Protein AF-0000000075877468 (afdb_homodimer)

Structure (mmCIF, N/CA/C/O backbone):
data_AF-0000000075877468-model_v1
#
loop_
_entity.id
_entity.type
_entity.pdbx_description
1 polymer exo-alpha-sialidase
#
loop_
_atom_site.group_PDB
_atom_site.id
_atom_site.type_symbol
_atom_site.label_atom_id
_atom_site.label_alt_id
_atom_site.label_comp_id
_atom_site.label_asym_id
_atom_site.label_entity_id
_atom_site.label_seq_id
_atom_site.pdbx_PDB_ins_code
_atom_site.Cartn_x
_atom_site.Cartn_y
_atom_site.Cartn_z
_atom_site.occup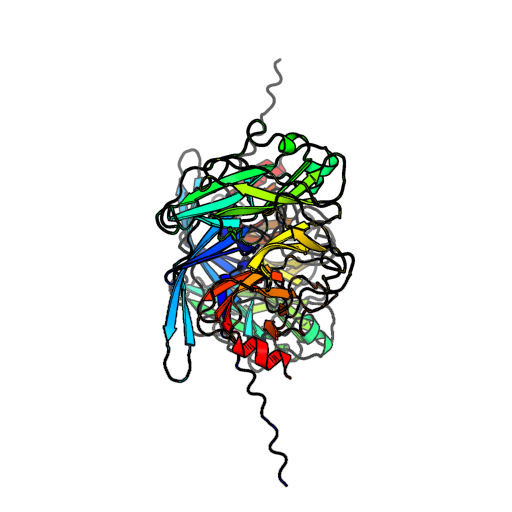ancy
_atom_site.B_iso_or_equiv
_atom_site.auth_seq_id
_atom_site.auth_comp_id
_atom_site.auth_asym_id
_atom_site.auth_atom_id
_atom_site.pdbx_PDB_model_num
ATOM 1 N N . MET A 1 1 ? 46.531 32.469 -4.047 1 27.5 1 MET A N 1
ATOM 2 C CA . MET A 1 1 ? 45.375 32.688 -3.178 1 27.5 1 MET A CA 1
ATOM 3 C C . MET A 1 1 ? 44.312 31.609 -3.389 1 27.5 1 MET A C 1
ATOM 5 O O . MET A 1 1 ? 43.688 31.531 -4.457 1 27.5 1 MET A O 1
ATOM 9 N N . GLU A 1 2 ? 44.5 30.406 -2.861 1 31.55 2 GLU A N 1
ATOM 10 C CA . GLU A 1 2 ? 43.812 29.141 -3.029 1 31.55 2 GLU A CA 1
ATOM 11 C C . GLU A 1 2 ? 42.344 29.266 -2.609 1 31.55 2 GLU A C 1
ATOM 13 O O . GLU A 1 2 ? 42.031 29.734 -1.508 1 31.55 2 GLU A O 1
ATOM 18 N N . ASN A 1 3 ? 41.406 29.562 -3.547 1 30.5 3 ASN A N 1
ATOM 19 C CA . ASN A 1 3 ? 39.969 29.641 -3.434 1 30.5 3 ASN A CA 1
ATOM 20 C C . ASN A 1 3 ? 39.375 28.422 -2.721 1 30.5 3 ASN A C 1
ATOM 22 O O . ASN A 1 3 ? 39.438 27.312 -3.238 1 30.5 3 ASN A O 1
ATOM 26 N N . ASN A 1 4 ? 39.562 28.312 -1.412 1 34.09 4 ASN A N 1
ATOM 27 C CA . ASN A 1 4 ? 38.906 27.281 -0.605 1 34.09 4 ASN A CA 1
ATOM 28 C C . ASN A 1 4 ? 37.406 27.219 -0.87 1 34.09 4 ASN A C 1
ATOM 30 O O . ASN A 1 4 ? 36.688 28.156 -0.543 1 34.09 4 ASN A O 1
ATOM 34 N N . PRO A 1 5 ? 37 26.453 -1.807 1 33.88 5 PRO A N 1
ATOM 35 C CA . PRO A 1 5 ? 35.531 26.359 -2.018 1 33.88 5 PRO A CA 1
ATOM 36 C C . PRO A 1 5 ? 34.781 26.031 -0.736 1 33.88 5 PRO A C 1
ATOM 38 O O . PRO A 1 5 ? 35.281 25.266 0.102 1 33.88 5 PRO A O 1
ATOM 41 N N . SER A 1 6 ? 34.156 26.938 -0.092 1 31.06 6 SER A N 1
ATOM 42 C CA . SER A 1 6 ? 33.219 26.688 0.993 1 31.06 6 SER A CA 1
ATOM 43 C C . SER A 1 6 ? 32.375 25.453 0.7 1 31.06 6 SER A C 1
ATOM 45 O O . SER A 1 6 ? 31.594 25.453 -0.263 1 31.06 6 SER A O 1
ATOM 47 N N . VAL A 1 7 ? 32.969 24.297 0.876 1 37.31 7 VAL A N 1
ATOM 48 C CA . VAL A 1 7 ? 32.156 23.094 0.875 1 37.31 7 VAL A CA 1
ATOM 49 C C . VAL A 1 7 ? 30.859 23.328 1.657 1 37.31 7 VAL A C 1
ATOM 51 O O . VAL A 1 7 ? 30.891 23.547 2.873 1 37.31 7 VAL A O 1
ATOM 54 N N . HIS A 1 8 ? 29.828 23.984 1.207 1 34.81 8 HIS A N 1
ATOM 55 C CA . HIS A 1 8 ? 28.469 24.016 1.75 1 34.81 8 HIS A CA 1
ATOM 56 C C . HIS A 1 8 ? 28.062 22.672 2.314 1 34.81 8 HIS A C 1
ATOM 58 O O . HIS A 1 8 ? 27.844 21.719 1.561 1 34.81 8 HIS A O 1
ATOM 64 N N . CYS A 1 9 ? 28.562 22.266 3.428 1 36.78 9 CYS A N 1
ATOM 65 C CA . CYS A 1 9 ? 28.141 21.062 4.129 1 36.78 9 CYS A CA 1
ATOM 66 C C . CYS A 1 9 ? 26.625 21.047 4.305 1 36.78 9 CYS A C 1
ATOM 68 O O . CYS A 1 9 ? 26.078 21.781 5.133 1 36.78 9 CYS A O 1
ATOM 70 N N . THR A 1 10 ? 25.906 20.938 3.354 1 46.97 10 THR A N 1
ATOM 71 C CA . THR A 1 10 ? 24.469 20.75 3.502 1 46.97 10 THR A CA 1
ATOM 72 C C . THR A 1 10 ? 24.172 19.641 4.516 1 46.97 10 THR A C 1
ATOM 74 O O . THR A 1 10 ? 24.531 18.484 4.301 1 46.97 10 THR A O 1
ATOM 77 N N . LYS A 1 11 ? 24.266 20.016 5.773 1 52.56 11 LYS A N 1
ATOM 78 C CA . LYS A 1 11 ? 23.922 19.094 6.848 1 52.56 11 LYS A CA 1
ATOM 79 C C . LYS A 1 11 ? 22.688 18.281 6.492 1 52.56 11 LYS A C 1
ATOM 81 O O . LYS A 1 11 ? 21.625 18.844 6.211 1 52.56 11 LYS A O 1
ATOM 86 N N . GLU A 1 12 ? 22.969 17.016 6.125 1 66.31 12 GLU A N 1
ATOM 87 C CA . GLU A 1 12 ? 21.875 16.094 5.836 1 66.31 12 GLU A CA 1
ATOM 88 C C . GLU A 1 12 ? 20.938 15.961 7.023 1 66.31 12 GLU A C 1
ATOM 90 O O . GLU A 1 12 ? 21.344 15.586 8.117 1 66.31 12 GLU A O 1
ATOM 95 N N . LEU A 1 13 ? 19.766 16.578 6.961 1 81.25 13 LEU A N 1
ATOM 96 C CA . LEU A 1 13 ? 18.734 16.484 7.992 1 81.25 13 LEU A CA 1
ATOM 97 C C . LEU A 1 13 ? 18.297 15.039 8.195 1 81.25 13 LEU A C 1
ATOM 99 O O . LEU A 1 13 ? 18.109 14.305 7.223 1 81.25 13 LEU A O 1
ATOM 103 N N . SER A 1 14 ? 18.344 14.594 9.414 1 85.06 14 SER A N 1
ATOM 104 C CA . SER A 1 14 ? 17.953 13.234 9.75 1 85.06 14 SER A CA 1
ATOM 105 C C . SER A 1 14 ? 16.5 12.961 9.344 1 85.06 14 SER A C 1
ATOM 107 O O . SER A 1 14 ? 15.633 13.82 9.5 1 85.06 14 SER A O 1
ATOM 109 N N . LYS A 1 15 ? 16.266 11.875 8.719 1 92.38 15 LYS A N 1
ATOM 110 C CA . LYS A 1 15 ? 14.953 11.406 8.32 1 92.38 15 LYS A CA 1
ATOM 111 C C . LYS A 1 15 ? 14.641 10.039 8.93 1 92.38 15 LYS A C 1
ATOM 113 O O . LYS A 1 15 ? 15.484 9.141 8.906 1 92.38 15 LYS A O 1
ATOM 118 N N . GLU A 1 16 ? 13.461 9.938 9.578 1 96.12 16 GLU A N 1
ATOM 119 C CA . GLU A 1 16 ? 13.023 8.672 10.164 1 96.12 16 GLU A CA 1
ATOM 120 C C . GLU A 1 16 ? 11.648 8.273 9.648 1 96.12 16 GLU A C 1
ATOM 122 O O . GLU A 1 16 ? 10.703 9.062 9.719 1 96.12 16 GLU A O 1
ATOM 127 N N . THR A 1 17 ? 11.523 7.07 9.117 1 97.12 17 THR A N 1
ATOM 128 C CA . THR A 1 17 ? 10.219 6.562 8.688 1 97.12 17 THR A CA 1
ATOM 129 C C . THR A 1 17 ? 9.32 6.309 9.898 1 97.12 17 THR A C 1
ATOM 131 O O . THR A 1 17 ? 9.719 5.625 10.844 1 97.12 17 THR A O 1
ATOM 134 N N . ILE A 1 18 ? 8.109 6.828 9.859 1 98.19 18 ILE A N 1
ATOM 135 C CA . ILE A 1 18 ? 7.18 6.703 10.977 1 98.19 18 ILE A CA 1
ATOM 136 C C . ILE A 1 18 ? 6.074 5.711 10.617 1 98.19 18 ILE A C 1
ATOM 138 O O . ILE A 1 18 ? 5.723 4.844 11.422 1 98.19 18 ILE A O 1
ATOM 142 N N . PHE A 1 19 ? 5.473 5.855 9.492 1 98.25 19 PHE A N 1
ATOM 143 C CA . PHE A 1 19 ? 4.48 4.938 8.945 1 98.25 19 PHE A CA 1
ATOM 144 C C . PHE A 1 19 ? 4.934 4.41 7.586 1 98.25 19 PHE A C 1
ATOM 146 O O . PHE A 1 19 ? 5.27 5.188 6.691 1 98.25 19 PHE A O 1
ATOM 153 N N . THR A 1 20 ? 4.895 3.109 7.41 1 96.25 20 THR A N 1
ATOM 154 C CA . THR A 1 20 ? 5.391 2.502 6.18 1 96.25 20 THR A CA 1
ATOM 155 C C . THR A 1 20 ? 4.246 1.885 5.383 1 96.25 20 THR A C 1
ATOM 157 O O . THR A 1 20 ? 3.465 1.094 5.914 1 96.25 20 THR A O 1
ATOM 160 N N . THR A 1 21 ? 4.117 2.258 4.148 1 96.5 21 THR A N 1
ATOM 161 C CA . THR A 1 21 ? 3.201 1.635 3.201 1 96.5 21 THR A CA 1
ATOM 162 C C . THR A 1 21 ? 3.766 0.311 2.693 1 96.5 21 THR A C 1
ATOM 164 O O . THR A 1 21 ? 4.965 0.2 2.432 1 96.5 21 THR A O 1
ATOM 167 N N . VAL A 1 22 ? 2.879 -0.694 2.57 1 97.31 22 VAL A N 1
ATOM 168 C CA . VAL A 1 22 ? 3.258 -2.021 2.096 1 97.31 22 VAL A CA 1
ATOM 169 C C . VAL A 1 22 ? 2.244 -2.51 1.062 1 97.31 22 VAL A C 1
ATOM 171 O O . VAL A 1 22 ? 1.035 -2.461 1.3 1 97.31 22 VAL A O 1
ATOM 174 N N . VAL A 1 23 ? 2.707 -2.953 -0.054 1 97.69 23 VAL A N 1
ATOM 175 C CA . VAL A 1 23 ? 1.872 -3.523 -1.105 1 97.69 23 VAL A CA 1
ATOM 176 C C . VAL A 1 23 ? 2.322 -4.953 -1.403 1 97.69 23 VAL A C 1
ATOM 178 O O . VAL A 1 23 ? 3.512 -5.207 -1.602 1 97.69 23 VAL A O 1
ATOM 181 N N . TYR A 1 24 ? 1.405 -5.871 -1.453 1 98.5 24 TYR A N 1
ATOM 182 C CA . TYR A 1 24 ? 1.743 -7.25 -1.788 1 98.5 24 TYR A CA 1
ATOM 183 C C . TYR A 1 24 ? 1.237 -7.613 -3.18 1 98.5 24 TYR A C 1
ATOM 185 O O . TYR A 1 24 ? 0.084 -7.336 -3.518 1 98.5 24 TYR A O 1
ATOM 193 N N . ARG A 1 25 ? 2.088 -8.234 -3.955 1 98.38 25 ARG A N 1
ATOM 194 C CA . ARG A 1 25 ? 1.78 -8.68 -5.312 1 98.38 25 ARG A CA 1
ATOM 195 C C . ARG A 1 25 ? 2.41 -10.039 -5.602 1 98.38 25 ARG A C 1
ATOM 197 O O . ARG A 1 25 ? 3.26 -10.508 -4.84 1 98.38 25 ARG A O 1
ATOM 204 N N . ILE A 1 26 ? 2.002 -10.672 -6.648 1 98.69 26 ILE A N 1
ATOM 205 C CA . ILE A 1 26 ? 2.625 -11.828 -7.281 1 98.69 26 ILE A CA 1
ATOM 206 C C . ILE A 1 26 ? 2.543 -13.031 -6.348 1 98.69 26 ILE A C 1
ATOM 208 O O . ILE A 1 26 ? 3.564 -13.516 -5.859 1 98.69 26 ILE A O 1
ATOM 212 N N . PRO A 1 27 ? 1.372 -13.586 -6.148 1 98.81 27 PRO A N 1
ATOM 213 C CA . PRO A 1 27 ? 1.209 -14.758 -5.277 1 98.81 27 PRO A CA 1
ATOM 214 C C . PRO A 1 27 ? 1.823 -16.016 -5.867 1 98.81 27 PRO A C 1
ATOM 216 O O . PRO A 1 27 ? 1.772 -16.219 -7.086 1 98.81 27 PRO A O 1
ATOM 219 N N . ALA A 1 28 ? 2.395 -16.797 -5.043 1 98.88 28 ALA A N 1
ATOM 220 C CA . ALA A 1 28 ? 2.848 -18.141 -5.375 1 98.88 28 ALA A CA 1
ATOM 221 C C . ALA A 1 28 ? 2.453 -19.141 -4.289 1 98.88 28 ALA A C 1
ATOM 223 O O . ALA A 1 28 ? 2.502 -18.812 -3.1 1 98.88 28 ALA A O 1
ATOM 224 N N . LEU A 1 29 ? 2.053 -20.266 -4.668 1 98.88 29 LEU A N 1
ATOM 225 C CA . LEU A 1 29 ? 1.508 -21.297 -3.789 1 98.88 29 LEU A CA 1
ATOM 226 C C . LEU A 1 29 ? 2.111 -22.672 -4.109 1 98.88 29 LEU A C 1
ATOM 228 O O . LEU A 1 29 ? 2.311 -23 -5.281 1 98.88 29 LEU A O 1
ATOM 232 N N . ILE A 1 30 ? 2.404 -23.453 -3.029 1 98.88 30 ILE A N 1
ATOM 233 C CA . ILE A 1 30 ? 2.895 -24.812 -3.285 1 98.88 30 ILE A CA 1
ATOM 234 C C . ILE A 1 30 ? 2.4 -25.75 -2.191 1 98.88 30 ILE A C 1
ATOM 236 O O . ILE A 1 30 ? 2.451 -25.422 -1.006 1 98.88 30 ILE A O 1
ATOM 240 N N . TYR A 1 31 ? 1.835 -26.844 -2.6 1 98.75 31 TYR A N 1
ATOM 241 C CA . TYR A 1 31 ? 1.455 -27.938 -1.714 1 98.75 31 TYR A CA 1
ATOM 242 C C . TYR A 1 31 ? 2.529 -29.016 -1.692 1 98.75 31 TYR A C 1
ATOM 244 O O . TYR A 1 31 ? 2.883 -29.562 -2.736 1 98.75 31 TYR A O 1
ATOM 252 N N . LEU A 1 32 ? 3.059 -29.328 -0.503 1 98.56 32 LEU A N 1
ATOM 253 C CA . LEU A 1 32 ? 4.184 -30.25 -0.39 1 98.56 32 LEU A CA 1
ATOM 254 C C . LEU A 1 32 ? 3.693 -31.688 -0.212 1 98.56 32 LEU A C 1
ATOM 256 O O . LEU A 1 32 ? 4.469 -32.625 -0.365 1 98.56 32 LEU A O 1
ATOM 260 N N . GLY A 1 33 ? 2.438 -31.875 0.041 1 97.12 33 GLY A N 1
ATOM 261 C CA . GLY A 1 33 ? 1.933 -33.156 0.548 1 97.12 33 GLY A CA 1
ATOM 262 C C . GLY A 1 33 ? 1.896 -33.219 2.064 1 97.12 33 GLY A C 1
ATOM 263 O O . GLY A 1 33 ? 2.402 -32.312 2.74 1 97.12 33 GLY A O 1
ATOM 264 N N . ASP A 1 34 ? 1.19 -34.156 2.58 1 95.56 34 ASP A N 1
ATOM 265 C CA . ASP A 1 34 ? 1.09 -34.375 4.023 1 95.56 34 ASP A CA 1
ATOM 266 C C . ASP A 1 34 ? 0.514 -33.125 4.719 1 95.56 34 ASP A C 1
ATOM 268 O O . ASP A 1 34 ? 1.038 -32.688 5.742 1 95.56 34 ASP A O 1
ATOM 272 N N . ASP A 1 35 ? -0.349 -32.5 4.062 1 96.56 35 ASP A N 1
ATOM 273 C CA . ASP A 1 35 ? -1.149 -31.391 4.602 1 96.56 35 ASP A CA 1
ATOM 274 C C . ASP A 1 35 ? -0.291 -30.156 4.844 1 96.56 35 ASP A C 1
ATOM 276 O O . ASP A 1 35 ? -0.622 -29.328 5.688 1 96.56 35 ASP A O 1
ATOM 280 N N . LYS A 1 36 ? 0.868 -30.062 4.152 1 98.5 36 LYS A N 1
ATOM 281 C CA . LYS A 1 36 ? 1.728 -28.875 4.254 1 98.5 36 LYS A CA 1
ATOM 282 C C . LYS A 1 36 ? 1.621 -28.016 3.006 1 98.5 36 LYS A C 1
ATOM 284 O O . LYS A 1 36 ? 1.703 -28.516 1.883 1 98.5 36 LYS A O 1
ATOM 289 N N . ILE A 1 37 ? 1.429 -26.766 3.211 1 98.75 37 ILE A N 1
ATOM 290 C CA . ILE A 1 37 ? 1.274 -25.812 2.115 1 98.75 37 ILE A CA 1
ATOM 291 C C . ILE A 1 37 ? 2.021 -24.516 2.445 1 98.75 37 ILE A C 1
ATOM 293 O O . ILE A 1 37 ? 2.139 -24.141 3.613 1 98.75 37 ILE A O 1
ATOM 297 N N . LEU A 1 38 ? 2.682 -23.922 1.503 1 98.88 38 LEU A N 1
ATOM 298 C CA . LEU A 1 38 ? 3.361 -22.641 1.673 1 98.88 38 LEU A CA 1
ATOM 299 C C . LEU A 1 38 ? 2.879 -21.625 0.64 1 98.88 38 LEU A C 1
ATOM 301 O O . LEU A 1 38 ? 2.469 -22 -0.46 1 98.88 38 LEU A O 1
ATOM 305 N N . CYS A 1 39 ? 2.883 -20.438 1.013 1 98.69 39 CYS A N 1
ATOM 306 C CA . CYS A 1 39 ? 2.607 -19.375 0.053 1 98.69 39 CYS A CA 1
ATOM 307 C C . CYS A 1 39 ? 3.652 -18.266 0.15 1 98.69 39 CYS A C 1
ATOM 309 O O . CYS A 1 39 ? 4.32 -18.125 1.177 1 98.69 39 CYS A O 1
ATOM 311 N N . PHE A 1 40 ? 3.881 -17.547 -0.925 1 98.94 40 PHE A N 1
ATOM 312 C CA . PHE A 1 40 ? 4.852 -16.469 -1.065 1 98.94 40 PHE A CA 1
ATOM 313 C C . PHE A 1 40 ? 4.223 -15.266 -1.768 1 98.94 40 PHE A C 1
ATOM 315 O O . PHE A 1 40 ? 3.252 -15.414 -2.51 1 98.94 40 PHE A O 1
ATOM 322 N N . ALA A 1 41 ? 4.809 -14.102 -1.555 1 98.88 41 ALA A N 1
ATOM 323 C CA . ALA A 1 41 ? 4.422 -12.891 -2.268 1 98.88 41 ALA A CA 1
ATOM 324 C C . ALA A 1 41 ? 5.559 -11.875 -2.287 1 98.88 41 ALA A C 1
ATOM 326 O O . ALA A 1 41 ? 6.488 -11.961 -1.481 1 98.88 41 ALA A O 1
ATOM 327 N N . GLU A 1 42 ? 5.523 -10.984 -3.252 1 98.75 42 GLU A N 1
ATOM 328 C CA . GLU A 1 42 ? 6.383 -9.812 -3.223 1 98.75 42 GLU A CA 1
ATOM 329 C C . GLU A 1 42 ? 5.852 -8.758 -2.254 1 98.75 42 GLU A C 1
ATOM 331 O O . GLU A 1 42 ? 4.656 -8.453 -2.256 1 98.75 42 GLU A O 1
ATOM 336 N N . ARG A 1 43 ? 6.711 -8.312 -1.417 1 98.38 43 ARG A N 1
ATOM 337 C CA . ARG A 1 43 ? 6.434 -7.102 -0.65 1 98.38 43 ARG A CA 1
ATOM 338 C C . ARG A 1 43 ? 7.023 -5.871 -1.335 1 98.38 43 ARG A C 1
ATOM 340 O O . ARG A 1 43 ? 8.234 -5.789 -1.539 1 98.38 43 ARG A O 1
ATOM 347 N N . ARG A 1 44 ? 6.156 -4.891 -1.632 1 97.5 44 A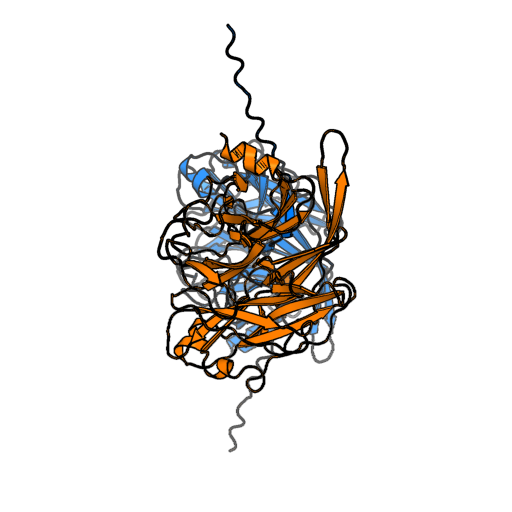RG A N 1
ATOM 348 C CA . ARG A 1 44 ? 6.57 -3.707 -2.375 1 97.5 44 ARG A CA 1
ATOM 349 C C . ARG A 1 44 ? 6.238 -2.434 -1.604 1 97.5 44 ARG A C 1
ATOM 351 O O . ARG A 1 44 ? 5.48 -2.471 -0.633 1 97.5 44 ARG A O 1
ATOM 358 N N . LYS A 1 45 ? 6.914 -1.309 -2.08 1 95.62 45 LYS A N 1
ATOM 359 C CA . LYS A 1 45 ? 6.578 0.003 -1.533 1 95.62 45 LYS A CA 1
ATOM 360 C C . LYS A 1 45 ? 5.34 0.582 -2.217 1 95.62 45 LYS A C 1
ATOM 362 O O . LYS A 1 45 ? 4.617 1.387 -1.626 1 95.62 45 LYS A O 1
ATOM 367 N N . THR A 1 46 ? 5.164 0.256 -3.475 1 94.75 46 THR A N 1
ATOM 368 C CA . THR A 1 46 ? 4.031 0.642 -4.309 1 94.75 46 THR A CA 1
ATOM 369 C C . THR A 1 46 ? 3.611 -0.511 -5.219 1 94.75 46 THR A C 1
ATOM 371 O O . THR A 1 46 ? 4.195 -1.594 -5.164 1 94.75 46 THR A O 1
ATOM 374 N N . THR A 1 47 ? 2.586 -0.233 -6.086 1 93 47 THR A N 1
ATOM 375 C CA . THR A 1 47 ? 2.145 -1.274 -7.008 1 93 47 THR A CA 1
ATOM 376 C C . THR A 1 47 ? 3.172 -1.489 -8.117 1 93 47 THR A C 1
ATOM 378 O O . THR A 1 47 ? 3.102 -2.475 -8.852 1 93 47 THR A O 1
ATOM 381 N N . ASN A 1 48 ? 4.164 -0.658 -8.203 1 92.56 48 ASN A N 1
ATOM 382 C CA . ASN A 1 48 ? 5.203 -0.748 -9.227 1 92.56 48 ASN A CA 1
ATOM 383 C C . ASN A 1 48 ? 6.199 -1.862 -8.914 1 92.56 48 ASN A C 1
ATOM 385 O O . ASN A 1 48 ? 6.66 -1.99 -7.781 1 92.56 48 ASN A O 1
ATOM 389 N N . ASP A 1 49 ? 6.543 -2.596 -9.922 1 92.12 49 ASP A N 1
ATOM 390 C CA . ASP A 1 49 ? 7.402 -3.754 -9.695 1 92.12 49 ASP A CA 1
ATOM 391 C C . ASP A 1 49 ? 8.836 -3.322 -9.398 1 92.12 49 ASP A C 1
ATOM 393 O O . ASP A 1 49 ? 9.625 -4.102 -8.859 1 92.12 49 ASP A O 1
ATOM 397 N N . ALA A 1 50 ? 9.234 -2.113 -9.688 1 92 50 ALA A N 1
ATOM 398 C CA . ALA A 1 50 ? 10.578 -1.63 -9.406 1 92 50 ALA A CA 1
ATOM 399 C C . ALA A 1 50 ? 10.742 -1.293 -7.926 1 92 50 ALA A C 1
ATOM 401 O O . ALA A 1 50 ? 11.852 -1.002 -7.465 1 92 50 ALA A O 1
ATOM 402 N N . SER A 1 51 ? 9.664 -1.46 -7.133 1 92.38 51 SER A N 1
ATOM 403 C CA . SER A 1 51 ? 9.727 -1.022 -5.742 1 92.38 51 SER A CA 1
ATOM 404 C C . SER A 1 51 ? 9.703 -2.211 -4.785 1 92.38 51 SER A C 1
ATOM 406 O O . SER A 1 51 ? 9.445 -2.049 -3.592 1 92.38 51 SER A O 1
ATOM 408 N N . THR A 1 52 ? 9.906 -3.416 -5.312 1 95.12 52 THR A N 1
ATOM 409 C CA . THR A 1 52 ? 9.938 -4.594 -4.453 1 95.12 52 THR A CA 1
ATOM 410 C C . THR A 1 52 ? 11.023 -4.465 -3.391 1 95.12 52 THR A C 1
ATOM 412 O O . THR A 1 52 ? 12.133 -4.02 -3.684 1 95.12 52 THR A O 1
ATOM 415 N N . VAL A 1 53 ? 10.688 -4.93 -2.199 1 95.56 53 VAL A N 1
ATOM 416 C CA . VAL A 1 53 ? 11.609 -4.824 -1.069 1 95.56 53 VAL A CA 1
ATOM 417 C C . VAL A 1 53 ? 12.094 -6.215 -0.667 1 95.56 53 VAL A C 1
ATOM 419 O O . VAL A 1 53 ? 13.266 -6.395 -0.324 1 95.56 53 VAL A O 1
ATOM 422 N N . ALA A 1 54 ? 11.227 -7.168 -0.671 1 98 54 ALA A N 1
ATOM 423 C CA . ALA A 1 54 ? 11.539 -8.523 -0.21 1 98 54 ALA A CA 1
ATOM 424 C C . ALA A 1 54 ? 10.461 -9.516 -0.654 1 98 54 ALA A C 1
ATOM 426 O O . ALA A 1 54 ? 9.422 -9.117 -1.177 1 98 54 ALA A O 1
ATOM 427 N N . LEU A 1 55 ? 10.773 -10.766 -0.506 1 98.81 55 LEU A N 1
ATOM 428 C CA . LEU A 1 55 ? 9.766 -11.828 -0.582 1 98.81 55 LEU A CA 1
ATOM 429 C C . LEU A 1 55 ? 9.32 -12.25 0.813 1 98.81 55 LEU A C 1
ATOM 431 O O . LEU A 1 55 ? 10.148 -12.43 1.707 1 98.81 55 LEU A O 1
ATOM 435 N N . ASP A 1 56 ? 8.023 -12.297 0.991 1 98.81 56 ASP A N 1
ATOM 436 C CA . ASP A 1 56 ? 7.457 -12.797 2.242 1 98.81 56 ASP A CA 1
ATOM 437 C C . ASP A 1 56 ? 6.793 -14.156 2.045 1 98.81 56 ASP A C 1
ATOM 439 O O . ASP A 1 56 ? 6.438 -14.523 0.923 1 98.81 56 ASP A O 1
ATOM 443 N N . MET A 1 57 ? 6.668 -14.922 3.184 1 98.88 57 MET A N 1
ATOM 444 C CA . MET A 1 57 ? 6.059 -16.234 3.084 1 98.88 57 MET A CA 1
ATOM 445 C C . MET A 1 57 ? 5.215 -16.547 4.316 1 98.88 57 MET A C 1
ATOM 447 O O . MET A 1 57 ? 5.359 -15.891 5.352 1 98.88 57 MET A O 1
ATOM 451 N N . ARG A 1 58 ? 4.293 -17.438 4.168 1 98.69 58 ARG A N 1
ATOM 452 C CA . ARG A 1 58 ? 3.59 -18.125 5.242 1 98.69 58 ARG A CA 1
ATOM 453 C C . ARG A 1 58 ? 3.559 -19.625 5 1 98.69 58 ARG A C 1
ATOM 455 O O . ARG A 1 58 ? 3.52 -20.078 3.852 1 98.69 58 ARG A O 1
ATOM 462 N N . THR A 1 59 ? 3.648 -20.344 6.07 1 98.56 59 THR A N 1
ATOM 463 C CA . THR A 1 59 ? 3.396 -21.781 6.02 1 98.56 59 THR A CA 1
ATOM 464 C C . THR A 1 59 ? 1.974 -22.094 6.477 1 98.56 59 THR A C 1
ATOM 466 O O . THR A 1 59 ? 1.373 -21.328 7.23 1 98.56 59 THR A O 1
ATOM 469 N N . GLY A 1 60 ? 1.437 -23.172 5.934 1 98.31 60 GLY A N 1
ATOM 470 C CA . GLY A 1 60 ? 0.079 -23.562 6.285 1 98.31 60 GLY A CA 1
ATOM 471 C C . GLY A 1 60 ? -0.064 -25.047 6.578 1 98.31 60 GLY A C 1
ATOM 472 O O . GLY A 1 60 ? 0.619 -25.875 5.969 1 98.31 60 GLY A O 1
ATOM 473 N N . LYS A 1 61 ? -0.969 -25.328 7.504 1 98.31 61 LYS A N 1
ATOM 474 C CA . LYS A 1 61 ? -1.383 -26.688 7.785 1 98.31 61 LYS A CA 1
ATOM 475 C C . LYS A 1 61 ? -2.824 -26.938 7.344 1 98.31 61 LYS A C 1
ATOM 477 O O . LYS A 1 61 ? -3.742 -26.25 7.812 1 98.31 61 LYS A O 1
ATOM 482 N N . VAL A 1 62 ? -2.979 -27.875 6.453 1 97.56 62 VAL A N 1
ATOM 483 C CA . VAL A 1 62 ? -4.305 -28.234 5.953 1 97.56 62 VAL A CA 1
ATOM 484 C C . VAL A 1 62 ? -5.016 -29.125 6.957 1 97.56 62 VAL A C 1
ATOM 486 O O . VAL A 1 62 ? -4.449 -30.125 7.414 1 97.56 62 VAL A O 1
ATOM 489 N N . ASN A 1 63 ? -6.195 -28.719 7.305 1 95.62 63 ASN A N 1
ATOM 490 C CA . ASN A 1 63 ? -7.066 -29.516 8.164 1 95.62 63 ASN A CA 1
ATOM 491 C C . ASN A 1 63 ? -8.312 -29.984 7.422 1 95.62 63 ASN A C 1
ATOM 493 O O . ASN A 1 63 ? -8.984 -29.188 6.77 1 95.62 63 ASN A O 1
ATOM 497 N N . ARG A 1 64 ? -8.57 -31.266 7.512 1 92.94 64 ARG A N 1
ATOM 498 C CA . ARG A 1 64 ? -9.703 -31.859 6.812 1 92.94 64 ARG A CA 1
ATOM 499 C C . ARG A 1 64 ? -10.695 -32.469 7.797 1 92.94 64 ARG A C 1
ATOM 501 O O . ARG A 1 64 ? -10.305 -33.188 8.719 1 92.94 64 ARG A O 1
ATOM 508 N N . ASN A 1 65 ? -11.836 -31.984 7.711 1 86.94 65 ASN A N 1
ATOM 509 C CA . ASN A 1 65 ? -12.938 -32.625 8.43 1 86.94 65 ASN A CA 1
ATOM 510 C C . ASN A 1 65 ? -13.797 -33.469 7.504 1 86.94 65 ASN A C 1
ATOM 512 O O . ASN A 1 65 ? -14.43 -32.938 6.59 1 86.94 65 ASN A O 1
ATOM 516 N N . LYS A 1 66 ? -13.812 -34.844 7.68 1 74.56 66 LYS A N 1
ATOM 517 C CA . LYS A 1 66 ? -14.453 -35.781 6.777 1 74.56 66 LYS A CA 1
ATOM 518 C C . LYS A 1 66 ? -15.859 -36.156 7.254 1 74.56 66 LYS A C 1
ATOM 520 O O . LYS A 1 66 ? -16.469 -37.094 6.746 1 74.56 66 LYS A O 1
ATOM 525 N N . GLU A 1 67 ? -16.281 -35.406 8.062 1 74.31 67 GLU A N 1
ATOM 526 C CA . GLU A 1 67 ? -17.625 -35.719 8.523 1 74.31 67 GLU A CA 1
ATOM 527 C C . GLU A 1 67 ? -18.641 -35.531 7.402 1 74.31 67 GLU A C 1
ATOM 529 O O . GLU A 1 67 ? -18.281 -35.438 6.23 1 74.31 67 GLU A O 1
ATOM 534 N N . SER A 1 68 ? -19.906 -35.562 7.582 1 69.5 68 SER A N 1
ATOM 535 C CA . SER A 1 68 ? -21.031 -35.562 6.645 1 69.5 68 SER A CA 1
ATOM 536 C C . SER A 1 68 ? -20.922 -34.406 5.66 1 69.5 68 SER A C 1
ATOM 538 O O . SER A 1 68 ? -21.25 -34.562 4.48 1 69.5 68 SER A O 1
ATOM 540 N N . ASN A 1 69 ? -20.312 -33.281 6.129 1 75.69 69 ASN A N 1
ATOM 541 C CA . ASN A 1 69 ? -20.047 -32.156 5.266 1 75.69 69 ASN A CA 1
ATOM 542 C C . ASN A 1 69 ? -18.562 -31.797 5.246 1 75.69 69 ASN A C 1
ATOM 544 O O . ASN A 1 69 ? -18.109 -30.953 6.031 1 75.69 69 ASN A O 1
ATOM 548 N N . PRO A 1 70 ? -17.844 -32.469 4.277 1 83.44 70 PRO A N 1
ATOM 549 C CA . PRO A 1 70 ? -16.391 -32.281 4.289 1 83.44 70 PRO A CA 1
ATOM 550 C C . PRO A 1 70 ? -15.992 -30.812 4.199 1 83.44 70 PRO A C 1
ATOM 552 O O . PRO A 1 70 ? -16.578 -30.047 3.432 1 83.44 70 PRO A O 1
ATOM 555 N N . GLU A 1 71 ? -15.211 -30.438 5.152 1 88.12 71 GLU A N 1
ATOM 556 C CA . GLU A 1 71 ? -14.656 -29.094 5.18 1 88.12 71 GLU A CA 1
ATOM 557 C C . GLU A 1 71 ? -13.133 -29.125 5.246 1 88.12 71 GLU A C 1
ATOM 559 O O . GLU A 1 71 ? -12.555 -29.969 5.941 1 88.12 71 GLU A O 1
ATOM 564 N N . VAL A 1 72 ? -12.531 -28.328 4.441 1 94.69 72 VAL A N 1
ATOM 565 C CA . VAL A 1 72 ? -11.086 -28.156 4.473 1 94.69 72 VAL A CA 1
ATOM 566 C C . VAL A 1 72 ? -10.734 -26.734 4.891 1 94.69 72 VAL A C 1
ATOM 568 O O . VAL A 1 72 ? -11.312 -25.781 4.383 1 94.69 72 VAL A O 1
ATOM 571 N N . THR A 1 73 ? -9.914 -26.578 5.883 1 95.44 73 THR A N 1
ATOM 572 C CA . THR A 1 73 ? -9.398 -25.281 6.324 1 95.44 73 THR A CA 1
ATOM 573 C C . THR A 1 73 ? -7.871 -25.297 6.371 1 95.44 73 THR A C 1
ATOM 575 O O . THR A 1 73 ? -7.254 -26.359 6.285 1 95.44 73 THR A O 1
ATOM 578 N N . ILE A 1 74 ? -7.312 -24.172 6.387 1 97.75 74 ILE A N 1
ATOM 579 C CA . ILE A 1 74 ? -5.863 -24.062 6.512 1 97.75 74 ILE A CA 1
ATOM 580 C C . ILE A 1 74 ? -5.52 -23.125 7.672 1 97.75 74 ILE A C 1
ATOM 582 O O . ILE A 1 74 ? -6.094 -22.047 7.801 1 97.75 74 ILE A O 1
ATOM 586 N N . LYS A 1 75 ? -4.695 -23.578 8.547 1 98 75 LYS A N 1
ATOM 587 C CA . LYS A 1 75 ? -4.105 -22.719 9.57 1 98 75 LYS A CA 1
ATOM 588 C C . LYS A 1 75 ? -2.768 -22.156 9.102 1 98 75 LYS A C 1
ATOM 590 O O . LYS A 1 75 ? -1.805 -22.891 8.914 1 98 75 LYS A O 1
ATOM 595 N N . TRP A 1 76 ? -2.656 -20.891 8.93 1 98.12 76 TRP A N 1
ATOM 596 C CA . TRP A 1 76 ? -1.461 -20.25 8.398 1 98.12 76 TRP A CA 1
ATOM 597 C C . TRP A 1 76 ? -0.564 -19.75 9.531 1 98.12 76 TRP A C 1
ATOM 599 O O . TRP A 1 76 ? -1.054 -19.328 10.586 1 98.12 76 TRP A O 1
ATOM 609 N N . SER A 1 77 ? 0.675 -19.766 9.328 1 98.12 77 SER A N 1
ATOM 610 C CA . SER A 1 77 ? 1.643 -19.188 10.266 1 98.12 77 SER A CA 1
ATOM 611 C C . SER A 1 77 ? 1.625 -17.672 10.211 1 98.12 77 SER A C 1
ATOM 613 O O . SER A 1 77 ? 0.921 -17.078 9.391 1 98.12 77 SER A O 1
ATOM 615 N N . GLU A 1 78 ? 2.43 -17.094 11.141 1 97.12 78 GLU A N 1
ATOM 616 C CA . GLU A 1 78 ? 2.713 -15.664 11.031 1 97.12 78 GLU A CA 1
ATOM 617 C C . GLU A 1 78 ? 3.537 -15.359 9.789 1 97.12 78 GLU A C 1
ATOM 619 O O . GLU A 1 78 ? 4.129 -16.266 9.188 1 97.12 78 GLU A O 1
ATOM 624 N N . LEU A 1 79 ? 3.451 -14.102 9.445 1 97.12 79 LEU A N 1
ATOM 625 C CA . LEU A 1 79 ? 4.238 -13.641 8.312 1 97.12 79 LEU A CA 1
ATOM 626 C C . LEU A 1 79 ? 5.73 -13.812 8.578 1 97.12 79 LEU A C 1
ATOM 628 O O . LEU A 1 79 ? 6.211 -13.484 9.664 1 97.12 79 LEU A O 1
ATOM 632 N N . ASN A 1 80 ? 6.418 -14.312 7.562 1 96.56 80 ASN A N 1
ATOM 633 C CA . ASN A 1 80 ? 7.859 -14.508 7.66 1 96.56 80 ASN A CA 1
ATOM 634 C C . ASN A 1 80 ? 8.578 -14.023 6.402 1 96.56 80 ASN A C 1
ATOM 636 O O . ASN A 1 80 ? 8.383 -14.578 5.32 1 96.56 80 ASN A O 1
ATOM 640 N N . PRO A 1 81 ? 9.453 -13.031 6.523 1 97.38 81 PRO A N 1
ATOM 641 C CA . PRO A 1 81 ? 10.266 -12.648 5.367 1 97.38 81 PRO A CA 1
ATOM 642 C C . PRO A 1 81 ? 11.273 -13.727 4.973 1 97.38 81 PRO A C 1
ATOM 644 O O . PRO A 1 81 ? 11.859 -14.375 5.848 1 97.38 81 PRO A O 1
ATOM 647 N N . VAL A 1 82 ? 11.422 -13.961 3.703 1 98.62 82 VAL A N 1
ATOM 648 C CA . VAL A 1 82 ? 12.461 -14.867 3.219 1 98.62 82 VAL A CA 1
ATOM 649 C C . VAL A 1 82 ? 13.773 -14.102 3.051 1 98.62 82 VAL A C 1
ATOM 651 O O . VAL A 1 82 ? 14.18 -13.789 1.929 1 98.62 82 VAL A O 1
ATOM 654 N N . LYS A 1 83 ? 14.516 -13.969 4.094 1 97.88 83 LYS A N 1
ATOM 655 C CA . LYS A 1 83 ? 15.664 -13.07 4.152 1 97.88 83 LYS A CA 1
ATOM 656 C C . LYS A 1 83 ? 16.781 -13.547 3.23 1 97.88 83 LYS A C 1
ATOM 658 O O . LYS A 1 83 ? 17.562 -12.734 2.723 1 97.88 83 LYS A O 1
ATOM 663 N N . GLU A 1 84 ? 16.812 -14.852 2.988 1 98.44 84 GLU A N 1
ATOM 664 C CA . GLU A 1 84 ? 17.891 -15.43 2.197 1 98.44 84 GLU A CA 1
ATOM 665 C C . GLU A 1 84 ? 17.688 -15.164 0.708 1 98.44 84 GLU A C 1
ATOM 667 O O . GLU A 1 84 ? 18.625 -15.297 -0.083 1 98.44 84 GLU A O 1
ATOM 672 N N . ALA A 1 85 ? 16.453 -14.867 0.288 1 98.56 85 ALA A N 1
ATOM 673 C CA . ALA A 1 85 ? 16.188 -14.531 -1.107 1 98.56 85 ALA A CA 1
ATOM 674 C C . ALA A 1 85 ? 16.609 -13.094 -1.42 1 98.56 85 ALA A C 1
ATOM 676 O O . ALA A 1 85 ? 15.766 -12.242 -1.708 1 98.56 85 ALA A O 1
ATOM 677 N N . HIS A 1 86 ? 17.891 -12.922 -1.398 1 96.75 86 HIS A N 1
ATOM 678 C CA . HIS A 1 86 ? 18.422 -11.562 -1.471 1 96.75 86 HIS A CA 1
ATOM 679 C C . HIS A 1 86 ? 19.781 -11.539 -2.164 1 96.75 86 HIS A C 1
ATOM 681 O O . HIS A 1 86 ? 20.609 -12.422 -1.94 1 96.75 86 HIS A O 1
ATOM 687 N N . LEU A 1 87 ? 19.969 -10.609 -3.076 1 97.31 87 LEU A N 1
ATOM 688 C CA . LEU A 1 87 ? 21.25 -10.211 -3.643 1 97.31 87 LEU A CA 1
ATOM 689 C C . LEU A 1 87 ? 21.516 -8.727 -3.412 1 97.31 87 LEU A C 1
ATOM 691 O O . LEU A 1 87 ? 20.656 -7.891 -3.703 1 97.31 87 LEU A O 1
ATOM 695 N N . HIS A 1 88 ? 22.703 -8.398 -2.904 1 96.06 88 HIS A N 1
ATOM 696 C CA . HIS A 1 88 ? 23.016 -7.004 -2.605 1 96.06 88 HIS A CA 1
ATOM 697 C C . HIS A 1 88 ? 22.812 -6.117 -3.83 1 96.06 88 HIS A C 1
ATOM 699 O O . HIS A 1 88 ? 23.281 -6.441 -4.922 1 96.06 88 HIS A O 1
ATOM 705 N N . GLY A 1 89 ? 22.141 -5.027 -3.643 1 97.06 89 GLY A N 1
ATOM 706 C CA . GLY A 1 89 ? 21.906 -4.062 -4.707 1 97.06 89 GLY A CA 1
ATOM 707 C C . GLY A 1 89 ? 20.797 -4.469 -5.656 1 97.06 89 GLY A C 1
ATOM 708 O O . GLY A 1 89 ? 20.578 -3.822 -6.684 1 97.06 89 GLY A O 1
ATOM 709 N N . CYS A 1 90 ? 20.094 -5.562 -5.324 1 98.19 90 CYS A N 1
ATOM 710 C CA . CYS A 1 90 ? 19.031 -6.055 -6.188 1 98.19 90 CYS A CA 1
ATOM 711 C C . CYS A 1 90 ? 17.75 -6.258 -5.398 1 98.19 90 CYS A C 1
ATOM 713 O O . CYS A 1 90 ? 17.781 -6.414 -4.176 1 98.19 90 CYS A O 1
ATOM 715 N N . ARG A 1 91 ? 16.656 -6.145 -6.094 1 97.94 91 ARG A N 1
ATOM 716 C CA . ARG A 1 91 ? 15.367 -6.496 -5.512 1 97.94 91 ARG A CA 1
ATOM 717 C C . ARG A 1 91 ? 14.906 -7.871 -5.98 1 97.94 91 ARG A C 1
ATOM 719 O O . ARG A 1 91 ? 15.016 -8.195 -7.164 1 97.94 91 ARG A O 1
ATOM 726 N N . PRO A 1 92 ? 14.43 -8.719 -5.062 1 98.56 92 PRO A N 1
ATOM 727 C CA . PRO A 1 92 ? 13.898 -10.031 -5.453 1 98.56 92 PRO A CA 1
ATOM 728 C C . PRO A 1 92 ? 12.477 -9.953 -5.988 1 98.56 92 PRO A C 1
ATOM 730 O O . PRO A 1 92 ? 11.648 -9.203 -5.461 1 98.56 92 PRO A O 1
ATOM 733 N N . MET A 1 93 ? 12.195 -10.703 -7.059 1 98.44 93 MET A N 1
ATOM 734 C CA . MET A 1 93 ? 10.867 -10.672 -7.664 1 98.44 93 MET A CA 1
ATOM 735 C C . MET A 1 93 ? 10.445 -12.07 -8.109 1 98.44 93 MET A C 1
ATOM 737 O O . MET A 1 93 ? 11.289 -12.953 -8.289 1 98.44 93 MET A O 1
ATOM 741 N N . ASN A 1 94 ? 9.172 -12.305 -8.273 1 98.5 94 ASN A N 1
ATOM 742 C CA . ASN A 1 94 ? 8.562 -13.445 -8.93 1 98.5 94 ASN A CA 1
ATOM 743 C C . ASN A 1 94 ? 8.898 -14.758 -8.219 1 98.5 94 ASN A C 1
ATOM 745 O O . ASN A 1 94 ? 9.5 -15.656 -8.812 1 98.5 94 ASN A O 1
ATOM 749 N N . PRO A 1 95 ? 8.477 -14.883 -6.98 1 98.88 95 PRO A N 1
ATOM 750 C CA . PRO A 1 95 ? 8.688 -16.188 -6.348 1 98.88 95 PRO A CA 1
ATOM 751 C C . PRO A 1 95 ? 8.008 -17.328 -7.109 1 98.88 95 PRO A C 1
ATOM 753 O O . PRO A 1 95 ? 6.871 -17.188 -7.562 1 98.88 95 PRO A O 1
ATOM 756 N N . CYS A 1 96 ? 8.719 -18.391 -7.25 1 98.94 96 CYS A N 1
ATOM 757 C CA . CYS A 1 96 ? 8.227 -19.562 -7.949 1 98.94 96 CYS A CA 1
ATOM 758 C C . CYS A 1 96 ? 8.758 -20.844 -7.305 1 98.94 96 CYS A C 1
ATOM 760 O O . CYS A 1 96 ? 9.82 -21.344 -7.68 1 98.94 96 CYS A O 1
ATOM 762 N N . PRO A 1 97 ? 7.996 -21.438 -6.422 1 98.94 97 PRO A N 1
ATOM 763 C CA . PRO A 1 97 ? 8.453 -22.625 -5.699 1 98.94 97 PRO A CA 1
ATOM 764 C C . PRO A 1 97 ? 8.273 -23.906 -6.508 1 98.94 97 PRO A C 1
ATOM 766 O O . PRO A 1 97 ? 7.348 -24.016 -7.312 1 98.94 97 PRO A O 1
ATOM 769 N N . VAL A 1 98 ? 9.148 -24.812 -6.289 1 98.94 98 VAL A N 1
ATOM 770 C CA . VAL A 1 98 ? 9.023 -26.188 -6.789 1 98.94 98 VAL A CA 1
ATOM 771 C C . VAL A 1 98 ? 9.547 -27.172 -5.746 1 98.94 98 VAL A C 1
ATOM 773 O O . VAL A 1 98 ? 10.555 -26.891 -5.078 1 98.94 98 VAL A O 1
ATOM 776 N N . TYR A 1 99 ? 8.867 -28.234 -5.594 1 98.88 99 TYR A N 1
ATOM 777 C CA . TYR A 1 99 ? 9.188 -29.188 -4.539 1 98.88 99 TYR A CA 1
ATOM 778 C C . TYR A 1 99 ? 9.648 -30.516 -5.129 1 98.88 99 TYR A C 1
ATOM 780 O O . TYR A 1 99 ? 8.977 -31.078 -5.996 1 98.88 99 TYR A O 1
ATOM 788 N N . GLU A 1 100 ? 10.789 -30.906 -4.668 1 98.81 100 GLU A N 1
ATOM 789 C CA . GLU A 1 100 ? 11.32 -32.219 -5.008 1 98.81 100 GLU A CA 1
ATOM 790 C C . GLU A 1 100 ? 10.992 -33.25 -3.924 1 98.81 100 GLU A C 1
ATOM 792 O O . GLU A 1 100 ? 11.562 -33.219 -2.834 1 98.81 100 GLU A O 1
ATOM 797 N N . LYS A 1 101 ? 10.18 -34.188 -4.262 1 97.94 101 LYS A N 1
ATOM 798 C CA . LYS A 1 101 ? 9.547 -35.062 -3.264 1 97.94 101 LYS A CA 1
ATOM 799 C C . LYS A 1 101 ? 10.531 -36.094 -2.725 1 97.94 101 LYS A C 1
ATOM 801 O O . LYS A 1 101 ? 10.5 -36.406 -1.539 1 97.94 101 LYS A O 1
ATOM 806 N N . LYS A 1 102 ? 11.344 -36.562 -3.516 1 97.69 102 LYS A N 1
ATOM 807 C CA . LYS A 1 102 ? 12.234 -37.656 -3.107 1 97.69 102 LYS A CA 1
ATOM 808 C C . LYS A 1 102 ? 13.242 -37.188 -2.072 1 97.69 102 LYS A C 1
ATOM 810 O O . LYS A 1 102 ? 13.438 -37.812 -1.038 1 97.69 102 LYS A O 1
ATOM 815 N N . SER A 1 103 ? 13.836 -36.031 -2.361 1 97.88 103 SER A N 1
ATOM 816 C CA . SER A 1 103 ? 14.836 -35.5 -1.445 1 97.88 103 SER A CA 1
ATOM 817 C C . SER A 1 103 ? 14.211 -34.562 -0.426 1 97.88 103 SER A C 1
ATOM 819 O O . SER A 1 103 ? 14.891 -34.031 0.46 1 97.88 103 SER A O 1
ATOM 821 N N . LYS A 1 104 ? 12.898 -34.344 -0.586 1 98.06 104 LYS A N 1
ATOM 822 C CA . LYS A 1 104 ? 12.164 -33.406 0.277 1 98.06 104 LYS A CA 1
ATOM 823 C C . LYS A 1 104 ? 12.82 -32.031 0.292 1 98.06 104 LYS A C 1
ATOM 825 O O . LYS A 1 104 ? 13.07 -31.469 1.36 1 98.06 104 LYS A O 1
ATOM 830 N N . THR A 1 105 ? 13.148 -31.594 -0.874 1 98.81 105 THR A N 1
ATOM 831 C CA . THR A 1 105 ? 13.789 -30.297 -1.027 1 98.81 105 THR A CA 1
ATOM 832 C C . THR A 1 105 ? 12.836 -29.297 -1.69 1 98.81 105 THR A C 1
ATOM 834 O O . THR A 1 105 ? 12.312 -29.562 -2.775 1 98.81 105 THR A O 1
ATOM 837 N N . LEU A 1 106 ? 12.578 -28.219 -0.988 1 98.88 106 LEU A N 1
ATOM 838 C CA . LEU A 1 106 ? 11.805 -27.109 -1.544 1 98.88 106 LEU A CA 1
ATOM 839 C C . LEU A 1 106 ? 12.719 -26.047 -2.15 1 98.88 106 LEU A C 1
ATOM 841 O O . LEU A 1 106 ? 13.562 -25.484 -1.452 1 98.88 106 LEU A O 1
ATOM 845 N N . PHE A 1 107 ? 12.602 -25.875 -3.453 1 98.94 107 PHE A N 1
ATOM 846 C CA . PHE A 1 107 ? 13.297 -24.781 -4.121 1 98.94 107 PHE A CA 1
ATOM 847 C C . PHE A 1 107 ? 12.398 -23.562 -4.246 1 98.94 107 PHE A C 1
ATOM 849 O O . PHE A 1 107 ? 11.211 -23.688 -4.555 1 98.94 107 PHE A O 1
ATOM 856 N N . LEU A 1 108 ? 12.914 -22.438 -3.92 1 98.94 108 LEU A N 1
ATOM 857 C CA . LEU A 1 108 ? 12.266 -21.172 -4.266 1 98.94 108 LEU A CA 1
ATOM 858 C C . LEU A 1 108 ? 13.07 -20.406 -5.312 1 98.94 108 LEU A C 1
ATOM 860 O O . LEU A 1 108 ? 14.117 -19.844 -5 1 98.94 108 LEU A O 1
ATOM 864 N N . PHE A 1 109 ? 12.578 -20.438 -6.527 1 98.94 109 PHE A N 1
ATOM 865 C CA . PHE A 1 109 ? 13.18 -19.656 -7.602 1 98.94 109 PHE A CA 1
ATOM 866 C C . PHE A 1 109 ? 12.648 -18.219 -7.582 1 98.94 109 PHE A C 1
ATOM 868 O O . PHE A 1 109 ? 11.5 -17.984 -7.195 1 98.94 109 PHE A O 1
ATOM 875 N N . PHE A 1 110 ? 13.445 -17.328 -7.945 1 98.81 110 PHE A N 1
ATOM 876 C CA . PHE A 1 110 ? 13.117 -15.914 -8.102 1 98.81 110 PHE A CA 1
ATOM 877 C C . PHE A 1 110 ? 14.148 -15.211 -8.977 1 98.81 110 PHE A C 1
ATOM 879 O O . PHE A 1 110 ? 15.133 -15.82 -9.398 1 98.81 110 PHE A O 1
ATOM 886 N N . ILE A 1 111 ? 13.828 -13.992 -9.32 1 98.56 111 ILE A N 1
ATOM 887 C CA . ILE A 1 111 ? 14.836 -13.18 -10 1 98.56 111 ILE A CA 1
ATOM 888 C C . ILE A 1 111 ? 15.281 -12.039 -9.094 1 98.56 111 ILE A C 1
ATOM 890 O O . ILE A 1 111 ? 14.547 -11.633 -8.188 1 98.56 111 ILE A O 1
ATOM 894 N N . CYS A 1 112 ? 16.469 -11.609 -9.273 1 98.5 112 CYS A N 1
ATOM 895 C CA . CYS A 1 112 ? 17 -10.406 -8.641 1 98.5 112 CYS A CA 1
ATOM 896 C C . CYS A 1 112 ? 17.328 -9.344 -9.68 1 98.5 112 CYS A C 1
ATOM 898 O O . CYS A 1 112 ? 18.188 -9.562 -10.547 1 98.5 112 CYS A O 1
ATOM 900 N N . VAL A 1 113 ? 16.703 -8.273 -9.594 1 98.38 113 VAL A N 1
ATOM 901 C CA . VAL A 1 113 ? 16.891 -7.191 -10.555 1 98.38 113 VAL A CA 1
ATOM 902 C C . VAL A 1 113 ? 17.625 -6.035 -9.883 1 98.38 113 VAL A C 1
ATOM 904 O O . VAL A 1 113 ? 17.281 -5.641 -8.766 1 98.38 113 VAL A O 1
ATOM 907 N N . LYS A 1 114 ? 18.578 -5.492 -10.57 1 97.81 114 LYS A N 1
ATOM 908 C CA . LYS A 1 114 ? 19.297 -4.344 -10.031 1 97.81 114 LYS A CA 1
ATOM 909 C C . LYS A 1 114 ? 18.328 -3.238 -9.609 1 97.81 114 LYS A C 1
ATOM 911 O O . LYS A 1 114 ? 17.406 -2.895 -10.352 1 97.81 114 LYS A O 1
ATOM 916 N N . ASP A 1 115 ? 18.609 -2.697 -8.406 1 94.81 115 ASP A N 1
ATOM 917 C CA . ASP A 1 115 ? 17.734 -1.667 -7.859 1 94.81 115 ASP A CA 1
ATOM 918 C C . ASP A 1 115 ? 17.625 -0.48 -8.812 1 94.81 115 ASP A C 1
ATOM 920 O O . ASP A 1 115 ? 18.625 -0.015 -9.359 1 94.81 115 ASP A O 1
ATOM 924 N N . GLY A 1 116 ? 16.406 -0.066 -9.039 1 88.81 116 GLY A N 1
ATOM 925 C CA . GLY A 1 116 ? 16.156 1.128 -9.836 1 88.81 116 GLY A CA 1
ATOM 926 C C . GLY A 1 116 ? 16.094 0.853 -11.328 1 88.81 116 GLY A C 1
ATOM 927 O O . GLY A 1 116 ? 15.719 1.726 -12.109 1 88.81 116 GLY A O 1
ATOM 928 N N . VAL A 1 117 ? 16.422 -0.323 -11.773 1 94.94 117 VAL A N 1
ATOM 929 C CA . VAL A 1 117 ? 16.422 -0.649 -13.195 1 94.94 117 VAL A CA 1
ATOM 930 C C . VAL A 1 117 ? 15.109 -1.339 -13.562 1 94.94 117 VAL A C 1
ATOM 932 O O . VAL A 1 117 ? 14.719 -2.328 -12.938 1 94.94 117 VAL A O 1
ATOM 935 N N . THR A 1 118 ? 14.461 -0.785 -14.547 1 94.94 118 THR A N 1
ATOM 936 C CA . THR A 1 118 ? 13.18 -1.338 -14.969 1 94.94 118 THR A CA 1
ATOM 937 C C . THR A 1 118 ? 13.375 -2.336 -16.109 1 94.94 118 THR A C 1
ATOM 939 O O . THR A 1 118 ? 14.422 -2.352 -16.75 1 94.94 118 THR A O 1
ATOM 942 N N . GLU A 1 119 ? 12.391 -3.168 -16.297 1 94.81 119 GLU A N 1
ATOM 943 C CA . GLU A 1 119 ? 12.375 -4.074 -17.438 1 94.81 119 GLU A CA 1
ATOM 944 C C . GLU A 1 119 ? 12.57 -3.316 -18.75 1 94.81 119 GLU A C 1
ATOM 946 O O . GLU A 1 119 ? 13.375 -3.719 -19.594 1 94.81 119 GLU A O 1
ATOM 951 N N . GLY A 1 120 ? 11.836 -2.24 -18.922 1 94.25 120 GLY A N 1
ATOM 952 C CA . GLY A 1 120 ? 11.938 -1.43 -20.125 1 94.25 120 GLY A CA 1
ATOM 953 C C . GLY A 1 120 ? 13.344 -0.903 -20.375 1 94.25 120 GLY A C 1
ATOM 954 O O . GLY A 1 120 ? 13.82 -0.907 -21.516 1 94.25 120 GLY A O 1
ATOM 955 N N . HIS A 1 121 ? 13.953 -0.451 -19.328 1 95.62 121 HIS A N 1
ATOM 956 C CA . HIS A 1 121 ? 15.312 0.051 -19.438 1 95.62 121 HIS A CA 1
ATOM 957 C C . HIS A 1 121 ? 16.266 -1.03 -19.953 1 95.62 121 HIS A C 1
ATOM 959 O O . HIS A 1 121 ? 17.094 -0.769 -20.828 1 95.62 121 HIS A O 1
ATOM 965 N N . GLN A 1 122 ? 16.141 -2.203 -19.422 1 96.88 122 GLN A N 1
ATOM 966 C CA . GLN A 1 122 ? 16.984 -3.312 -19.828 1 96.88 122 GLN A CA 1
ATOM 967 C C . GLN A 1 122 ? 16.797 -3.635 -21.312 1 96.88 122 GLN A C 1
ATOM 969 O O . GLN A 1 122 ? 17.781 -3.832 -22.031 1 96.88 122 GLN A O 1
ATOM 974 N N . ARG A 1 123 ? 15.633 -3.658 -21.781 1 96.12 123 ARG A N 1
ATOM 975 C CA . ARG A 1 123 ? 15.305 -3.988 -23.172 1 96.12 123 ARG A CA 1
ATOM 976 C C . ARG A 1 123 ? 15.82 -2.914 -24.125 1 96.12 123 ARG A C 1
ATOM 978 O O . ARG A 1 123 ? 16.406 -3.225 -25.156 1 96.12 123 ARG A O 1
ATOM 985 N N . ARG A 1 124 ? 15.602 -1.675 -23.734 1 95.62 124 ARG A N 1
ATOM 986 C CA . ARG A 1 124 ? 16 -0.55 -24.562 1 95.62 124 ARG A CA 1
ATOM 987 C C . ARG A 1 124 ? 17.516 -0.506 -24.734 1 95.62 124 ARG A C 1
ATOM 989 O O . ARG A 1 124 ? 18.016 -0.163 -25.812 1 95.62 124 ARG A O 1
ATOM 996 N N . HIS A 1 125 ? 18.266 -0.879 -23.719 1 95.81 125 HIS A N 1
ATOM 997 C CA . HIS A 1 125 ? 19.719 -0.729 -23.75 1 95.81 125 HIS A CA 1
ATOM 998 C C . HIS A 1 125 ? 20.406 -2.07 -23.984 1 95.81 125 HIS A C 1
ATOM 1000 O O . HIS A 1 125 ? 21.625 -2.141 -24.031 1 95.81 125 HIS A O 1
ATOM 1006 N N . HIS A 1 126 ? 19.656 -3.092 -24.078 1 95.12 126 HIS A N 1
ATOM 1007 C CA . HIS A 1 126 ? 20.156 -4.441 -24.297 1 95.12 126 HIS A CA 1
ATOM 1008 C C . HIS A 1 126 ? 21.203 -4.812 -23.234 1 95.12 126 HIS A C 1
ATOM 1010 O O . HIS A 1 126 ? 22.297 -5.281 -23.578 1 95.12 126 HIS A O 1
ATOM 1016 N N . LYS A 1 127 ? 20.875 -4.508 -22.031 1 95.44 127 LYS A N 1
ATOM 1017 C CA . LYS A 1 127 ? 21.719 -4.828 -20.891 1 95.44 127 LYS A CA 1
ATOM 1018 C C . LYS A 1 127 ? 20.953 -5.598 -19.812 1 95.44 127 LYS A C 1
ATOM 1020 O O . LYS A 1 127 ? 20.125 -5.016 -19.109 1 95.44 127 LYS A O 1
ATOM 1025 N N . ASN A 1 128 ? 21.281 -6.852 -19.719 1 96.19 128 ASN A N 1
ATOM 1026 C CA . ASN A 1 128 ? 20.609 -7.723 -18.766 1 96.19 128 ASN A CA 1
ATOM 1027 C C . ASN A 1 128 ? 21.094 -7.473 -17.328 1 96.19 128 ASN A C 1
ATOM 1029 O O . ASN A 1 128 ? 22.219 -7.809 -17 1 96.19 128 ASN A O 1
ATOM 1033 N N . GLU A 1 129 ? 20.234 -6.859 -16.547 1 97.12 129 GLU A N 1
ATOM 1034 C CA . GLU A 1 129 ? 20.531 -6.586 -15.141 1 97.12 129 GLU A CA 1
ATOM 1035 C C . GLU A 1 129 ? 19.672 -7.438 -14.211 1 97.12 129 GLU A C 1
ATOM 1037 O O . GLU A 1 129 ? 19.297 -6.996 -13.125 1 97.12 129 GLU A O 1
ATOM 1042 N N . THR A 1 130 ? 19.219 -8.57 -14.719 1 97.88 130 THR A N 1
ATOM 1043 C CA . THR A 1 130 ? 18.391 -9.508 -13.984 1 97.88 130 THR A CA 1
ATOM 1044 C C . THR A 1 130 ? 19.094 -10.844 -13.789 1 97.88 130 THR A C 1
ATOM 1046 O O . THR A 1 130 ? 19.609 -11.422 -14.75 1 97.88 130 THR A O 1
ATOM 1049 N N . HIS A 1 131 ? 19.125 -11.281 -12.516 1 98 131 HIS A N 1
ATOM 1050 C CA . HIS A 1 131 ? 19.734 -12.562 -12.172 1 98 131 HIS A CA 1
ATOM 1051 C C . HIS A 1 131 ? 18.672 -13.609 -11.859 1 98 131 HIS A C 1
ATOM 1053 O O . HIS A 1 131 ? 17.734 -13.344 -11.109 1 98 131 HIS A O 1
ATOM 1059 N N . LEU A 1 132 ? 18.875 -14.781 -12.484 1 98.25 132 LEU A N 1
ATOM 1060 C CA . LEU A 1 132 ? 18.062 -15.938 -12.094 1 98.25 132 LEU A CA 1
ATOM 1061 C C . LEU A 1 132 ? 18.656 -16.609 -10.859 1 98.25 132 LEU A C 1
ATOM 1063 O O . LEU A 1 132 ? 19.828 -16.984 -10.844 1 98.25 132 LEU A O 1
ATOM 1067 N N . CYS A 1 133 ? 17.781 -16.781 -9.812 1 98.56 133 CYS A N 1
ATOM 1068 C CA . CYS A 1 133 ? 18.281 -17.234 -8.516 1 98.56 133 CYS A CA 1
ATOM 1069 C C . CYS A 1 133 ? 17.375 -18.312 -7.93 1 98.56 133 CYS A C 1
ATOM 1071 O O . CYS A 1 133 ? 16.219 -18.453 -8.344 1 98.56 133 CYS A O 1
ATOM 1073 N N . TYR A 1 134 ? 17.938 -19.062 -6.988 1 98.75 134 TYR A N 1
ATOM 1074 C CA . TYR A 1 134 ? 17.109 -19.891 -6.117 1 98.75 134 TYR A CA 1
ATOM 1075 C C . TYR A 1 134 ? 17.766 -20.062 -4.75 1 98.75 134 TYR A C 1
ATOM 1077 O O . TYR A 1 134 ? 18.969 -19.828 -4.594 1 98.75 134 TYR A O 1
ATOM 1085 N N . ILE A 1 135 ? 16.891 -20.328 -3.803 1 98.88 135 ILE A N 1
ATOM 1086 C CA . ILE A 1 135 ? 17.281 -20.828 -2.494 1 98.88 135 ILE A CA 1
ATOM 1087 C C . ILE A 1 135 ? 16.578 -22.172 -2.227 1 98.88 135 ILE A C 1
ATOM 1089 O O . ILE A 1 135 ? 15.648 -22.531 -2.941 1 98.88 135 ILE A O 1
ATOM 1093 N N . LYS A 1 136 ? 17.047 -22.922 -1.271 1 98.69 136 LYS A N 1
ATOM 1094 C CA . LYS A 1 136 ? 16.438 -24.234 -1.017 1 98.69 136 LYS A CA 1
ATOM 1095 C C . LYS A 1 136 ? 16.188 -24.438 0.475 1 98.69 136 LYS A C 1
ATOM 1097 O O . LYS A 1 136 ? 16.906 -23.891 1.312 1 98.69 136 LYS A O 1
ATOM 1102 N N . SER A 1 137 ? 15.195 -25.109 0.817 1 98.88 137 SER A N 1
ATOM 1103 C CA . SER A 1 137 ? 14.836 -25.531 2.168 1 98.88 137 SER A CA 1
ATOM 1104 C C . SER A 1 137 ? 14.617 -27.031 2.24 1 98.88 137 SER A C 1
ATOM 1106 O O . SER A 1 137 ? 13.977 -27.625 1.362 1 98.88 137 SER A O 1
ATOM 1108 N N . THR A 1 138 ? 15.148 -27.703 3.283 1 98.56 138 THR A N 1
ATOM 1109 C CA . THR A 1 138 ? 14.945 -29.125 3.48 1 98.56 138 THR A CA 1
ATOM 1110 C C . THR A 1 138 ? 14.102 -29.391 4.723 1 98.56 138 THR A C 1
ATOM 1112 O O . THR A 1 138 ? 14.031 -30.516 5.211 1 98.56 138 THR A O 1
ATOM 1115 N N . ASP A 1 139 ? 13.539 -28.359 5.285 1 98.19 139 ASP A N 1
ATOM 1116 C CA . ASP A 1 139 ? 12.695 -28.469 6.473 1 98.19 139 ASP A CA 1
ATOM 1117 C C . ASP A 1 139 ? 11.391 -27.703 6.289 1 98.19 139 ASP A C 1
ATOM 1119 O O . ASP A 1 139 ? 10.953 -27 7.199 1 98.19 139 ASP A O 1
ATOM 1123 N N . ASP A 1 140 ? 10.852 -27.719 5.082 1 97.44 140 ASP A N 1
ATOM 1124 C CA . ASP A 1 140 ? 9.523 -27.203 4.754 1 97.44 140 ASP A CA 1
ATOM 1125 C C . ASP A 1 140 ? 9.453 -25.688 4.953 1 97.44 140 ASP A C 1
ATOM 1127 O O . ASP A 1 140 ? 8.461 -25.172 5.477 1 97.44 140 ASP A O 1
ATOM 1131 N N . GLY A 1 141 ? 10.484 -24.953 4.641 1 97.88 141 GLY A N 1
ATOM 1132 C CA . GLY A 1 141 ? 10.477 -23.5 4.617 1 97.88 141 GLY A CA 1
ATOM 1133 C C . GLY A 1 141 ? 10.906 -22.875 5.934 1 97.88 141 GLY A C 1
ATOM 1134 O O . GLY A 1 141 ? 10.883 -21.656 6.086 1 97.88 141 GLY A O 1
ATOM 1135 N N . GLN A 1 142 ? 11.352 -23.656 6.934 1 97.62 142 GLN A N 1
ATOM 1136 C CA . GLN A 1 142 ? 11.773 -23.109 8.219 1 97.62 142 GLN A CA 1
ATOM 1137 C C . GLN A 1 142 ? 13.125 -22.406 8.102 1 97.62 142 GLN A C 1
ATOM 1139 O O . GLN A 1 142 ? 13.336 -21.359 8.727 1 97.62 142 GLN A O 1
ATOM 1144 N N . ASN A 1 143 ? 14.023 -23.047 7.395 1 98.12 143 ASN A N 1
ATOM 1145 C CA . ASN A 1 143 ? 15.328 -22.469 7.09 1 98.12 143 ASN A CA 1
ATOM 1146 C C . ASN A 1 143 ? 15.641 -22.547 5.598 1 98.12 143 ASN A C 1
ATOM 1148 O O . ASN A 1 143 ? 15.188 -23.469 4.91 1 98.12 143 ASN A O 1
ATOM 1152 N N . TRP A 1 144 ? 16.375 -21.609 5.164 1 98.75 144 TRP A N 1
ATOM 1153 C CA . TRP A 1 144 ? 16.719 -21.547 3.746 1 98.75 144 TRP A CA 1
ATOM 1154 C C . TRP A 1 144 ? 18.234 -21.453 3.559 1 98.75 144 TRP A C 1
ATOM 1156 O O . TRP A 1 144 ? 18.938 -20.875 4.398 1 98.75 144 TRP A O 1
ATOM 1166 N N . SER A 1 145 ? 18.719 -21.953 2.482 1 98.69 145 SER A N 1
ATOM 1167 C CA . SER A 1 145 ? 20.125 -21.828 2.096 1 98.69 145 SER A CA 1
ATOM 1168 C C . SER A 1 145 ? 20.453 -20.406 1.673 1 98.69 145 SER A C 1
ATOM 1170 O O . SER A 1 145 ? 19.562 -19.578 1.512 1 98.69 145 SER A O 1
ATOM 1172 N N . GLU A 1 146 ? 21.766 -20.203 1.478 1 98.12 146 GLU A N 1
ATOM 1173 C CA . GLU A 1 146 ? 22.188 -18.984 0.792 1 98.12 146 GLU A CA 1
ATOM 1174 C C . GLU A 1 146 ? 21.719 -18.969 -0.662 1 98.12 146 GLU A C 1
ATOM 1176 O O . GLU A 1 146 ? 21.453 -20.031 -1.233 1 98.12 146 GLU A O 1
ATOM 1181 N N . VAL A 1 147 ? 21.719 -17.797 -1.206 1 98.62 147 VAL A N 1
ATOM 1182 C CA . VAL A 1 147 ? 21.203 -17.609 -2.559 1 98.62 147 VAL A CA 1
ATOM 1183 C C . VAL A 1 147 ? 22.172 -18.219 -3.568 1 98.62 147 VAL A C 1
ATOM 1185 O O . VAL A 1 147 ? 23.391 -18.078 -3.422 1 98.62 147 VAL A O 1
ATOM 1188 N N . THR A 1 148 ? 21.688 -18.984 -4.484 1 98.31 148 THR A N 1
ATOM 1189 C CA . THR A 1 148 ? 22.406 -19.453 -5.664 1 98.31 148 THR A CA 1
ATOM 1190 C C . THR A 1 148 ? 22.016 -18.625 -6.891 1 98.31 148 THR A C 1
ATOM 1192 O O . THR A 1 148 ? 20.828 -18.422 -7.148 1 98.31 148 THR A O 1
ATOM 1195 N N . VAL A 1 149 ? 22.984 -18.172 -7.617 1 97.88 149 VAL A N 1
ATOM 1196 C CA . VAL A 1 149 ? 22.766 -17.375 -8.828 1 97.88 149 VAL A CA 1
ATOM 1197 C C . VAL A 1 149 ? 23.219 -18.172 -10.047 1 97.88 149 VAL A C 1
ATOM 1199 O O . VAL A 1 149 ? 24.344 -18.688 -10.078 1 97.88 149 VAL A O 1
ATOM 1202 N N . PHE A 1 150 ? 22.359 -18.312 -11.023 1 97.19 150 PHE A N 1
ATOM 1203 C CA . PHE A 1 150 ? 22.75 -18.953 -12.266 1 97.19 150 PHE A CA 1
ATOM 1204 C C . PHE A 1 150 ? 23.734 -18.094 -13.047 1 97.19 150 PHE A C 1
ATOM 1206 O O . PHE A 1 150 ? 23.547 -16.875 -13.141 1 97.19 150 PHE A O 1
ATOM 1213 N N . THR A 1 151 ? 24.75 -18.703 -13.547 1 92.94 151 THR A N 1
ATOM 1214 C CA . THR A 1 151 ? 25.734 -17.984 -14.352 1 92.94 151 THR A CA 1
ATOM 1215 C C . THR A 1 151 ? 25.578 -18.328 -15.828 1 92.94 151 THR A C 1
ATOM 1217 O O . THR A 1 151 ? 24.891 -19.297 -16.172 1 92.94 151 THR A O 1
ATOM 1220 N N . GLU A 1 152 ? 26.25 -17.562 -16.609 1 89.81 152 GLU A N 1
ATOM 1221 C CA . GLU A 1 152 ? 26.25 -17.797 -18.047 1 89.81 152 GLU A CA 1
ATOM 1222 C C . GLU A 1 152 ? 26.969 -19.094 -18.391 1 89.81 152 GLU A C 1
ATOM 1224 O O . GLU A 1 152 ? 26.766 -19.672 -19.469 1 89.81 152 GLU A O 1
ATOM 1229 N N . ASN A 1 153 ? 27.844 -19.562 -17.547 1 87.62 153 ASN A N 1
ATOM 1230 C CA . ASN A 1 153 ? 28.531 -20.828 -17.781 1 87.62 153 ASN A CA 1
ATOM 1231 C C . ASN A 1 153 ? 27.594 -22.016 -17.547 1 87.62 153 ASN A C 1
ATOM 1233 O O . ASN A 1 153 ? 27.766 -23.0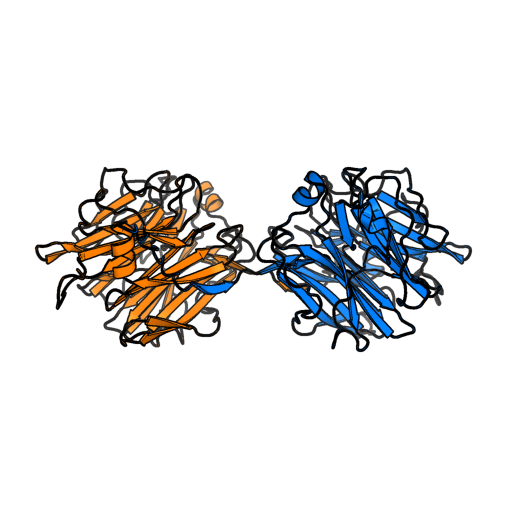62 -18.172 1 87.62 153 ASN A O 1
ATOM 1237 N N . GLU A 1 154 ? 26.625 -21.781 -16.719 1 90.25 154 GLU A N 1
ATOM 1238 C CA . GLU A 1 154 ? 25.672 -22.828 -16.406 1 90.25 154 GLU A CA 1
ATOM 1239 C C . GLU A 1 154 ? 24.516 -22.828 -17.406 1 90.25 154 GLU A C 1
ATOM 1241 O O . GLU A 1 154 ? 24.016 -23.891 -17.781 1 90.25 154 GLU A O 1
ATOM 1246 N N . LEU A 1 155 ? 24.094 -21.703 -17.766 1 93.81 155 LEU A N 1
ATOM 1247 C CA . LEU A 1 155 ? 23.016 -21.516 -18.734 1 93.81 155 LEU A CA 1
ATOM 1248 C C . LEU A 1 155 ? 23.453 -20.547 -19.828 1 93.81 155 LEU A C 1
ATOM 1250 O O . LEU A 1 155 ? 23.219 -19.328 -19.719 1 93.81 155 LEU A O 1
ATOM 1254 N N . ASP A 1 156 ? 23.953 -21.031 -20.906 1 91.75 156 ASP A N 1
ATOM 1255 C CA . ASP A 1 156 ? 24.547 -20.234 -21.969 1 91.75 156 ASP A CA 1
ATOM 1256 C C . ASP A 1 156 ? 23.531 -19.281 -22.594 1 91.75 156 ASP A C 1
ATOM 1258 O O . ASP A 1 156 ? 23.875 -18.188 -23.031 1 91.75 156 ASP A O 1
ATOM 1262 N N . GLU A 1 157 ? 22.312 -19.672 -22.578 1 92.25 157 GLU A N 1
ATOM 1263 C CA . GLU A 1 157 ? 21.25 -18.891 -23.203 1 92.25 157 GLU A CA 1
ATOM 1264 C C . GLU A 1 157 ? 21.094 -17.531 -22.531 1 92.25 157 GLU A C 1
ATOM 1266 O O . GLU A 1 157 ? 20.562 -16.594 -23.141 1 92.25 157 GLU A O 1
ATOM 1271 N N . LEU A 1 158 ? 21.531 -17.344 -21.297 1 93.5 158 LEU A N 1
ATOM 1272 C CA . LEU A 1 158 ? 21.406 -16.094 -20.547 1 93.5 158 LEU A CA 1
ATOM 1273 C C . LEU A 1 158 ? 22.062 -14.945 -21.297 1 93.5 158 LEU A C 1
ATOM 1275 O O . LEU A 1 158 ? 21.625 -13.805 -21.219 1 93.5 158 LEU A O 1
ATOM 1279 N N . LYS A 1 159 ? 23.062 -15.258 -22.047 1 93.12 159 LYS A N 1
ATOM 1280 C CA . LYS A 1 159 ? 23.812 -14.25 -22.781 1 93.12 159 LYS A CA 1
ATOM 1281 C C . LYS A 1 159 ? 22.953 -13.617 -23.875 1 93.12 159 LYS A C 1
ATOM 1283 O O . LYS A 1 159 ? 23.266 -12.531 -24.359 1 93.12 159 LYS A O 1
ATOM 1288 N N . LYS A 1 160 ? 21.953 -14.328 -24.219 1 95.06 160 LYS A N 1
ATOM 1289 C CA . LYS A 1 160 ? 21.125 -13.883 -25.344 1 95.06 160 LYS A CA 1
ATOM 1290 C C . LYS A 1 160 ? 19.938 -13.062 -24.844 1 95.06 160 LYS A C 1
ATOM 1292 O O . LYS A 1 160 ? 19.188 -12.508 -25.656 1 95.06 160 LYS A O 1
ATOM 1297 N N . TRP A 1 161 ? 19.766 -12.938 -23.578 1 96.62 161 TRP A N 1
ATOM 1298 C CA . TRP A 1 161 ? 18.562 -12.336 -23.031 1 96.62 161 TRP A CA 1
ATOM 1299 C C . TRP A 1 161 ? 18.812 -10.898 -22.594 1 96.62 161 TRP A C 1
ATOM 1301 O O . TRP A 1 161 ? 19.859 -10.586 -22.047 1 96.62 161 TRP A O 1
ATOM 1311 N N . ASP A 1 162 ? 17.844 -9.984 -22.891 1 97 162 ASP A N 1
ATOM 1312 C CA . ASP A 1 162 ? 17.828 -8.648 -22.312 1 97 162 ASP A CA 1
ATOM 1313 C C . ASP A 1 162 ? 17.375 -8.688 -20.859 1 97 162 ASP A C 1
ATOM 1315 O O . ASP A 1 162 ? 17.812 -7.859 -20.047 1 97 162 ASP A O 1
ATOM 1319 N N . THR A 1 163 ? 16.484 -9.531 -20.547 1 97.19 163 THR A N 1
ATOM 1320 C CA . THR A 1 163 ? 15.969 -9.797 -19.203 1 97.19 163 THR A CA 1
ATOM 1321 C C . THR A 1 163 ? 15.109 -11.055 -19.188 1 97.19 163 THR A C 1
ATOM 1323 O O . THR A 1 163 ? 14.93 -11.703 -20.219 1 97.19 163 THR A O 1
ATOM 1326 N N . MET A 1 164 ? 14.703 -11.461 -18.016 1 97.06 164 MET A N 1
ATOM 1327 C CA . MET A 1 164 ? 13.875 -12.656 -17.875 1 97.06 164 MET A CA 1
ATOM 1328 C C . MET A 1 164 ? 13.062 -12.609 -16.578 1 97.06 164 MET A C 1
ATOM 1330 O O . MET A 1 164 ? 13.273 -11.734 -15.742 1 97.06 164 MET A O 1
ATOM 1334 N N . ALA A 1 165 ? 12.164 -13.516 -16.469 1 97.5 165 ALA A N 1
ATOM 1335 C CA . ALA A 1 165 ? 11.406 -13.719 -15.234 1 97.5 165 ALA A CA 1
ATOM 1336 C C . ALA A 1 165 ? 11.047 -15.188 -15.047 1 97.5 165 ALA A C 1
ATOM 1338 O O . ALA A 1 165 ? 11 -15.953 -16.016 1 97.5 165 ALA A O 1
ATOM 1339 N N . VAL A 1 166 ? 10.891 -15.555 -13.789 1 97.62 166 VAL A N 1
ATOM 1340 C CA . VAL A 1 166 ? 10.336 -16.859 -13.469 1 97.62 166 VAL A CA 1
ATOM 1341 C C . VAL A 1 166 ? 8.836 -16.75 -13.219 1 97.62 166 VAL A C 1
ATOM 1343 O O . VAL A 1 166 ? 8.375 -15.781 -12.617 1 97.62 166 VAL A O 1
ATOM 1346 N N . GLY A 1 167 ? 8.117 -17.766 -13.695 1 94.06 167 GLY A N 1
ATOM 1347 C CA . GLY A 1 167 ? 6.676 -17.75 -13.5 1 94.06 167 GLY A CA 1
ATOM 1348 C C . GLY A 1 167 ? 6.016 -16.469 -13.992 1 94.06 167 GLY A C 1
ATOM 1349 O O . GLY A 1 167 ? 6.227 -16.062 -15.133 1 94.06 167 GLY A O 1
ATOM 1350 N N . PRO A 1 168 ? 5.258 -15.969 -12.992 1 96.06 168 PRO A N 1
ATOM 1351 C CA . PRO A 1 168 ? 4.855 -16.203 -11.609 1 96.06 168 PRO A CA 1
ATOM 1352 C C . PRO A 1 168 ? 4.105 -17.531 -11.43 1 96.06 168 PRO A C 1
ATOM 1354 O O . PRO A 1 168 ? 3.699 -18.156 -12.414 1 96.06 168 PRO A O 1
ATOM 1357 N N . GLY A 1 169 ? 3.889 -17.938 -10.172 1 98.31 169 GLY A N 1
ATOM 1358 C CA . GLY A 1 169 ? 3.225 -19.172 -9.797 1 98.31 169 GLY A CA 1
ATOM 1359 C C . GLY A 1 169 ? 4.184 -20.234 -9.281 1 98.31 169 GLY A C 1
ATOM 1360 O O . GLY A 1 169 ? 5.066 -19.938 -8.477 1 98.31 169 GLY A O 1
ATOM 1361 N N . HIS A 1 170 ? 3.969 -21.484 -9.766 1 98.88 170 HIS A N 1
ATOM 1362 C CA . HIS A 1 170 ? 4.723 -22.594 -9.219 1 98.88 170 HIS A CA 1
ATOM 1363 C C . HIS A 1 170 ? 5.344 -23.438 -10.32 1 98.88 170 HIS A C 1
ATOM 1365 O O . HIS A 1 170 ? 4.906 -23.375 -11.477 1 98.88 170 HIS A O 1
ATOM 1371 N N . GLY A 1 171 ? 6.398 -24.172 -9.984 1 98.81 171 GLY A N 1
ATOM 1372 C CA . GLY A 1 171 ? 6.906 -25.25 -10.812 1 98.81 171 GLY A CA 1
ATOM 1373 C C . GLY A 1 171 ? 6.273 -26.594 -10.492 1 98.81 171 GLY A C 1
ATOM 1374 O O . GLY A 1 171 ? 5.371 -26.672 -9.656 1 98.81 171 GLY A O 1
ATOM 1375 N N . ILE A 1 172 ? 6.77 -27.641 -11.242 1 98.75 172 ILE A N 1
ATOM 1376 C CA . ILE A 1 172 ? 6.18 -28.953 -11.016 1 98.75 172 ILE A CA 1
ATOM 1377 C C . ILE A 1 172 ? 7.277 -30 -10.969 1 98.75 172 ILE A C 1
ATOM 1379 O O . ILE A 1 172 ? 8.383 -29.781 -11.461 1 98.75 172 ILE A O 1
ATOM 1383 N N . GLN A 1 173 ? 6.984 -31.031 -10.32 1 98.81 173 GLN A N 1
ATOM 1384 C CA . GLN A 1 173 ? 7.727 -32.281 -10.469 1 98.81 173 GLN A CA 1
ATOM 1385 C C . GLN A 1 173 ? 6.91 -33.312 -11.234 1 98.81 173 GLN A C 1
ATOM 1387 O O . GLN A 1 173 ? 5.812 -33.688 -10.805 1 98.81 173 GLN A O 1
ATOM 1392 N N . MET A 1 174 ? 7.449 -33.719 -12.305 1 98.62 174 MET A N 1
ATOM 1393 C CA . MET A 1 174 ? 6.797 -34.781 -13.094 1 98.62 174 MET A CA 1
ATOM 1394 C C . MET A 1 174 ? 6.809 -36.094 -12.352 1 98.62 174 MET A C 1
ATOM 1396 O O . MET A 1 174 ? 7.602 -36.312 -11.43 1 98.62 174 MET A O 1
ATOM 1400 N N . GLU A 1 175 ? 5.953 -37.031 -12.812 1 97.5 175 GLU A N 1
ATOM 1401 C CA . GLU A 1 175 ? 5.98 -38.375 -12.242 1 97.5 175 GLU A CA 1
ATOM 1402 C C . GLU A 1 175 ? 7.332 -39.062 -12.484 1 97.5 175 GLU A C 1
ATOM 1404 O O . GLU A 1 175 ? 7.777 -39.875 -11.68 1 97.5 175 GLU A O 1
ATOM 1409 N N . SER A 1 176 ? 8.023 -38.656 -13.555 1 97.69 176 SER A N 1
ATOM 1410 C CA . SER A 1 176 ? 9.336 -39.219 -13.883 1 97.69 176 SER A CA 1
ATOM 1411 C C . SER A 1 176 ? 10.391 -38.75 -12.883 1 97.69 176 SER A C 1
ATOM 1413 O O . SER A 1 176 ? 11.5 -39.281 -12.844 1 97.69 176 SER A O 1
ATOM 1415 N N . GLY A 1 177 ? 10.07 -37.719 -12.133 1 98.38 177 GLY A N 1
ATOM 1416 C CA . GLY A 1 177 ? 11.016 -37.125 -11.211 1 98.38 177 GLY A CA 1
ATOM 1417 C C . GLY A 1 177 ? 11.578 -35.812 -11.703 1 98.38 177 GLY A C 1
ATOM 1418 O O . GLY A 1 177 ? 12.156 -35.031 -10.93 1 98.38 177 GLY A O 1
ATOM 1419 N N . ARG A 1 178 ? 11.445 -35.562 -13.016 1 98.81 178 ARG A N 1
ATOM 1420 C CA . ARG A 1 178 ? 11.945 -34.312 -13.578 1 98.81 178 ARG A CA 1
ATOM 1421 C C . ARG A 1 178 ? 11.297 -33.094 -12.914 1 98.81 178 ARG A C 1
ATOM 1423 O O . ARG A 1 178 ? 10.078 -33.062 -12.711 1 98.81 178 ARG A O 1
ATOM 1430 N N . LEU A 1 179 ? 12.094 -32.094 -12.531 1 98.88 179 LEU A N 1
ATOM 1431 C CA . LEU A 1 179 ? 11.594 -30.797 -12.078 1 98.88 179 LEU A CA 1
ATOM 1432 C C . LEU A 1 179 ? 11.477 -29.828 -13.242 1 98.88 179 LEU A C 1
ATOM 1434 O O . LEU A 1 179 ? 12.336 -29.781 -14.125 1 98.88 179 LEU A O 1
ATOM 1438 N N . ILE A 1 180 ? 10.414 -29.078 -13.273 1 98.88 180 ILE A N 1
ATOM 1439 C CA . ILE A 1 180 ? 10.211 -28.047 -14.289 1 98.88 180 ILE A CA 1
ATOM 1440 C C . ILE A 1 180 ? 9.852 -26.719 -13.633 1 98.88 180 ILE A C 1
ATOM 1442 O O . ILE A 1 180 ? 8.984 -26.672 -12.758 1 98.88 180 ILE A O 1
ATOM 1446 N N . VAL A 1 181 ? 10.523 -25.656 -13.992 1 98.81 181 VAL A N 1
ATOM 1447 C CA . VAL A 1 181 ? 10.25 -24.297 -13.555 1 98.81 181 VAL A CA 1
ATOM 1448 C C . VAL A 1 181 ? 9.961 -23.406 -14.766 1 98.81 181 VAL A C 1
ATOM 1450 O O . VAL A 1 181 ? 10.852 -23.141 -15.578 1 98.81 181 VAL A O 1
ATOM 1453 N N . PRO A 1 182 ? 8.719 -22.891 -14.891 1 98.44 182 PRO A N 1
ATOM 1454 C CA . PRO A 1 182 ? 8.383 -22.031 -16.031 1 98.44 182 PRO A CA 1
ATOM 1455 C C . PRO A 1 182 ? 9.141 -20.703 -16.016 1 98.44 182 PRO A C 1
ATOM 1457 O O . PRO A 1 182 ? 9.359 -20.141 -14.938 1 98.44 182 PRO A O 1
ATOM 1460 N N . LEU A 1 183 ? 9.508 -20.25 -17.203 1 96.62 183 LEU A N 1
ATOM 1461 C CA . LEU A 1 183 ? 10.266 -19.031 -17.391 1 96.62 183 LEU A CA 1
ATOM 1462 C C . LEU A 1 183 ? 9.766 -18.25 -18.609 1 96.62 183 LEU A C 1
ATOM 1464 O O . LEU A 1 183 ? 9.117 -18.828 -19.484 1 96.62 183 LEU A O 1
ATOM 1468 N N . CYS A 1 184 ? 10.047 -16.984 -18.609 1 96.56 184 CYS A N 1
ATOM 1469 C CA . CYS A 1 184 ? 9.938 -16.188 -19.828 1 96.56 184 CYS A CA 1
ATOM 1470 C C . CYS A 1 184 ? 11.18 -15.32 -20.016 1 96.56 184 CYS A C 1
ATOM 1472 O O . CYS A 1 184 ? 11.812 -14.914 -19.031 1 96.56 184 CYS A O 1
ATOM 1474 N N . ALA A 1 185 ? 11.547 -15.07 -21.25 1 96.94 185 ALA A N 1
ATOM 1475 C CA . ALA A 1 185 ? 12.727 -14.258 -21.531 1 96.94 185 ALA A CA 1
ATOM 1476 C C . ALA A 1 185 ? 12.461 -13.281 -22.688 1 96.94 185 ALA A C 1
ATOM 1478 O O . ALA A 1 185 ? 11.656 -13.57 -23.578 1 96.94 185 ALA A O 1
ATOM 1479 N N . TYR A 1 186 ? 13.094 -12.156 -22.547 1 96.81 186 TYR A N 1
ATOM 1480 C CA . TYR A 1 186 ? 13.227 -11.234 -23.672 1 96.81 186 TYR A CA 1
ATOM 1481 C C . TYR A 1 186 ? 14.562 -11.422 -24.391 1 96.81 186 TYR A C 1
ATOM 1483 O O . TYR A 1 186 ? 15.609 -11.016 -23.875 1 96.81 186 TYR A O 1
ATOM 1491 N N . TYR A 1 187 ? 14.453 -11.977 -25.531 1 95.06 187 TYR A N 1
ATOM 1492 C CA . TYR A 1 187 ? 15.664 -12.164 -26.312 1 95.06 187 TYR A CA 1
ATOM 1493 C C . TYR A 1 187 ? 16.078 -10.852 -26.984 1 95.06 187 TYR A C 1
ATOM 1495 O O . TYR A 1 187 ? 15.242 -10.078 -27.422 1 95.06 187 TYR A O 1
ATOM 1503 N N . ARG A 1 188 ? 17.328 -10.672 -27.047 1 93.44 188 ARG A N 1
ATOM 1504 C CA . ARG A 1 188 ? 17.875 -9.461 -27.672 1 93.44 188 ARG A CA 1
ATOM 1505 C C . ARG A 1 188 ? 17.375 -9.312 -29.094 1 93.44 188 ARG A C 1
ATOM 1507 O O . ARG A 1 188 ? 17.141 -8.195 -29.562 1 93.44 188 ARG A O 1
ATOM 1514 N N . GLU A 1 189 ? 17.25 -10.414 -29.75 1 90.06 189 GLU A N 1
ATOM 1515 C CA . GLU A 1 189 ? 16.859 -10.398 -31.156 1 90.06 189 GLU A CA 1
ATOM 1516 C C . GLU A 1 189 ? 15.344 -10.219 -31.297 1 90.06 189 GLU A C 1
ATOM 1518 O O . GLU A 1 189 ? 14.844 -10.07 -32.406 1 90.06 189 GLU A O 1
ATOM 1523 N N . ASN A 1 190 ? 14.617 -10.32 -30.172 1 81.94 190 ASN A N 1
ATOM 1524 C CA . ASN A 1 190 ? 13.156 -10.242 -30.172 1 81.94 190 ASN A CA 1
ATOM 1525 C C . ASN A 1 190 ? 12.664 -9.242 -29.125 1 81.94 190 ASN A C 1
ATOM 1527 O O . ASN A 1 190 ? 13.188 -9.195 -28 1 81.94 190 ASN A O 1
ATOM 1531 N N . SER A 1 191 ? 11.727 -8.438 -29.469 1 85.5 191 SER A N 1
ATOM 1532 C CA . SER A 1 191 ? 11.219 -7.426 -28.547 1 85.5 191 SER A CA 1
ATOM 1533 C C . SER A 1 191 ? 10.148 -8 -27.625 1 85.5 191 SER A C 1
ATOM 1535 O O . SER A 1 191 ? 9.805 -7.395 -26.609 1 85.5 191 SER A O 1
ATOM 1537 N N . SER A 1 192 ? 9.656 -9.203 -27.969 1 90.5 192 SER A N 1
ATOM 1538 C CA . SER A 1 192 ? 8.555 -9.773 -27.203 1 90.5 192 SER A CA 1
ATOM 1539 C C . SER A 1 192 ? 9.055 -10.859 -26.25 1 90.5 192 SER A C 1
ATOM 1541 O O . SER A 1 192 ? 10.031 -11.555 -26.562 1 90.5 192 SER A O 1
ATOM 1543 N N . PRO A 1 193 ? 8.398 -10.977 -25.141 1 94.62 193 PRO A N 1
ATOM 1544 C CA . PRO A 1 193 ? 8.758 -12.078 -24.25 1 94.62 193 PRO A CA 1
ATOM 1545 C C . PRO A 1 193 ? 8.383 -13.445 -24.828 1 94.62 193 PRO A C 1
ATOM 1547 O O . PRO A 1 193 ? 7.391 -13.562 -25.547 1 94.62 193 PRO A O 1
ATOM 1550 N N . ILE A 1 194 ? 9.188 -14.453 -24.5 1 95.88 194 ILE A N 1
ATOM 1551 C CA . ILE A 1 194 ? 8.961 -15.82 -24.969 1 95.88 194 ILE A CA 1
ATOM 1552 C C . ILE A 1 194 ? 9.07 -16.797 -23.812 1 95.88 194 ILE A C 1
ATOM 1554 O O . ILE A 1 194 ? 9.992 -16.703 -23 1 95.88 194 ILE A O 1
ATOM 1558 N N . SER A 1 195 ? 8.102 -17.734 -23.781 1 96.81 195 SER A N 1
ATOM 1559 C CA . SER A 1 195 ? 8.055 -18.703 -22.688 1 96.81 195 SER A CA 1
ATOM 1560 C C . SER A 1 195 ? 8.992 -19.891 -22.953 1 96.81 195 SER A C 1
ATOM 1562 O O . SER A 1 195 ? 9.164 -20.297 -24.109 1 96.81 195 SER A O 1
ATOM 1564 N N . LEU A 1 196 ? 9.594 -20.359 -21.984 1 97.25 196 LEU A N 1
ATOM 1565 C CA . LEU A 1 196 ? 10.383 -21.578 -21.906 1 97.25 196 LEU A CA 1
ATOM 1566 C C . LEU A 1 196 ? 10.406 -22.125 -20.484 1 97.25 196 LEU A C 1
ATOM 1568 O O . LEU A 1 196 ? 9.57 -21.75 -19.656 1 97.25 196 LEU A O 1
ATOM 1572 N N . CYS A 1 197 ? 11.219 -23.141 -20.219 1 97.94 197 CYS A N 1
ATOM 1573 C CA . CYS A 1 197 ? 11.289 -23.625 -18.828 1 97.94 197 CYS A CA 1
ATOM 1574 C C . CYS A 1 197 ? 12.688 -24.125 -18.5 1 97.94 197 CYS A C 1
ATOM 1576 O O . CYS A 1 197 ? 13.484 -24.406 -19.406 1 97.94 197 CYS A O 1
ATOM 1578 N N . LEU A 1 198 ? 13.008 -24.047 -17.219 1 98.06 198 LEU A N 1
ATOM 1579 C CA . LEU A 1 198 ? 14.117 -24.781 -16.625 1 98.06 198 LEU A CA 1
ATOM 1580 C C . LEU A 1 198 ? 13.688 -26.188 -16.219 1 98.06 198 LEU A C 1
ATOM 1582 O O . LEU A 1 198 ? 12.594 -26.359 -15.68 1 98.06 198 LEU A O 1
ATOM 1586 N N . TYR A 1 199 ? 14.586 -27.156 -16.453 1 98.44 199 TYR A N 1
ATOM 1587 C CA . TYR A 1 199 ? 14.25 -28.484 -15.953 1 98.44 199 TYR A CA 1
ATOM 1588 C C . TYR A 1 199 ? 15.484 -29.188 -15.391 1 98.44 199 TYR A C 1
ATOM 1590 O O . TYR A 1 199 ? 16.609 -28.859 -15.75 1 98.44 199 TYR A O 1
ATOM 1598 N N . SER A 1 200 ? 15.281 -30 -14.5 1 98.69 200 SER A N 1
ATOM 1599 C CA . SER A 1 200 ? 16.312 -30.797 -13.852 1 98.69 200 SER A CA 1
ATOM 1600 C C . SER A 1 200 ? 15.922 -32.281 -13.766 1 98.69 200 SER A C 1
ATOM 1602 O O . SER A 1 200 ? 14.789 -32.594 -13.398 1 98.69 200 SER A O 1
ATOM 1604 N N . ASP A 1 201 ? 16.891 -33.156 -14.016 1 98.44 201 ASP A N 1
ATOM 1605 C CA . ASP A 1 201 ? 16.656 -34.594 -13.961 1 98.44 201 ASP A CA 1
ATOM 1606 C C . ASP A 1 201 ? 17.406 -35.25 -12.805 1 98.44 201 ASP A C 1
ATOM 1608 O O . ASP A 1 201 ? 17.406 -36.469 -12.656 1 98.44 201 ASP A O 1
ATOM 1612 N N . ASP A 1 202 ? 18.125 -34.438 -12.047 1 98.25 202 ASP A N 1
ATOM 1613 C CA . ASP A 1 202 ? 18.953 -34.969 -10.969 1 98.25 202 ASP A CA 1
ATOM 1614 C C . ASP A 1 202 ? 18.625 -34.281 -9.641 1 98.25 202 ASP A C 1
ATOM 1616 O O . ASP A 1 202 ? 19.516 -33.875 -8.906 1 98.25 202 ASP A O 1
ATOM 1620 N N . GLN A 1 203 ? 17.328 -34.125 -9.375 1 98.19 203 GLN A N 1
ATOM 1621 C CA . GLN A 1 203 ? 16.797 -33.656 -8.117 1 98.19 203 GLN A CA 1
ATOM 1622 C C . GLN A 1 203 ? 17.25 -32.219 -7.836 1 98.19 203 GLN A C 1
ATOM 1624 O O . GLN A 1 203 ? 17.469 -31.844 -6.684 1 98.19 203 GLN A O 1
ATOM 1629 N N . GLY A 1 204 ? 17.531 -31.438 -8.906 1 97.75 204 GLY A N 1
ATOM 1630 C CA . GLY A 1 204 ? 17.812 -30.016 -8.781 1 97.75 204 GLY A CA 1
ATOM 1631 C C . GLY A 1 204 ? 19.297 -29.703 -8.664 1 97.75 204 GLY A C 1
ATOM 1632 O O . GLY A 1 204 ? 19.672 -28.578 -8.359 1 97.75 204 GLY A O 1
ATOM 1633 N N . ASN A 1 205 ? 20.156 -30.656 -8.898 1 97.19 205 ASN A N 1
ATOM 1634 C CA . ASN A 1 205 ? 21.594 -30.406 -8.828 1 97.19 205 ASN A CA 1
ATOM 1635 C C . ASN A 1 205 ? 22.094 -29.656 -10.062 1 97.19 205 ASN A C 1
ATOM 1637 O O . ASN A 1 205 ? 23.031 -28.859 -9.969 1 97.19 205 ASN A O 1
ATOM 1641 N N . THR A 1 206 ? 21.562 -29.984 -11.211 1 97.12 206 THR A N 1
ATOM 1642 C CA . THR A 1 206 ? 21.859 -29.266 -12.445 1 97.12 206 THR A CA 1
ATOM 1643 C C . THR A 1 206 ? 20.578 -28.922 -13.195 1 97.12 206 THR A C 1
ATOM 1645 O O . THR A 1 206 ? 19.562 -29.609 -13.039 1 97.12 206 THR A O 1
ATOM 1648 N N . TRP A 1 207 ? 20.641 -27.906 -13.906 1 97.88 207 TRP A N 1
ATOM 1649 C CA . TRP A 1 207 ? 19.453 -27.406 -14.609 1 97.88 207 TRP A CA 1
ATOM 1650 C C . TRP A 1 207 ? 19.781 -27.125 -16.078 1 97.88 207 TRP A C 1
ATOM 1652 O O . TRP A 1 207 ? 20.906 -26.734 -16.406 1 97.88 207 TRP A O 1
ATOM 1662 N N . LYS A 1 208 ? 18.781 -27.391 -16.906 1 97 208 LYS A N 1
ATOM 1663 C CA . LYS A 1 208 ? 18.844 -27.109 -18.344 1 97 208 LYS A CA 1
ATOM 1664 C C . LYS A 1 208 ? 17.641 -26.297 -18.797 1 97 208 LYS A C 1
ATOM 1666 O O . LYS A 1 208 ? 16.609 -26.281 -18.141 1 97 208 LYS A O 1
ATOM 1671 N N . LEU A 1 209 ? 17.859 -25.609 -19.875 1 97.44 209 LEU A N 1
ATOM 1672 C CA . LEU A 1 209 ? 16.781 -24.812 -20.453 1 97.44 209 LEU A CA 1
ATOM 1673 C C . LEU A 1 209 ? 16.109 -25.562 -21.609 1 97.44 209 LEU A C 1
ATOM 1675 O O . LEU A 1 209 ? 16.781 -26.234 -22.391 1 97.44 209 LEU A O 1
ATOM 1679 N N . SER A 1 210 ? 14.859 -25.453 -21.672 1 97.25 210 SER A N 1
ATOM 1680 C CA . SER A 1 210 ? 14.125 -25.969 -22.812 1 97.25 210 SER A CA 1
ATOM 1681 C C . SER A 1 210 ? 14.336 -25.094 -24.047 1 97.25 210 SER A C 1
ATOM 1683 O O . SER A 1 210 ? 14.922 -24.016 -23.953 1 97.25 210 SER A O 1
ATOM 1685 N N . ARG A 1 211 ? 13.828 -25.641 -25.156 1 95.25 211 ARG A N 1
ATOM 1686 C CA . ARG A 1 211 ? 13.648 -24.734 -26.297 1 95.25 211 ARG A CA 1
ATOM 1687 C C . ARG A 1 211 ? 12.531 -23.734 -26.016 1 95.25 211 ARG A C 1
ATOM 1689 O O . ARG A 1 211 ? 11.625 -24 -25.219 1 95.25 211 ARG A O 1
ATOM 1696 N N . LYS A 1 212 ? 12.703 -22.547 -26.594 1 93.44 212 LYS A N 1
ATOM 1697 C CA . LYS A 1 212 ? 11.703 -21.5 -26.391 1 93.44 212 LYS A CA 1
ATOM 1698 C C . LYS A 1 212 ? 10.477 -21.75 -27.266 1 93.44 212 LYS A C 1
ATOM 1700 O O . LYS A 1 212 ? 10.586 -22.328 -28.344 1 93.44 212 LYS A O 1
ATOM 1705 N N . LEU A 1 213 ? 9.305 -21.312 -26.781 1 92.31 213 LEU A N 1
ATOM 1706 C CA . LEU A 1 213 ? 8.109 -21.297 -27.625 1 92.31 213 LEU A CA 1
ATOM 1707 C C . LEU A 1 213 ? 8.297 -20.375 -28.812 1 92.31 213 LEU A C 1
ATOM 1709 O O . LEU A 1 213 ? 9.125 -19.453 -28.781 1 92.31 213 LEU A O 1
ATOM 1713 N N . LYS A 1 214 ? 7.562 -20.578 -29.844 1 87.12 214 LYS A N 1
ATOM 1714 C CA . LYS A 1 214 ? 7.691 -19.766 -31.047 1 87.12 214 LYS A CA 1
ATOM 1715 C C . LYS A 1 214 ? 6.867 -18.484 -30.953 1 87.12 214 LYS A C 1
ATOM 1717 O O . LYS A 1 214 ? 7.27 -17.438 -31.453 1 87.12 214 LYS A O 1
ATOM 1722 N N . MET A 1 215 ? 5.816 -18.562 -30.219 1 88.25 215 MET A N 1
ATOM 1723 C CA . MET A 1 215 ? 4.887 -17.438 -30.156 1 88.25 215 MET A CA 1
ATOM 1724 C C . MET A 1 215 ? 5.191 -16.547 -28.953 1 88.25 215 MET A C 1
ATOM 1726 O O . MET A 1 215 ? 5.629 -17.047 -27.906 1 88.25 215 MET A O 1
ATOM 1730 N N . LYS A 1 216 ? 4.91 -15.211 -29.156 1 92.44 216 LYS A N 1
ATOM 1731 C CA . LYS A 1 216 ? 4.938 -14.297 -28 1 92.44 216 LYS A CA 1
ATOM 1732 C C . LYS A 1 216 ? 4.129 -14.859 -26.844 1 92.44 216 LYS A C 1
ATOM 1734 O O . LYS A 1 216 ? 2.986 -15.289 -27.016 1 92.44 216 LYS A O 1
ATOM 1739 N N . SER A 1 217 ? 4.691 -14.953 -25.719 1 94.31 217 SER A N 1
ATOM 1740 C CA . SER A 1 217 ? 4.094 -15.516 -24.5 1 94.31 217 SER A CA 1
ATOM 1741 C C . SER A 1 217 ? 4.84 -15.062 -23.25 1 94.31 217 SER A C 1
ATOM 1743 O O . SER A 1 217 ? 6.066 -14.938 -23.266 1 94.31 217 SER A O 1
ATOM 1745 N N . ASN A 1 218 ? 4.078 -14.727 -22.266 1 95.06 218 ASN A N 1
ATOM 1746 C CA . ASN A 1 218 ? 4.641 -14.258 -21 1 95.06 218 ASN A CA 1
ATOM 1747 C C . ASN A 1 218 ? 3.947 -14.906 -19.797 1 95.06 218 ASN A C 1
ATOM 1749 O O . ASN A 1 218 ? 2.812 -15.375 -19.922 1 95.06 218 ASN A O 1
ATOM 1753 N N . GLU A 1 219 ? 4.688 -15.016 -18.688 1 96.69 219 GLU A N 1
ATOM 1754 C CA . GLU A 1 219 ? 4.105 -15.398 -17.422 1 96.69 219 GLU A CA 1
ATOM 1755 C C . GLU A 1 219 ? 3.334 -16.719 -17.531 1 96.69 219 GLU A C 1
ATOM 1757 O O . GLU A 1 219 ? 2.152 -16.781 -17.188 1 96.69 219 GLU A O 1
ATOM 1762 N N . CYS A 1 220 ? 4.023 -17.781 -17.922 1 97.5 220 CYS A N 1
ATOM 1763 C CA . CYS A 1 220 ? 3.406 -19.078 -18.141 1 97.5 220 CYS A CA 1
ATOM 1764 C C . CYS A 1 220 ? 3.457 -19.938 -16.891 1 97.5 220 CYS A C 1
ATOM 1766 O O . CYS A 1 220 ? 4.273 -19.703 -15.992 1 97.5 220 CYS A O 1
ATOM 1768 N N . GLU A 1 221 ? 2.582 -20.859 -16.812 1 98.25 221 GLU A N 1
ATOM 1769 C CA . GLU A 1 221 ? 2.566 -21.984 -15.875 1 98.25 221 GLU A CA 1
ATOM 1770 C C . GLU A 1 221 ? 2.379 -23.312 -16.594 1 98.25 221 GLU A C 1
ATOM 1772 O O . GLU A 1 221 ? 1.945 -23.344 -17.75 1 98.25 221 GLU A O 1
ATOM 1777 N N . MET A 1 222 ? 2.762 -24.391 -15.914 1 98.62 222 MET A N 1
ATOM 1778 C CA . MET A 1 222 ? 2.754 -25.688 -16.578 1 98.62 222 MET A CA 1
ATOM 1779 C C . MET A 1 222 ? 2.162 -26.75 -15.664 1 98.62 222 MET A C 1
ATOM 1781 O O . MET A 1 222 ? 2.191 -26.625 -14.445 1 98.62 222 MET A O 1
ATOM 1785 N N . ALA A 1 223 ? 1.654 -27.766 -16.281 1 98.75 223 ALA A N 1
ATOM 1786 C CA . ALA A 1 223 ? 1.092 -28.922 -15.594 1 98.75 223 ALA A CA 1
ATOM 1787 C C . ALA A 1 223 ? 1.324 -30.203 -16.375 1 98.75 223 ALA A C 1
ATOM 1789 O O . ALA A 1 223 ? 1.287 -30.188 -17.609 1 98.75 223 ALA A O 1
ATOM 1790 N N . GLU A 1 224 ? 1.554 -31.234 -15.703 1 98.81 224 GLU A N 1
ATOM 1791 C CA . GLU A 1 224 ? 1.679 -32.562 -16.328 1 98.81 224 GLU A CA 1
ATOM 1792 C C . GLU A 1 224 ? 0.334 -33.281 -16.375 1 98.81 224 GLU A C 1
ATOM 1794 O O . GLU A 1 224 ? -0.366 -33.344 -15.367 1 98.81 224 GLU A O 1
ATOM 1799 N N . VAL A 1 225 ? 0.008 -33.781 -17.531 1 98.06 225 VAL A N 1
ATOM 1800 C CA . VAL A 1 225 ? -1.221 -34.531 -17.688 1 98.06 225 VAL A CA 1
ATOM 1801 C C . VAL A 1 225 ? -0.928 -35.844 -18.438 1 98.06 225 VAL A C 1
ATOM 1803 O O . VAL A 1 225 ? -0.042 -35.875 -19.297 1 98.06 225 VAL A O 1
ATOM 1806 N N . PHE A 1 226 ? -1.679 -36.844 -18.078 1 97.19 226 PHE A N 1
ATOM 1807 C CA . PHE A 1 226 ? -1.583 -38.094 -18.797 1 97.19 226 PHE A CA 1
ATOM 1808 C C . PHE A 1 226 ? -2.816 -38.344 -19.656 1 97.19 226 PHE A C 1
ATOM 1810 O O . PHE A 1 226 ? -3.939 -38.062 -19.234 1 97.19 226 PHE A O 1
ATOM 1817 N N . ASP A 1 227 ? -2.547 -38.75 -20.844 1 92 227 ASP A N 1
ATOM 1818 C CA . ASP A 1 227 ? -3.682 -39.062 -21.703 1 92 227 ASP A CA 1
ATOM 1819 C C . ASP A 1 227 ? -4.211 -40.469 -21.391 1 92 227 ASP A C 1
ATOM 1821 O O . ASP A 1 227 ? -3.754 -41.125 -20.453 1 92 227 ASP A O 1
ATOM 1825 N N . ASP A 1 228 ? -5.207 -40.906 -22.156 1 88.31 228 ASP A N 1
ATOM 1826 C CA . ASP A 1 228 ? -5.891 -42.156 -21.875 1 88.31 228 ASP A CA 1
ATOM 1827 C C . ASP A 1 228 ? -4.969 -43.344 -22.109 1 88.31 228 ASP A C 1
ATOM 1829 O O . ASP A 1 228 ? -5.219 -44.438 -21.609 1 88.31 228 ASP A O 1
ATOM 1833 N N . LYS A 1 229 ? -3.941 -43.156 -22.828 1 91.06 229 LYS A N 1
ATOM 1834 C CA . LYS A 1 229 ? -3.004 -44.219 -23.125 1 91.06 229 LYS A CA 1
ATOM 1835 C C . LYS A 1 229 ? -1.856 -44.25 -22.125 1 91.06 229 LYS A C 1
ATOM 1837 O O . LYS A 1 229 ? -0.923 -45.062 -22.25 1 91.06 229 LYS A O 1
ATOM 1842 N N . GLY A 1 230 ? -1.879 -43.344 -21.219 1 91.5 230 GLY A N 1
ATOM 1843 C CA . GLY A 1 230 ? -0.868 -43.312 -20.188 1 91.5 230 GLY A CA 1
ATOM 1844 C C . GLY A 1 230 ? 0.372 -42.531 -20.562 1 91.5 230 GLY A C 1
ATOM 1845 O O . GLY A 1 230 ? 1.417 -42.656 -19.922 1 91.5 230 GLY A O 1
ATOM 1846 N N . LYS A 1 231 ? 0.244 -41.781 -21.641 1 95.44 231 LYS A N 1
ATOM 1847 C CA . LYS A 1 231 ? 1.378 -40.969 -22.062 1 95.44 231 LYS A CA 1
ATOM 1848 C C . LYS A 1 231 ? 1.364 -39.625 -21.359 1 95.44 231 LYS A C 1
ATOM 1850 O O . LYS A 1 231 ? 0.337 -38.938 -21.328 1 95.44 231 LYS A O 1
ATOM 1855 N N . SER A 1 232 ? 2.545 -39.25 -20.828 1 97.62 232 SER A N 1
ATOM 1856 C CA . SER A 1 232 ? 2.711 -38 -20.125 1 97.62 232 SER A CA 1
ATOM 1857 C C . SER A 1 232 ? 2.918 -36.844 -21.094 1 97.62 232 SER A C 1
ATOM 1859 O O . SER A 1 232 ? 3.656 -36.969 -22.078 1 97.62 232 SER A O 1
ATOM 1861 N N . ARG A 1 233 ? 2.223 -35.75 -20.828 1 97.44 233 ARG A N 1
ATOM 1862 C CA . ARG A 1 233 ? 2.398 -34.5 -21.547 1 97.44 233 ARG A CA 1
ATOM 1863 C C . ARG A 1 233 ? 2.498 -33.344 -20.578 1 97.44 233 ARG A C 1
ATOM 1865 O O . ARG A 1 233 ? 1.956 -33.375 -19.484 1 97.44 233 ARG A O 1
ATOM 1872 N N . ILE A 1 234 ? 3.283 -32.344 -21.031 1 98.38 234 ILE A N 1
ATOM 1873 C CA . ILE A 1 234 ? 3.312 -31.094 -20.266 1 98.38 234 ILE A CA 1
ATOM 1874 C C . ILE A 1 234 ? 2.486 -30.031 -20.984 1 98.38 234 ILE A C 1
ATOM 1876 O O . ILE A 1 234 ? 2.758 -29.703 -22.141 1 98.38 234 ILE A O 1
ATOM 1880 N N . TYR A 1 235 ? 1.466 -29.578 -20.328 1 97.88 235 TYR A N 1
ATOM 1881 C CA . TYR A 1 235 ? 0.64 -28.469 -20.812 1 97.88 235 TYR A CA 1
ATOM 1882 C C . TYR A 1 235 ? 1.182 -27.125 -20.328 1 97.88 235 TYR A C 1
ATOM 1884 O O . TYR A 1 235 ? 1.573 -27 -19.156 1 97.88 235 TYR A O 1
ATOM 1892 N N . CYS A 1 236 ? 1.262 -26.172 -21.234 1 97.44 236 CYS A N 1
ATOM 1893 C CA . CYS A 1 236 ? 1.724 -24.812 -20.922 1 97.44 236 CYS A CA 1
ATOM 1894 C C . CYS A 1 236 ? 0.63 -23.797 -21.203 1 97.44 236 CYS A C 1
ATOM 1896 O O . CYS A 1 236 ? -0.005 -23.828 -22.25 1 97.44 236 CYS A O 1
ATOM 1898 N N . ASN A 1 237 ? 0.351 -22.953 -20.266 1 96.75 237 ASN A N 1
ATOM 1899 C CA . ASN A 1 237 ? -0.583 -21.844 -20.359 1 96.75 237 ASN A CA 1
ATOM 1900 C C . ASN A 1 237 ? 0.11 -20.5 -20.094 1 96.75 237 ASN A C 1
ATOM 1902 O O . ASN A 1 237 ? 0.682 -20.297 -19.031 1 96.75 237 ASN A O 1
ATOM 1906 N N . ALA A 1 238 ? 0.037 -19.547 -21.078 1 96.5 238 ALA A N 1
ATOM 1907 C CA . ALA A 1 238 ? 0.812 -18.312 -20.938 1 96.5 238 ALA A CA 1
ATOM 1908 C C . ALA A 1 238 ? -0.048 -17.078 -21.25 1 96.5 238 ALA A C 1
ATOM 1910 O O . ALA A 1 238 ? -0.984 -17.156 -22.047 1 96.5 238 ALA A O 1
ATOM 1911 N N . ARG A 1 239 ? 0.316 -16.031 -20.516 1 95.12 239 ARG A N 1
ATOM 1912 C CA . ARG A 1 239 ? -0.31 -14.727 -20.75 1 95.12 239 ARG A CA 1
ATOM 1913 C C . ARG A 1 239 ? 0.016 -14.195 -22.141 1 95.12 239 ARG A C 1
ATOM 1915 O O . ARG A 1 239 ? 1.146 -14.336 -22.609 1 95.12 239 ARG A O 1
ATOM 1922 N N . ASN A 1 240 ? -0.967 -13.688 -22.688 1 89.31 240 ASN A N 1
ATOM 1923 C CA . ASN A 1 240 ? -0.855 -12.961 -23.938 1 89.31 240 ASN A CA 1
ATOM 1924 C C . ASN A 1 240 ? -1.939 -11.898 -24.078 1 89.31 240 ASN A C 1
ATOM 1926 O O . ASN A 1 240 ? -2.713 -11.68 -23.141 1 89.31 240 ASN A O 1
ATOM 1930 N N . ALA A 1 241 ? -1.899 -11.086 -25.109 1 82.56 241 ALA A N 1
ATOM 1931 C CA . ALA A 1 241 ? -2.963 -10.102 -25.312 1 82.56 241 ALA A CA 1
ATOM 1932 C C . ALA A 1 241 ? -4.191 -10.75 -25.953 1 82.56 241 ALA A C 1
ATOM 1934 O O . ALA A 1 241 ? -4.07 -11.508 -26.906 1 82.56 241 ALA A O 1
ATOM 1935 N N . LYS A 1 242 ? -5.375 -10.625 -25.312 1 86.25 242 LYS A N 1
ATOM 1936 C CA . LYS A 1 242 ? -6.691 -11.016 -25.812 1 86.25 242 LYS A CA 1
ATOM 1937 C C . LYS A 1 242 ? -6.945 -12.508 -25.594 1 86.25 242 LYS A C 1
ATOM 1939 O O . LYS A 1 242 ? -7.977 -12.891 -25.047 1 86.25 242 LYS A O 1
ATOM 1944 N N . TYR A 1 243 ? -5.918 -13.391 -26.047 1 92 243 TYR A N 1
ATOM 1945 C CA . TYR A 1 243 ? -6.094 -14.828 -25.859 1 92 243 TYR A CA 1
ATOM 1946 C C . TYR A 1 243 ? -4.867 -15.453 -25.203 1 92 243 TYR A C 1
ATOM 1948 O O . TYR A 1 243 ? -3.732 -15.078 -25.531 1 92 243 TYR A O 1
ATOM 1956 N N . ARG A 1 244 ? -5.152 -16.438 -24.391 1 95 244 ARG A N 1
ATOM 1957 C CA . ARG A 1 244 ? -4.062 -17.203 -23.781 1 95 244 ARG A CA 1
ATOM 1958 C C . ARG A 1 244 ? -3.287 -17.984 -24.844 1 95 244 ARG A C 1
ATOM 1960 O O . ARG A 1 244 ? -3.867 -18.453 -25.828 1 95 244 ARG A O 1
ATOM 1967 N N . VAL A 1 245 ? -1.995 -18.109 -24.641 1 95.19 245 VAL A N 1
ATOM 1968 C CA . VAL A 1 245 ? -1.212 -19.078 -25.406 1 95.19 245 VAL A CA 1
ATOM 1969 C C . VAL A 1 245 ? -1.235 -20.438 -24.703 1 95.19 245 VAL A C 1
ATOM 1971 O O . VAL A 1 245 ? -0.942 -20.516 -23.5 1 95.19 245 VAL A O 1
ATOM 1974 N N . GLN A 1 246 ? -1.666 -21.422 -25.453 1 96.44 246 GLN A N 1
ATOM 1975 C CA . GLN A 1 246 ? -1.666 -22.797 -24.969 1 96.44 246 GLN A CA 1
ATOM 1976 C C . GLN A 1 246 ? -0.732 -23.672 -25.797 1 96.44 246 GLN A C 1
ATOM 1978 O O . GLN A 1 246 ? -0.716 -23.578 -27.031 1 96.44 246 GLN A O 1
ATOM 1983 N N . ALA A 1 247 ? 0.087 -24.406 -25.109 1 96.69 247 ALA A N 1
ATOM 1984 C CA . ALA A 1 247 ? 1.045 -25.281 -25.797 1 96.69 247 ALA A CA 1
ATOM 1985 C C . ALA A 1 247 ? 1.195 -26.609 -25.062 1 96.69 247 ALA A C 1
ATOM 1987 O O . ALA A 1 247 ? 0.78 -26.734 -23.906 1 96.69 247 ALA A O 1
ATOM 1988 N N . VAL A 1 248 ? 1.749 -27.594 -25.766 1 96.81 248 VAL A N 1
ATOM 1989 C CA . VAL A 1 248 ? 1.931 -28.922 -25.172 1 96.81 248 VAL A CA 1
ATOM 1990 C C . VAL A 1 248 ? 3.314 -29.453 -25.531 1 96.81 248 VAL A C 1
ATOM 1992 O O . VAL A 1 248 ? 3.834 -29.188 -26.609 1 96.81 248 VAL A O 1
ATOM 1995 N N . SER A 1 249 ? 3.926 -30.109 -24.625 1 97.75 249 SER A N 1
ATOM 1996 C CA . SER A 1 249 ? 5.176 -30.828 -24.828 1 97.75 249 SER A CA 1
ATOM 1997 C C . SER A 1 249 ? 4.984 -32.344 -24.688 1 97.75 249 SER A C 1
ATOM 1999 O O . SER A 1 249 ? 4.312 -32.812 -23.766 1 97.75 249 SER A O 1
ATOM 2001 N N . GLU A 1 250 ? 5.641 -33.094 -25.562 1 96 250 GLU A N 1
ATOM 2002 C CA . GLU A 1 250 ? 5.559 -34.562 -25.531 1 96 250 GLU A CA 1
ATOM 2003 C C . GLU A 1 250 ? 6.859 -35.188 -25.016 1 96 250 GLU A C 1
ATOM 2005 O O . GLU A 1 250 ? 6.969 -36.406 -24.891 1 96 250 GLU A O 1
ATOM 2010 N N . ASP A 1 251 ? 7.809 -34.344 -24.781 1 97.06 251 ASP A N 1
ATOM 2011 C CA . ASP A 1 251 ? 9.133 -34.844 -24.422 1 97.06 251 ASP A CA 1
ATOM 2012 C C . ASP A 1 251 ? 9.57 -34.312 -23.047 1 97.06 251 ASP A C 1
ATOM 2014 O O . ASP A 1 251 ? 10.75 -34.062 -22.828 1 97.06 251 ASP A O 1
ATOM 2018 N N . GLY A 1 252 ? 8.617 -34.094 -22.219 1 96.69 252 GLY A N 1
ATOM 2019 C CA . GLY A 1 252 ? 8.93 -33.719 -20.844 1 96.69 252 GLY A CA 1
ATOM 2020 C C . GLY A 1 252 ? 9.336 -32.281 -20.703 1 96.69 252 GLY A C 1
ATOM 2021 O O . GLY A 1 252 ? 10.109 -31.922 -19.828 1 96.69 252 GLY A O 1
ATOM 2022 N N . GLY A 1 253 ? 8.922 -31.375 -21.594 1 96.88 253 GLY A N 1
ATOM 2023 C CA . GLY A 1 253 ? 9.125 -29.938 -21.438 1 96.88 253 GLY A CA 1
ATOM 2024 C C . GLY A 1 253 ? 10.312 -29.422 -22.234 1 96.88 253 GLY A C 1
ATOM 2025 O O . GLY A 1 253 ? 10.672 -28.25 -22.125 1 96.88 253 GLY A O 1
ATOM 2026 N N . GLU A 1 254 ? 10.961 -30.25 -23.047 1 97.19 254 GLU A N 1
ATOM 2027 C CA . GLU A 1 254 ? 12.141 -29.797 -23.781 1 97.19 254 GLU A CA 1
ATOM 2028 C C . GLU A 1 254 ? 11.742 -28.938 -24.984 1 97.19 254 GLU A C 1
ATOM 2030 O O . GLU A 1 254 ? 12.477 -28.031 -25.375 1 97.19 254 GLU A O 1
ATOM 2035 N N . GLU A 1 255 ? 10.617 -29.328 -25.547 1 96.69 255 GLU A N 1
ATOM 2036 C CA . GLU A 1 255 ? 10.055 -28.562 -26.656 1 96.69 255 GLU A CA 1
ATOM 2037 C C . GLU A 1 255 ? 8.531 -28.516 -26.578 1 96.69 255 GLU A C 1
ATOM 2039 O O . GLU A 1 255 ? 7.895 -29.531 -26.25 1 96.69 255 GLU A O 1
ATOM 2044 N N . PHE A 1 256 ? 8.016 -27.344 -26.875 1 96.31 256 PHE A N 1
ATOM 2045 C CA . PHE A 1 256 ? 6.574 -27.156 -26.844 1 96.31 256 PHE A CA 1
ATOM 2046 C C . PHE A 1 256 ? 6.035 -26.812 -28.219 1 96.31 256 PHE A C 1
ATOM 2048 O O . PHE A 1 256 ? 6.703 -26.125 -29 1 96.31 256 PHE A O 1
ATOM 2055 N N . SER A 1 257 ? 4.836 -27.328 -28.469 1 94.19 257 SER A N 1
ATOM 2056 C CA . SER A 1 257 ? 4.074 -26.953 -29.656 1 94.19 257 SER A CA 1
ATOM 2057 C C . SER A 1 257 ? 2.789 -26.219 -29.281 1 94.19 257 SER A C 1
ATOM 2059 O O . SER A 1 257 ? 1.979 -26.734 -28.5 1 94.19 257 SER A O 1
ATOM 2061 N N . SER A 1 258 ? 2.643 -25.031 -29.875 1 92.81 258 SER A N 1
ATOM 2062 C CA . SER A 1 258 ? 1.47 -24.219 -29.531 1 92.81 258 SER A CA 1
ATOM 2063 C C . SER A 1 258 ? 0.23 -24.734 -30.266 1 92.81 258 SER A C 1
ATOM 2065 O O . SER A 1 258 ? 0.314 -25.156 -31.422 1 92.81 258 SER A O 1
ATOM 2067 N N . PHE A 1 259 ? -0.854 -24.641 -29.531 1 91.06 259 PHE A N 1
ATOM 2068 C CA . PHE A 1 259 ? -2.133 -24.859 -30.188 1 91.06 259 PHE A CA 1
ATOM 2069 C C . PHE A 1 259 ? -2.529 -23.656 -31.031 1 91.06 259 PHE A C 1
ATOM 2071 O O . PHE A 1 259 ? -2.26 -22.516 -30.641 1 91.06 259 PHE A O 1
ATOM 2078 N N . ASP A 1 260 ? -3.104 -23.766 -32.125 1 80.06 260 ASP A N 1
ATOM 2079 C CA . ASP A 1 260 ? -3.471 -22.672 -33.031 1 80.06 260 ASP A CA 1
ATOM 2080 C C . ASP A 1 260 ? -4.809 -22.062 -32.625 1 80.06 260 ASP A C 1
ATOM 2082 O O . ASP A 1 260 ? -5.094 -20.906 -32.938 1 80.06 260 ASP A O 1
ATOM 2086 N N . LYS A 1 261 ? -5.477 -22.641 -31.844 1 77.5 261 LYS A N 1
ATOM 2087 C CA . LYS A 1 261 ? -6.832 -22.172 -31.562 1 77.5 261 LYS A CA 1
ATOM 2088 C C . LYS A 1 261 ? -6.836 -21.125 -30.453 1 77.5 261 LYS A C 1
ATOM 2090 O O . LYS A 1 261 ? -6.305 -21.344 -29.375 1 77.5 261 LYS A O 1
ATOM 2095 N N . LYS A 1 262 ? -7.426 -19.906 -30.766 1 79.38 262 LYS A N 1
ATOM 2096 C CA . LYS A 1 262 ? -7.684 -18.828 -29.812 1 79.38 262 LYS A CA 1
ATOM 2097 C C . LYS A 1 262 ? -8.992 -19.062 -29.062 1 79.38 262 LYS A C 1
ATOM 2099 O O . LYS A 1 262 ? -10.062 -18.688 -29.547 1 79.38 262 LYS A O 1
ATOM 2104 N N . HIS A 1 263 ? -8.922 -19.734 -27.953 1 82.88 263 HIS A N 1
ATOM 2105 C CA . HIS A 1 263 ? -10.172 -20.109 -27.312 1 82.88 263 HIS A CA 1
ATOM 2106 C C . HIS A 1 263 ? -10.227 -19.594 -25.875 1 82.88 263 HIS A C 1
ATOM 2108 O O . HIS A 1 263 ? -11.273 -19.125 -25.422 1 82.88 263 HIS A O 1
ATOM 2114 N N . LEU A 1 264 ? -9.227 -19.719 -25.203 1 89.88 264 LEU A N 1
ATOM 2115 C CA . LEU A 1 264 ? -9.188 -19.266 -23.812 1 89.88 264 LEU A CA 1
ATOM 2116 C C . LEU A 1 264 ? -8.82 -17.781 -23.734 1 89.88 264 LEU A C 1
ATOM 2118 O O . LEU A 1 264 ? -7.754 -17.375 -24.219 1 89.88 264 LEU A O 1
ATOM 2122 N N . ASN A 1 265 ? -9.734 -17 -23.156 1 87.94 265 ASN A N 1
ATOM 2123 C CA . ASN A 1 265 ? -9.586 -15.539 -23.172 1 87.94 265 ASN A CA 1
ATOM 2124 C C 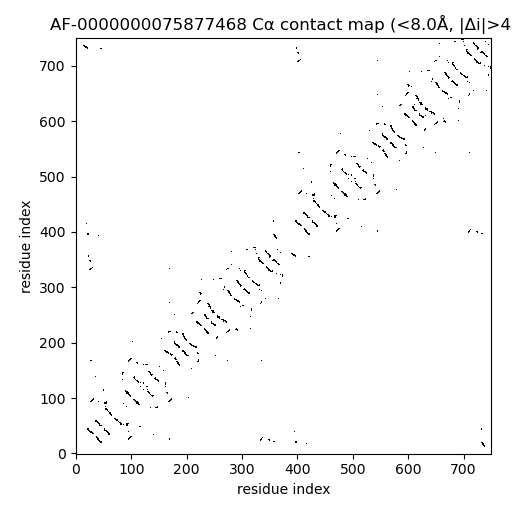. ASN A 1 265 ? -8.523 -15.078 -22.172 1 87.94 265 ASN A C 1
ATOM 2126 O O . ASN A 1 265 ? -8.32 -15.727 -21.141 1 87.94 265 ASN A O 1
ATOM 2130 N N . ASP A 1 266 ? -7.852 -14.016 -22.562 1 89.62 266 ASP A N 1
ATOM 2131 C CA . ASP A 1 266 ? -7.098 -13.156 -21.656 1 89.62 266 ASP A CA 1
ATOM 2132 C C . ASP A 1 266 ? -7.723 -11.766 -21.578 1 89.62 266 ASP A C 1
ATOM 2134 O O . ASP A 1 266 ? -8.586 -11.414 -22.391 1 89.62 266 ASP A O 1
ATOM 2138 N N . THR A 1 267 ? -7.391 -11.016 -20.547 1 86.19 267 THR A N 1
ATOM 2139 C CA . THR A 1 267 ? -7.844 -9.633 -20.5 1 86.19 267 THR A CA 1
ATOM 2140 C C . THR A 1 267 ? -7.129 -8.797 -21.562 1 86.19 267 THR A C 1
ATOM 2142 O O . THR A 1 267 ? -6.086 -9.203 -22.078 1 86.19 267 THR A O 1
ATOM 2145 N N . ASN A 1 268 ? -7.617 -7.652 -21.875 1 84.25 268 ASN A N 1
ATOM 2146 C CA . ASN A 1 268 ? -7.023 -6.781 -22.891 1 84.25 268 ASN A CA 1
ATOM 2147 C C . ASN A 1 268 ? -5.574 -6.441 -22.547 1 84.25 268 ASN A C 1
ATOM 2149 O O . ASN A 1 268 ? -4.73 -6.359 -23.438 1 84.25 268 ASN A O 1
ATOM 2153 N N . THR A 1 269 ? -5.312 -6.316 -21.219 1 83.31 269 THR A N 1
ATOM 2154 C CA . THR A 1 269 ? -3.953 -5.965 -20.828 1 83.31 269 THR A CA 1
ATOM 2155 C C . THR A 1 269 ? -3.217 -7.188 -20.281 1 83.31 269 THR A C 1
ATOM 2157 O O . THR A 1 269 ? -2.078 -7.078 -19.812 1 83.31 269 THR A O 1
ATOM 2160 N N . GLY A 1 270 ? -3.854 -8.258 -20.422 1 89.94 270 GLY A N 1
ATOM 2161 C CA . GLY A 1 270 ? -3.232 -9.492 -19.969 1 89.94 270 GLY A CA 1
ATOM 2162 C C . GLY A 1 270 ? -3.217 -9.633 -18.469 1 89.94 270 GLY A C 1
ATOM 2163 O O . GLY A 1 270 ? -3.275 -8.641 -17.75 1 89.94 270 GLY A O 1
ATOM 2164 N N . CYS A 1 271 ? -3.221 -10.797 -17.984 1 95.69 271 CYS A N 1
ATOM 2165 C CA . CYS A 1 271 ? -3.072 -11.156 -16.578 1 95.69 271 CYS A CA 1
ATOM 2166 C C . CYS A 1 271 ? -2.498 -12.562 -16.438 1 95.69 271 CYS A C 1
ATOM 2168 O O . CYS A 1 271 ? -2.869 -13.469 -17.188 1 95.69 271 CYS A O 1
ATOM 2170 N N . GLN A 1 272 ? -1.603 -12.68 -15.523 1 97 272 GLN A N 1
ATOM 2171 C CA . GLN A 1 272 ? -1.118 -14.023 -15.219 1 97 272 GLN A CA 1
ATOM 2172 C C . GLN A 1 272 ? -2.256 -14.922 -14.75 1 97 272 GLN A C 1
ATOM 2174 O O . GLN A 1 272 ? -3.199 -14.461 -14.102 1 97 272 GLN A O 1
ATOM 2179 N N . GLY A 1 273 ? -2.252 -16.203 -15.07 1 96.94 273 GLY A N 1
ATOM 2180 C CA . GLY A 1 273 ? -3.148 -17.25 -14.594 1 96.94 273 GLY A CA 1
ATOM 2181 C C . GLY A 1 273 ? -2.42 -18.484 -14.094 1 96.94 273 GLY A C 1
ATOM 2182 O O . GLY A 1 273 ? -1.202 -18.594 -14.25 1 96.94 273 GLY A O 1
ATOM 2183 N N . SER A 1 274 ? -3.232 -19.328 -13.469 1 98.69 274 SER A N 1
ATOM 2184 C CA . SER A 1 274 ? -2.617 -20.531 -12.906 1 98.69 274 SER A CA 1
ATOM 2185 C C . SER A 1 274 ? -3.264 -21.797 -13.461 1 98.69 274 SER A C 1
ATOM 2187 O O . SER A 1 274 ? -4.461 -21.812 -13.75 1 98.69 274 SER A O 1
ATOM 2189 N N . VAL A 1 275 ? -2.475 -22.859 -13.594 1 98.62 275 VAL A N 1
ATOM 2190 C CA . VAL A 1 275 ? -2.998 -24.125 -14.062 1 98.62 275 VAL A CA 1
ATOM 2191 C C . VAL A 1 275 ? -2.43 -25.266 -13.211 1 98.62 275 VAL A C 1
ATOM 2193 O O . VAL A 1 275 ? -1.249 -25.25 -12.852 1 98.62 275 VAL A O 1
ATOM 2196 N N . VAL A 1 276 ? -3.285 -26.172 -12.828 1 98.81 276 VAL A N 1
ATOM 2197 C CA . VAL A 1 276 ? -2.873 -27.391 -12.148 1 98.81 276 VAL A CA 1
ATOM 2198 C C . VAL A 1 276 ? -3.543 -28.609 -12.789 1 98.81 276 VAL A C 1
ATOM 2200 O O . VAL A 1 276 ? -4.574 -28.469 -13.453 1 98.81 276 VAL A O 1
ATOM 2203 N N . SER A 1 277 ? -2.918 -29.719 -12.664 1 98.62 277 SER A N 1
ATOM 2204 C CA . SER A 1 277 ? -3.531 -30.984 -13.055 1 98.62 277 SER A CA 1
ATOM 2205 C C . SER A 1 277 ? -3.969 -31.797 -11.836 1 98.62 277 SER A C 1
ATOM 2207 O O . SER A 1 277 ? -3.459 -31.578 -10.734 1 98.62 277 SER A O 1
ATOM 2209 N N . PHE A 1 278 ? -4.941 -32.625 -12.023 1 98.19 278 PHE A N 1
ATOM 2210 C CA . PHE A 1 278 ? -5.453 -33.469 -10.953 1 98.19 278 PHE A CA 1
ATOM 2211 C C . PHE A 1 278 ? -6.121 -34.719 -11.516 1 98.19 278 PHE A C 1
ATOM 2213 O O . PHE A 1 278 ? -6.375 -34.781 -12.719 1 98.19 278 PHE A O 1
ATOM 2220 N N . PRO A 1 279 ? -6.32 -35.719 -10.703 1 97.31 279 PRO A N 1
ATOM 2221 C CA . PRO A 1 279 ? -6.824 -37 -11.219 1 97.31 279 PRO A CA 1
ATOM 2222 C C . PRO A 1 279 ? -8.297 -36.938 -11.625 1 97.31 279 PRO A C 1
ATOM 2224 O O . PRO A 1 279 ? -9.031 -36.062 -11.156 1 97.31 279 PRO A O 1
ATOM 2227 N N . ASP A 1 280 ? -8.562 -37.812 -12.547 1 96 280 ASP A N 1
ATOM 2228 C CA . ASP A 1 280 ? -9.969 -38.062 -12.836 1 96 280 ASP A CA 1
ATOM 2229 C C . ASP A 1 280 ? -10.734 -38.406 -11.57 1 96 280 ASP A C 1
ATOM 2231 O O . ASP A 1 280 ? -10.477 -39.469 -10.945 1 96 280 ASP A O 1
ATOM 2235 N N . GLN A 1 281 ? -11.656 -37.625 -11.203 1 93.56 281 GLN A N 1
ATOM 2236 C CA . GLN A 1 281 ? -12.352 -37.75 -9.93 1 93.56 281 GLN A CA 1
ATOM 2237 C C . GLN A 1 281 ? -13.398 -38.844 -9.977 1 93.56 281 GLN A C 1
ATOM 2239 O O . GLN A 1 281 ? -13.953 -39.25 -8.945 1 93.56 281 GLN A O 1
ATOM 2244 N N . SER A 1 282 ? -13.656 -39.406 -11.133 1 91.25 282 SER A N 1
ATOM 2245 C CA . SER A 1 282 ? -14.594 -40.531 -11.273 1 91.25 282 SER A CA 1
ATOM 2246 C C . SER A 1 282 ? -13.898 -41.875 -11.031 1 91.25 282 SER A C 1
ATOM 2248 O O . SER A 1 282 ? -14.562 -42.875 -10.852 1 91.25 282 SER A O 1
ATOM 2250 N N . GLU A 1 283 ? -12.602 -41.812 -11.008 1 88.12 283 GLU A N 1
ATOM 2251 C CA . GLU A 1 283 ? -11.844 -43.031 -10.805 1 88.12 283 GLU A CA 1
ATOM 2252 C C . GLU A 1 283 ? -11.656 -43.344 -9.32 1 88.12 283 GLU A C 1
ATOM 2254 O O . GLU A 1 283 ? -11.383 -42.438 -8.531 1 88.12 283 GLU A O 1
ATOM 2259 N N . VAL A 1 284 ? -11.797 -44.5 -8.898 1 84.88 284 VAL A N 1
ATOM 2260 C CA . VAL A 1 284 ? -11.695 -44.906 -7.508 1 84.88 284 VAL A CA 1
ATOM 2261 C C . VAL A 1 284 ? -10.242 -44.812 -7.043 1 84.88 284 VAL A C 1
ATOM 2263 O O . VAL A 1 284 ? -9.961 -44.312 -5.953 1 84.88 284 VAL A O 1
ATOM 2266 N N . GLN A 1 285 ? -9.32 -45.344 -7.867 1 85.5 285 GLN A N 1
ATOM 2267 C CA . GLN A 1 285 ? -7.898 -45.281 -7.547 1 85.5 285 GLN A CA 1
ATOM 2268 C C . GLN A 1 285 ? -7.105 -44.688 -8.711 1 85.5 285 GLN A C 1
ATOM 2270 O O . GLN A 1 285 ? -6.383 -45.375 -9.406 1 85.5 285 GLN A O 1
ATOM 2275 N N . PRO A 1 286 ? -7.211 -43.406 -8.75 1 85 286 PRO A N 1
ATOM 2276 C CA . PRO A 1 286 ? -6.504 -42.812 -9.875 1 85 286 PRO A CA 1
ATOM 2277 C C . PRO A 1 286 ? -4.984 -42.875 -9.742 1 85 286 PRO A C 1
ATOM 2279 O O . PRO A 1 286 ? -4.453 -42.75 -8.641 1 85 286 PRO A O 1
ATOM 2282 N N . VAL A 1 287 ? -4.352 -43.125 -10.875 1 84.94 287 VAL A N 1
ATOM 2283 C CA . VAL A 1 287 ? -2.904 -43.344 -10.875 1 84.94 287 VAL A CA 1
ATOM 2284 C C . VAL A 1 287 ? -2.213 -42.062 -11.383 1 84.94 287 VAL A C 1
ATOM 2286 O O . VAL A 1 287 ? -1.104 -41.75 -10.953 1 84.94 287 VAL A O 1
ATOM 2289 N N . HIS A 1 288 ? -2.846 -41.375 -12.297 1 95.06 288 HIS A N 1
ATOM 2290 C CA . HIS A 1 288 ? -2.232 -40.219 -12.93 1 95.06 288 HIS A CA 1
ATOM 2291 C C . HIS A 1 288 ? -3.186 -39.031 -12.93 1 95.06 288 HIS A C 1
ATOM 2293 O O . HIS A 1 288 ? -4.406 -39.188 -12.922 1 95.06 288 HIS A O 1
ATOM 2299 N N . ASN A 1 289 ? -2.594 -37.844 -12.898 1 97.12 289 ASN A N 1
ATOM 2300 C CA . ASN A 1 289 ? -3.391 -36.656 -13.18 1 97.12 289 ASN A CA 1
ATOM 2301 C C . ASN A 1 289 ? -3.826 -36.594 -14.641 1 97.12 289 ASN A C 1
ATOM 2303 O O . ASN A 1 289 ? -3.008 -36.812 -15.547 1 97.12 289 ASN A O 1
ATOM 2307 N N . LYS A 1 290 ? -5.109 -36.281 -14.906 1 96.94 290 LYS A N 1
ATOM 2308 C CA . LYS A 1 290 ? -5.641 -36.344 -16.266 1 96.94 290 LYS A CA 1
ATOM 2309 C C . LYS A 1 290 ? -6.332 -35.062 -16.656 1 96.94 290 LYS A C 1
ATOM 2311 O O . LYS A 1 290 ? -6.52 -34.781 -17.844 1 96.94 290 LYS A O 1
ATOM 2316 N N . TRP A 1 291 ? -6.762 -34.344 -15.672 1 98.06 291 TRP A N 1
ATOM 2317 C CA . TRP A 1 291 ? -7.57 -33.156 -15.953 1 98.06 291 TRP A CA 1
ATOM 2318 C C . TRP A 1 291 ? -6.828 -31.891 -15.562 1 98.06 291 TRP A C 1
ATOM 2320 O O . TRP A 1 291 ? -5.832 -31.938 -14.836 1 98.06 291 TRP A O 1
ATOM 2330 N N . LEU A 1 292 ? -7.277 -30.766 -16.156 1 98.44 292 LEU A N 1
ATOM 2331 C CA . LEU A 1 292 ? -6.684 -29.469 -15.867 1 98.44 292 LEU A CA 1
ATOM 2332 C C . LEU A 1 292 ? -7.699 -28.531 -15.211 1 98.44 292 LEU A C 1
ATOM 2334 O O . LEU A 1 292 ? -8.883 -28.578 -15.547 1 98.44 292 LEU A O 1
ATOM 2338 N N . LEU A 1 293 ? -7.25 -27.812 -14.289 1 98.69 293 LEU A N 1
ATOM 2339 C CA . LEU A 1 293 ? -7.965 -26.656 -13.734 1 98.69 293 LEU A CA 1
ATOM 2340 C C . LEU A 1 293 ? -7.18 -25.375 -13.953 1 98.69 293 LEU A C 1
ATOM 2342 O O . LEU A 1 293 ? -5.969 -25.328 -13.719 1 98.69 293 LEU A O 1
ATOM 2346 N N . PHE A 1 294 ? -7.887 -24.344 -14.445 1 98.5 294 PHE A N 1
ATOM 2347 C CA . PHE A 1 294 ? -7.277 -23.062 -14.797 1 98.5 294 PHE A CA 1
ATOM 2348 C C . PHE A 1 294 ? -7.969 -21.906 -14.078 1 98.5 294 PHE A C 1
ATOM 2350 O O . PHE A 1 294 ? -9.203 -21.844 -14.047 1 98.5 294 PHE A O 1
ATOM 2357 N N . SER A 1 295 ? -7.176 -20.984 -13.406 1 98.62 295 SER A N 1
ATOM 2358 C CA . SER A 1 295 ? -7.742 -19.797 -12.773 1 98.62 295 SER A CA 1
ATOM 2359 C C . SER A 1 295 ? -7.328 -18.531 -13.5 1 98.62 295 SER A C 1
ATOM 2361 O O . SER A 1 295 ? -6.16 -18.359 -13.844 1 98.62 295 SER A O 1
ATOM 2363 N N . HIS A 1 296 ? -8.281 -17.672 -13.703 1 98.25 296 HIS A N 1
ATOM 2364 C CA . HIS A 1 296 ? -8.039 -16.406 -14.406 1 98.25 296 HIS A CA 1
ATOM 2365 C C . HIS A 1 296 ? -9.242 -15.484 -14.289 1 98.25 296 HIS A C 1
ATOM 2367 O O . HIS A 1 296 ? -10.383 -15.945 -14.18 1 98.25 296 HIS A O 1
ATOM 2373 N N . PRO A 1 297 ? -8.992 -14.141 -14.305 1 97.38 297 PRO A N 1
ATOM 2374 C CA . PRO A 1 297 ? -10.141 -13.242 -14.414 1 97.38 297 PRO A CA 1
ATOM 2375 C C . PRO A 1 297 ? -11.008 -13.531 -15.633 1 97.38 297 PRO A C 1
ATOM 2377 O O . PRO A 1 297 ? -10.484 -13.844 -16.703 1 97.38 297 PRO A O 1
ATOM 2380 N N . THR A 1 298 ? -12.312 -13.367 -15.5 1 96.38 298 THR A N 1
ATOM 2381 C CA . THR A 1 298 ? -13.219 -13.844 -16.547 1 96.38 298 THR A CA 1
ATOM 2382 C C . THR A 1 298 ? -13.625 -12.703 -17.469 1 96.38 298 THR A C 1
ATOM 2384 O O . THR A 1 298 ? -14.156 -12.945 -18.562 1 96.38 298 THR A O 1
ATOM 2387 N N . ASP A 1 299 ? -13.469 -11.484 -16.984 1 94.69 299 ASP A N 1
ATOM 2388 C CA . ASP A 1 299 ? -13.805 -10.344 -17.828 1 94.69 299 ASP A CA 1
ATOM 2389 C C . ASP A 1 299 ? -12.727 -10.133 -18.906 1 94.69 299 ASP A C 1
ATOM 2391 O O . ASP A 1 299 ? -11.531 -10.227 -18.609 1 94.69 299 ASP A O 1
ATOM 2395 N N . LYS A 1 300 ? -13.094 -9.805 -20.094 1 91.44 300 LYS A N 1
ATOM 2396 C CA . LYS A 1 300 ? -12.172 -9.695 -21.219 1 91.44 300 LYS A CA 1
ATOM 2397 C C . LYS A 1 300 ? -11.414 -8.375 -21.188 1 91.44 300 LYS A C 1
ATOM 2399 O O . LYS A 1 300 ? -10.383 -8.219 -21.844 1 91.44 300 LYS A O 1
ATOM 2404 N N . SER A 1 301 ? -11.953 -7.461 -20.453 1 91.88 301 SER A N 1
ATOM 2405 C CA . SER A 1 301 ? -11.375 -6.125 -20.516 1 91.88 301 SER A CA 1
ATOM 2406 C C . SER A 1 301 ? -10.727 -5.738 -19.188 1 91.88 301 SER A C 1
ATOM 2408 O O . SER A 1 301 ? -9.82 -4.902 -19.156 1 91.88 301 SER A O 1
ATOM 2410 N N . LYS A 1 302 ? -11.289 -6.352 -18.094 1 93.56 302 LYS A N 1
ATOM 2411 C CA . LYS A 1 302 ? -10.836 -5.93 -16.766 1 93.56 302 LYS A CA 1
ATOM 2412 C C . LYS A 1 302 ? -10.445 -7.133 -15.914 1 93.56 302 LYS A C 1
ATOM 2414 O O . LYS A 1 302 ? -10.953 -8.234 -16.125 1 93.56 302 LYS A O 1
ATOM 2419 N N . ARG A 1 303 ? -9.609 -6.902 -15.016 1 96.12 303 ARG A N 1
ATOM 2420 C CA . ARG A 1 303 ? -9.227 -7.922 -14.039 1 96.12 303 ARG A CA 1
ATOM 2421 C C . ARG A 1 303 ? -10.258 -8.023 -12.922 1 96.12 303 ARG A C 1
ATOM 2423 O O . ARG A 1 303 ? -10.031 -7.539 -11.812 1 96.12 303 ARG A O 1
ATOM 2430 N N . VAL A 1 304 ? -11.344 -8.68 -13.328 1 97.38 304 VAL A N 1
ATOM 2431 C CA . VAL A 1 304 ? -12.43 -8.844 -12.367 1 97.38 304 VAL A CA 1
ATOM 2432 C C . VAL A 1 304 ? -13 -10.25 -12.469 1 97.38 304 VAL A C 1
ATOM 2434 O O . VAL A 1 304 ? -12.867 -10.906 -13.508 1 97.38 304 VAL A O 1
ATOM 2437 N N . ASN A 1 305 ? -13.57 -10.711 -11.352 1 97.62 305 ASN A N 1
ATOM 2438 C CA . ASN A 1 305 ? -14.281 -11.984 -11.273 1 97.62 305 ASN A CA 1
ATOM 2439 C C . ASN A 1 305 ? -13.367 -13.156 -11.609 1 97.62 305 ASN A C 1
ATOM 2441 O O . ASN A 1 305 ? -13.484 -13.75 -12.68 1 97.62 305 ASN A O 1
ATOM 2445 N N . LEU A 1 306 ? -12.641 -13.539 -10.602 1 98.19 306 LEU A N 1
ATOM 2446 C CA . LEU A 1 306 ? -11.742 -14.664 -10.82 1 98.19 306 LEU A CA 1
ATOM 2447 C C . LEU A 1 306 ? -12.523 -15.969 -10.977 1 98.19 306 LEU A C 1
ATOM 2449 O O . LEU A 1 306 ? -13.32 -16.328 -10.109 1 98.19 306 LEU A O 1
ATOM 2453 N N . GLY A 1 307 ? -12.266 -16.609 -12.055 1 97.75 307 GLY A N 1
ATOM 2454 C CA . GLY A 1 307 ? -12.93 -17.875 -12.344 1 97.75 307 GLY A CA 1
ATOM 2455 C C . GLY A 1 307 ? -11.969 -19.047 -12.422 1 97.75 307 GLY A C 1
ATOM 2456 O O . GLY A 1 307 ? -10.773 -18.875 -12.641 1 97.75 307 GLY A O 1
ATOM 2457 N N . VAL A 1 308 ? -12.531 -20.234 -12.219 1 98.06 308 VAL A N 1
ATOM 2458 C CA . VAL A 1 308 ? -11.805 -21.484 -12.43 1 98.06 308 VAL A CA 1
ATOM 2459 C C . VAL A 1 308 ? -12.477 -22.297 -13.547 1 98.06 308 VAL A C 1
ATOM 2461 O O . VAL A 1 308 ? -13.703 -22.469 -13.539 1 98.06 308 VAL A O 1
ATOM 2464 N N . TYR A 1 309 ? -11.688 -22.672 -14.469 1 97.94 309 TYR A N 1
ATOM 2465 C CA . TYR A 1 309 ? -12.125 -23.422 -15.641 1 97.94 309 TYR A CA 1
ATOM 2466 C C . TYR A 1 309 ? -11.633 -24.859 -15.578 1 97.94 309 TYR A C 1
ATOM 2468 O O . TYR A 1 309 ? -10.5 -25.109 -15.164 1 97.94 309 TYR A O 1
ATOM 2476 N N . LEU A 1 310 ? -12.5 -25.719 -16 1 98.12 310 LEU A N 1
ATOM 2477 C CA . LEU A 1 310 ? -12.195 -27.156 -16.016 1 98.12 310 LEU A CA 1
ATOM 2478 C C . LEU A 1 310 ? -12.008 -27.672 -17.438 1 98.12 310 LEU A C 1
ATOM 2480 O O . LEU A 1 310 ? -12.773 -27.312 -18.328 1 98.12 310 LEU A O 1
ATOM 2484 N N . ASN A 1 311 ? -10.953 -28.422 -17.641 1 97.81 311 ASN A N 1
ATOM 2485 C CA . ASN A 1 311 ? -10.742 -29.141 -18.891 1 97.81 311 ASN A CA 1
ATOM 2486 C C . ASN A 1 311 ? -10.469 -30.625 -18.656 1 97.81 311 ASN A C 1
ATOM 2488 O O . ASN A 1 311 ? -9.391 -30.984 -18.188 1 97.81 311 ASN A O 1
ATOM 2492 N N . LYS A 1 312 ? -11.406 -31.5 -19.062 1 96.19 312 LYS A N 1
ATOM 2493 C CA . LYS A 1 312 ? -11.281 -32.938 -18.891 1 96.19 312 LYS A CA 1
ATOM 2494 C C . LYS A 1 312 ? -10.633 -33.594 -20.109 1 96.19 312 LYS A C 1
ATOM 2496 O O . LYS A 1 312 ? -10.5 -34.812 -20.172 1 96.19 312 LYS A O 1
ATOM 2501 N N . SER A 1 313 ? -10.281 -32.75 -21.094 1 95.06 313 SER A N 1
ATOM 2502 C CA . SER A 1 313 ? -9.562 -33.188 -22.297 1 95.06 313 SER A CA 1
ATOM 2503 C C . SER A 1 313 ? -8.398 -32.25 -22.594 1 95.06 313 SER A C 1
ATOM 2505 O O . SER A 1 313 ? -8.391 -31.547 -23.625 1 95.06 313 SER A O 1
ATOM 2507 N N . PRO A 1 314 ? -7.371 -32.375 -21.812 1 91.81 314 PRO A N 1
ATOM 2508 C CA . PRO A 1 314 ? -6.32 -31.344 -21.812 1 91.81 314 PRO A CA 1
ATOM 2509 C C . PRO A 1 314 ? -5.637 -31.203 -23.156 1 91.81 314 PRO A C 1
ATOM 2511 O O . PRO A 1 314 ? -5.02 -30.172 -23.438 1 91.81 314 PRO A O 1
ATOM 2514 N N . LEU A 1 315 ? -5.703 -32.188 -24.016 1 89.75 315 LEU A N 1
ATOM 2515 C CA . LEU A 1 315 ? -5.059 -32.094 -25.328 1 89.75 315 LEU A CA 1
ATOM 2516 C C . LEU A 1 315 ? -5.949 -31.359 -26.328 1 89.75 315 LEU A C 1
ATOM 2518 O O . LEU A 1 315 ? -5.531 -31.078 -27.453 1 89.75 315 LEU A O 1
ATOM 2522 N N . ASP A 1 316 ? -7.109 -31.047 -25.953 1 93.06 316 ASP A N 1
ATOM 2523 C CA . ASP A 1 316 ? -7.996 -30.188 -26.734 1 93.06 316 ASP A CA 1
ATOM 2524 C C . ASP A 1 316 ? -8.156 -28.828 -26.062 1 93.06 316 ASP A C 1
ATOM 2526 O O . ASP A 1 316 ? -8.922 -28.672 -25.109 1 93.06 316 ASP A O 1
ATOM 2530 N N . PRO A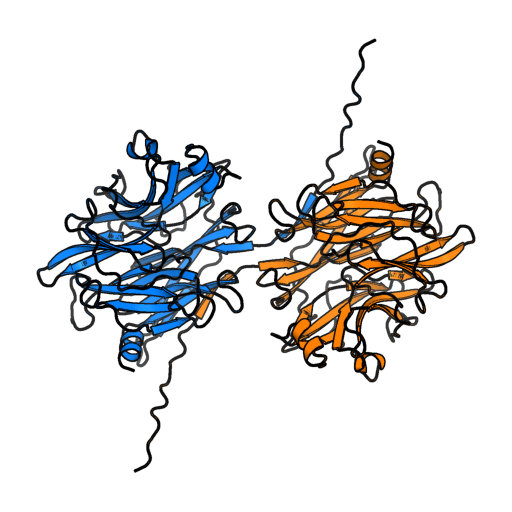 1 317 ? -7.5 -27.812 -26.641 1 92.38 317 PRO A N 1
ATOM 2531 C CA . PRO A 1 317 ? -7.469 -26.5 -26 1 92.38 317 PRO A CA 1
ATOM 2532 C C . PRO A 1 317 ? -8.828 -25.797 -26.031 1 92.38 317 PRO A C 1
ATOM 2534 O O . PRO A 1 317 ? -8.977 -24.703 -25.484 1 92.38 317 PRO A O 1
ATOM 2537 N N . THR A 1 318 ? -9.867 -26.391 -26.609 1 93.62 318 THR A N 1
ATOM 2538 C CA . THR A 1 318 ? -11.164 -25.75 -26.75 1 93.62 318 THR A CA 1
ATOM 2539 C C . THR A 1 318 ? -12.156 -26.297 -25.734 1 93.62 318 THR A C 1
ATOM 2541 O O . THR A 1 318 ? -13.297 -25.828 -25.656 1 93.62 318 THR A O 1
ATOM 2544 N N . GLN A 1 319 ? -11.734 -27.203 -24.938 1 95 319 GLN A N 1
ATOM 2545 C CA . GLN A 1 319 ? -12.688 -27.938 -24.109 1 95 319 GLN A CA 1
ATOM 2546 C C . GLN A 1 319 ? -12.727 -27.375 -22.688 1 95 319 GLN A C 1
ATOM 2548 O O . GLN A 1 319 ? -12.961 -28.125 -21.734 1 95 319 GLN A O 1
ATOM 2553 N N . TRP A 1 320 ? -12.438 -26.141 -22.547 1 96.69 320 TRP A N 1
ATOM 2554 C CA . TRP A 1 320 ? -12.57 -25.516 -21.234 1 96.69 320 TRP A CA 1
ATOM 2555 C C . TRP A 1 320 ? -14.031 -25.234 -20.891 1 96.69 320 TRP A C 1
ATOM 2557 O O . TRP A 1 320 ? -14.805 -24.828 -21.766 1 96.69 320 TRP A O 1
ATOM 2567 N N . SER A 1 321 ? -14.43 -25.438 -19.719 1 96.81 321 SER A N 1
ATOM 2568 C CA . SER A 1 321 ? -15.797 -25.25 -19.234 1 96.81 321 SER A CA 1
ATOM 2569 C C . SER A 1 321 ? -16.094 -23.766 -19.031 1 96.81 321 SER A C 1
ATOM 2571 O O . SER A 1 321 ? -15.203 -22.922 -19.125 1 96.81 321 SER A O 1
ATOM 2573 N N . LYS A 1 322 ? -17.406 -23.484 -18.781 1 95.38 322 LYS A N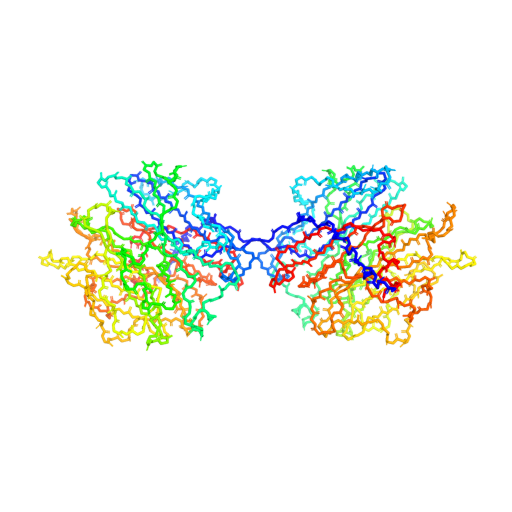 1
ATOM 2574 C CA . LYS A 1 322 ? -17.75 -22.219 -18.125 1 95.38 322 LYS A CA 1
ATOM 2575 C C . LYS A 1 322 ? -17.078 -22.125 -16.75 1 95.38 322 LYS A C 1
ATOM 2577 O O . LYS A 1 322 ? -16.859 -23.141 -16.094 1 95.38 322 LYS A O 1
ATOM 2582 N N . PRO A 1 323 ? -16.828 -20.938 -16.359 1 96.38 323 PRO A N 1
ATOM 2583 C CA . PRO A 1 323 ? -16.078 -20.812 -15.109 1 96.38 323 PRO A CA 1
ATOM 2584 C C . PRO A 1 323 ? -16.969 -20.844 -13.875 1 96.38 323 PRO A C 1
ATOM 2586 O O . PRO A 1 323 ? -18.094 -20.344 -13.906 1 96.38 323 PRO A O 1
ATOM 2589 N N . LEU A 1 324 ? -16.469 -21.453 -12.812 1 97 324 LEU A N 1
ATOM 2590 C CA . LEU A 1 324 ? -16.922 -21.141 -11.461 1 97 324 LEU A CA 1
ATOM 2591 C C . LEU A 1 324 ? -16.297 -19.844 -10.961 1 97 324 LEU A C 1
ATOM 2593 O O . LEU A 1 324 ? -15.062 -19.734 -10.859 1 97 324 LEU A O 1
ATOM 2597 N N . ILE A 1 325 ? -17.094 -18.844 -10.68 1 97.12 325 ILE A N 1
ATOM 2598 C CA . ILE A 1 325 ? -16.547 -17.609 -10.117 1 97.12 325 ILE A CA 1
ATOM 2599 C C . ILE A 1 325 ? -16.203 -17.812 -8.648 1 97.12 325 ILE A C 1
ATOM 2601 O O . ILE A 1 325 ? -17.094 -18 -7.812 1 97.12 325 ILE A O 1
ATOM 2605 N N . ILE A 1 326 ? -14.906 -17.719 -8.359 1 97.56 326 ILE A N 1
ATOM 2606 C CA . ILE A 1 326 ? -14.523 -17.984 -6.98 1 97.56 326 ILE A CA 1
ATOM 2607 C C . ILE A 1 326 ? -14.266 -16.672 -6.254 1 97.56 326 ILE A C 1
ATOM 2609 O O . ILE A 1 326 ? -14.148 -16.641 -5.027 1 97.56 326 ILE A O 1
ATOM 2613 N N . ASN A 1 327 ? -14.094 -15.594 -6.953 1 97.75 327 ASN A N 1
ATOM 2614 C CA . ASN A 1 327 ? -14.023 -14.258 -6.375 1 97.75 327 ASN A CA 1
ATOM 2615 C C . ASN A 1 327 ? -14.703 -13.219 -7.27 1 97.75 327 ASN A C 1
ATOM 2617 O O . ASN A 1 327 ? -14.297 -13.023 -8.414 1 97.75 327 ASN A O 1
ATOM 2621 N N . SER A 1 328 ? -15.695 -12.594 -6.758 1 97.25 328 SER A N 1
ATOM 2622 C CA . SER A 1 328 ? -16.344 -11.5 -7.473 1 97.25 328 SER A CA 1
ATOM 2623 C C . SER A 1 328 ? -15.617 -10.18 -7.254 1 97.25 328 SER A C 1
ATOM 2625 O O . SER A 1 328 ? -15.117 -9.914 -6.16 1 97.25 328 SER A O 1
ATOM 2627 N N . GLY A 1 329 ? -15.594 -9.367 -8.297 1 97.25 329 GLY A N 1
ATOM 2628 C CA . GLY A 1 329 ? -14.945 -8.07 -8.195 1 97.25 329 GLY A CA 1
ATOM 2629 C C . GLY A 1 329 ? -13.492 -8.086 -8.633 1 97.25 329 GLY A C 1
ATOM 2630 O O . GLY A 1 329 ? -13.07 -8.992 -9.359 1 97.25 329 GLY A O 1
ATOM 2631 N N . PRO A 1 330 ? -12.789 -7.039 -8.258 1 97.56 330 PRO A N 1
ATOM 2632 C CA . PRO A 1 330 ? -11.391 -6.949 -8.68 1 97.56 330 PRO A CA 1
ATOM 2633 C C . PRO A 1 330 ? -10.586 -8.195 -8.328 1 97.56 330 PRO A C 1
ATOM 2635 O O . PRO A 1 330 ? -10.617 -8.648 -7.176 1 97.56 330 PRO A O 1
ATOM 2638 N N . SER A 1 331 ? -9.922 -8.773 -9.305 1 98.06 331 SER A N 1
ATOM 2639 C CA . SER A 1 331 ? -9.141 -10 -9.211 1 98.06 331 SER A CA 1
ATOM 2640 C C . SER A 1 331 ? -7.953 -9.969 -10.172 1 98.06 331 SER A C 1
ATOM 2642 O O . SER A 1 331 ? -8.086 -9.547 -11.32 1 98.06 331 SER A O 1
ATOM 2644 N N . GLY A 1 332 ? -6.781 -10.344 -9.648 1 97.62 332 GLY A N 1
ATOM 2645 C CA . GLY A 1 332 ? -5.594 -10.312 -10.492 1 97.62 332 GLY A CA 1
ATOM 2646 C C . GLY A 1 332 ? -4.859 -11.641 -10.539 1 97.62 332 GLY A C 1
ATOM 2647 O O . GLY A 1 332 ? -5.461 -12.672 -10.836 1 97.62 332 GLY A O 1
ATOM 2648 N N . TYR A 1 333 ? -3.561 -11.578 -10.289 1 98.44 333 TYR A N 1
ATOM 2649 C CA . TYR A 1 333 ? -2.707 -12.758 -10.305 1 98.44 333 TYR A CA 1
ATOM 2650 C C . TYR A 1 333 ? -3.201 -13.797 -9.305 1 98.44 333 TYR A C 1
ATOM 2652 O O . TYR A 1 333 ? -3.75 -13.453 -8.258 1 98.44 333 TYR A O 1
ATOM 2660 N N . SER A 1 334 ? -3.02 -15.039 -9.695 1 98.75 334 SER A N 1
ATOM 2661 C CA . SER A 1 334 ? -3.451 -16.125 -8.836 1 98.75 334 SER A CA 1
ATOM 2662 C C . SER A 1 334 ? -2.555 -17.359 -9 1 98.75 334 SER A C 1
ATOM 2664 O O . SER A 1 334 ? -1.807 -17.453 -9.969 1 98.75 334 SER A O 1
ATOM 2666 N N . ASP A 1 335 ? -2.611 -18.219 -8.055 1 98.94 335 ASP A N 1
ATOM 2667 C CA . ASP A 1 335 ? -1.916 -19.5 -8.109 1 98.94 335 ASP A CA 1
ATOM 2668 C C . ASP A 1 335 ? -2.75 -20.609 -7.473 1 98.94 335 ASP A C 1
ATOM 2670 O O . ASP A 1 335 ? -3.342 -20.406 -6.41 1 98.94 335 ASP A O 1
ATOM 2674 N N . LEU A 1 336 ? -2.807 -21.766 -8.133 1 98.88 336 LEU A N 1
ATOM 2675 C CA . LEU A 1 336 ? -3.613 -22.906 -7.715 1 98.88 336 LEU A CA 1
ATOM 2676 C C . LEU A 1 336 ? -2.734 -24.016 -7.137 1 98.88 336 LEU A C 1
ATOM 2678 O O . LEU A 1 336 ? -1.588 -24.172 -7.555 1 98.88 336 LEU A O 1
ATOM 2682 N N . ALA A 1 337 ? -3.332 -24.734 -6.25 1 98.81 337 ALA A N 1
ATOM 2683 C CA . ALA A 1 337 ? -2.766 -26 -5.793 1 98.81 337 ALA A CA 1
ATOM 2684 C C . ALA A 1 337 ? -3.85 -27.062 -5.645 1 98.81 337 ALA A C 1
ATOM 2686 O O . ALA A 1 337 ? -4.914 -26.797 -5.082 1 98.81 337 ALA A O 1
ATOM 2687 N N . TYR A 1 338 ? -3.627 -28.188 -6.215 1 98.5 338 TYR A N 1
ATOM 2688 C CA . TYR A 1 338 ? -4.418 -29.375 -5.883 1 98.5 338 TYR A CA 1
ATOM 2689 C C . TYR A 1 338 ? -3.918 -30.016 -4.598 1 98.5 338 TYR A C 1
ATOM 2691 O O . TYR A 1 338 ? -2.75 -30.406 -4.504 1 98.5 338 TYR A O 1
ATOM 2699 N N . ILE A 1 339 ? -4.816 -30.141 -3.598 1 97.88 339 ILE A N 1
ATOM 2700 C CA . ILE A 1 339 ? -4.344 -30.609 -2.299 1 97.88 339 ILE A CA 1
ATOM 2701 C C . ILE A 1 339 ? -4.961 -31.969 -1.986 1 97.88 339 ILE A C 1
ATOM 2703 O O . ILE A 1 339 ? -5.379 -32.219 -0.854 1 97.88 339 ILE A O 1
ATOM 2707 N N . ASP A 1 340 ? -5.188 -32.781 -2.951 1 94 340 ASP A N 1
ATOM 2708 C CA . ASP A 1 340 ? -5.652 -34.156 -2.869 1 94 340 ASP A CA 1
ATOM 2709 C C . ASP A 1 340 ? -7.152 -34.219 -2.594 1 94 340 ASP A C 1
ATOM 2711 O O . ASP A 1 340 ? -7.758 -33.219 -2.201 1 94 340 ASP A O 1
ATOM 2715 N N . ASP A 1 341 ? -7.738 -35.344 -2.914 1 92.12 341 ASP A N 1
ATOM 2716 C CA . ASP A 1 341 ? -9.109 -35.719 -2.582 1 92.12 341 ASP A CA 1
ATOM 2717 C C . ASP A 1 341 ? -10.117 -34.75 -3.174 1 92.12 341 ASP A C 1
ATOM 2719 O O . ASP A 1 341 ? -11.109 -34.406 -2.533 1 92.12 341 ASP A O 1
ATOM 2723 N N . GLY A 1 342 ? -9.695 -34.125 -4.328 1 94.69 342 GLY A N 1
ATOM 2724 C CA . GLY A 1 342 ? -10.625 -33.281 -5.062 1 94.69 342 GLY A CA 1
ATOM 2725 C C . GLY A 1 342 ? -10.688 -31.859 -4.531 1 94.69 342 GLY A C 1
ATOM 2726 O O . GLY A 1 342 ? -11.586 -31.094 -4.887 1 94.69 342 GLY A O 1
ATOM 2727 N N . TRP A 1 343 ? -9.742 -31.469 -3.664 1 96.44 343 TRP A N 1
ATOM 2728 C CA . TRP A 1 343 ? -9.75 -30.141 -3.084 1 96.44 343 TRP A CA 1
ATOM 2729 C C . TRP A 1 343 ? -8.672 -29.266 -3.705 1 96.44 343 TRP A C 1
ATOM 2731 O O . TRP A 1 343 ? -7.59 -29.75 -4.047 1 96.44 343 TRP A O 1
ATOM 2741 N N . PHE A 1 344 ? -8.992 -28 -3.773 1 98.25 344 PHE A N 1
ATOM 2742 C CA . PHE A 1 344 ? -8.102 -27 -4.371 1 98.25 344 PHE A CA 1
ATOM 2743 C C . PHE A 1 344 ? -7.957 -25.797 -3.457 1 98.25 344 PHE A C 1
ATOM 2745 O O . PHE A 1 344 ? -8.875 -25.453 -2.715 1 98.25 344 PHE A O 1
ATOM 2752 N N . VAL A 1 345 ? -6.816 -25.234 -3.494 1 98.56 345 VAL A N 1
ATOM 2753 C CA . VAL A 1 345 ? -6.551 -23.953 -2.879 1 98.56 345 VAL A CA 1
ATOM 2754 C C . VAL A 1 345 ? -6.152 -22.938 -3.955 1 98.56 345 VAL A C 1
ATOM 2756 O O . VAL A 1 345 ? -5.395 -23.266 -4.871 1 98.56 345 VAL A O 1
ATOM 2759 N N . CYS A 1 346 ? -6.707 -21.75 -3.9 1 98.81 346 CYS A N 1
ATOM 2760 C CA . CYS A 1 346 ? -6.316 -20.656 -4.785 1 98.81 346 CYS A CA 1
ATOM 2761 C C . CYS A 1 346 ? -5.836 -19.453 -3.98 1 98.81 346 CYS A C 1
ATOM 2763 O O . CYS A 1 346 ? -6.547 -18.969 -3.104 1 98.81 346 CYS A O 1
ATOM 2765 N N . LEU A 1 347 ? -4.652 -19.109 -4.156 1 98.88 347 LEU A N 1
ATOM 2766 C CA . LEU A 1 347 ? -4.113 -17.844 -3.674 1 98.88 347 LEU A CA 1
ATOM 2767 C C . LEU A 1 347 ? -4.258 -16.75 -4.73 1 98.88 347 LEU A C 1
ATOM 2769 O O . LEU A 1 347 ? -3.803 -16.922 -5.863 1 98.88 347 LEU A O 1
ATOM 2773 N N . MET A 1 348 ? -4.875 -15.586 -4.344 1 98.81 348 MET A N 1
ATOM 2774 C CA . MET A 1 348 ? -5.219 -14.656 -5.414 1 98.81 348 MET A CA 1
ATOM 2775 C C . MET A 1 348 ? -5.109 -13.211 -4.934 1 98.81 348 MET A C 1
ATOM 2777 O O . MET A 1 348 ? -5.406 -12.914 -3.775 1 98.81 348 MET A O 1
ATOM 2781 N N . GLU A 1 349 ? -4.699 -12.375 -5.832 1 98.75 349 GLU A N 1
ATOM 2782 C CA . GLU A 1 349 ? -4.875 -10.938 -5.633 1 98.75 349 GLU A CA 1
ATOM 2783 C C . GLU A 1 349 ? -6.344 -10.539 -5.742 1 98.75 349 GLU A C 1
ATOM 2785 O O . GLU A 1 349 ? -7.035 -10.953 -6.676 1 98.75 349 GLU A O 1
ATOM 2790 N N . CYS A 1 350 ? -6.793 -9.766 -4.793 1 98.5 350 CYS A N 1
ATOM 2791 C CA . CYS A 1 350 ? -8.188 -9.328 -4.859 1 98.5 350 CYS A CA 1
ATOM 2792 C C . CYS A 1 350 ? -8.422 -8.109 -3.986 1 98.5 350 CYS A C 1
ATOM 2794 O O . CYS A 1 350 ? -7.531 -7.695 -3.234 1 98.5 350 CYS A O 1
ATOM 2796 N N . GLY A 1 351 ? -9.578 -7.523 -4.227 1 96.88 351 GLY A N 1
ATOM 2797 C CA . GLY A 1 351 ? -9.984 -6.367 -3.445 1 96.88 351 GLY A CA 1
ATOM 2798 C C . GLY A 1 351 ? -11.375 -5.871 -3.785 1 96.88 351 GLY A C 1
ATOM 2799 O O . GLY A 1 351 ? -12.109 -6.527 -4.527 1 96.88 351 GLY A O 1
ATOM 2800 N N . GLU A 1 352 ? -11.742 -4.75 -3.176 1 93.44 352 GLU A N 1
ATOM 2801 C CA . GLU A 1 352 ? -13.031 -4.113 -3.438 1 93.44 352 GLU A CA 1
ATOM 2802 C C . GLU A 1 352 ? -12.922 -3.08 -4.555 1 93.44 352 GLU A C 1
ATOM 2804 O O . GLU A 1 352 ? -13.766 -3.035 -5.453 1 93.44 352 GLU A O 1
ATOM 2809 N N . GLN A 1 353 ? -11.812 -2.299 -4.539 1 91.94 353 GLN A N 1
ATOM 2810 C CA . GLN A 1 353 ? -11.617 -1.255 -5.539 1 91.94 353 GLN A CA 1
ATOM 2811 C C . GLN A 1 353 ? -10.578 -1.674 -6.574 1 91.94 353 GLN A C 1
ATOM 2813 O O . GLN A 1 353 ? -10.711 -1.366 -7.758 1 91.94 353 GLN A O 1
ATOM 2818 N N . THR A 1 354 ? -9.555 -2.318 -6.07 1 95.31 354 THR A N 1
ATOM 2819 C CA . THR A 1 354 ? -8.484 -2.801 -6.941 1 95.31 354 THR A CA 1
ATOM 2820 C C . THR A 1 354 ? -8.023 -4.188 -6.504 1 95.31 354 THR A C 1
ATOM 2822 O O . THR A 1 354 ? -8.203 -4.574 -5.352 1 95.31 354 THR A O 1
ATOM 2825 N N . GLU A 1 355 ? -7.398 -4.895 -7.387 1 97.19 355 GLU A N 1
ATOM 2826 C CA . GLU A 1 355 ? -6.969 -6.262 -7.105 1 97.19 355 GLU A CA 1
ATOM 2827 C C . GLU A 1 355 ? -5.727 -6.277 -6.223 1 97.19 355 GLU A C 1
ATOM 2829 O O . GLU A 1 355 ? -5.352 -7.328 -5.691 1 97.19 355 GLU A O 1
ATOM 2834 N N . THR A 1 356 ? -5.07 -5.125 -5.953 1 96.81 356 THR A N 1
ATOM 2835 C CA . THR A 1 356 ? -3.797 -5.109 -5.234 1 96.81 356 THR A CA 1
ATOM 2836 C C . THR A 1 356 ? -4.016 -4.816 -3.754 1 96.81 356 THR A C 1
ATOM 2838 O O . THR A 1 356 ? -3.057 -4.574 -3.018 1 96.81 356 THR A O 1
ATOM 2841 N N . GLU A 1 357 ? -5.285 -4.852 -3.262 1 97.44 357 GLU A N 1
ATOM 2842 C CA . GLU A 1 357 ? -5.582 -4.52 -1.872 1 97.44 357 GLU A CA 1
ATOM 2843 C C . GLU A 1 357 ? -5.125 -5.633 -0.932 1 97.44 357 GLU A C 1
ATOM 2845 O O . GLU A 1 357 ? -4.852 -5.387 0.244 1 97.44 357 GLU A O 1
ATOM 2850 N N . GLN A 1 358 ? -5.113 -6.855 -1.473 1 98.31 358 GLN A N 1
ATOM 2851 C CA . GLN A 1 358 ? -4.73 -8 -0.648 1 98.31 358 GLN A CA 1
ATOM 2852 C C . GLN A 1 358 ? -4.438 -9.227 -1.508 1 98.31 358 GLN A C 1
ATOM 2854 O O . GLN A 1 358 ? -4.766 -9.25 -2.697 1 98.31 358 GLN A O 1
ATOM 2859 N N . ILE A 1 359 ? -3.809 -10.172 -0.948 1 98.81 359 ILE A N 1
ATOM 2860 C CA . ILE A 1 359 ? -3.762 -11.547 -1.442 1 98.81 359 ILE A CA 1
ATOM 2861 C C . ILE A 1 359 ? -4.527 -12.461 -0.492 1 98.81 359 ILE A C 1
ATOM 2863 O O . ILE A 1 359 ? -4.254 -12.492 0.709 1 98.81 359 ILE A O 1
ATOM 2867 N N . ALA A 1 360 ? -5.477 -13.133 -1.047 1 98.81 360 ALA A N 1
ATOM 2868 C CA . ALA A 1 360 ? -6.344 -13.969 -0.222 1 98.81 360 ALA A CA 1
ATOM 2869 C C . ALA A 1 360 ? -6.309 -15.422 -0.685 1 98.81 360 ALA A C 1
ATOM 2871 O O . ALA A 1 360 ? -5.828 -15.727 -1.78 1 98.81 360 ALA A O 1
ATOM 2872 N N . CYS A 1 361 ? -6.793 -16.266 0.191 1 98.44 361 CYS A N 1
ATOM 2873 C CA . CYS A 1 361 ? -6.855 -17.703 -0.052 1 98.44 361 CYS A CA 1
ATOM 2874 C C . CYS A 1 361 ? -8.305 -18.172 -0.13 1 98.44 361 CYS A C 1
ATOM 2876 O O . CYS A 1 361 ? -9.133 -17.781 0.691 1 98.44 361 CYS A O 1
ATOM 2878 N N . ARG A 1 362 ? -8.633 -18.922 -1.133 1 97.88 362 ARG A N 1
ATOM 2879 C CA . ARG A 1 362 ? -9.914 -19.609 -1.285 1 97.88 362 ARG A CA 1
ATOM 2880 C C . ARG A 1 362 ? -9.719 -21.125 -1.393 1 97.88 362 ARG A C 1
ATOM 2882 O O . ARG A 1 362 ? -8.781 -21.578 -2.047 1 97.88 362 ARG A O 1
ATOM 2889 N N . ILE A 1 363 ? -10.625 -21.797 -0.726 1 97.75 363 ILE A N 1
ATOM 2890 C CA . ILE A 1 363 ? -10.633 -23.25 -0.794 1 97.75 363 ILE A CA 1
ATOM 2891 C C . ILE A 1 363 ? -11.945 -23.75 -1.397 1 97.75 363 ILE A C 1
ATOM 2893 O O . ILE A 1 363 ? -13.023 -23.266 -1.019 1 97.75 363 ILE A O 1
ATOM 2897 N N . PHE A 1 364 ? -11.867 -24.594 -2.346 1 96.81 364 PHE A N 1
ATOM 2898 C CA . PHE A 1 364 ? -13.055 -25.141 -2.98 1 96.81 364 PHE A CA 1
ATOM 2899 C C . PHE A 1 364 ? -12.82 -26.562 -3.451 1 96.81 364 PHE A C 1
ATOM 2901 O O . PHE A 1 364 ? -11.68 -27.031 -3.484 1 96.81 364 PHE A O 1
ATOM 2908 N N . SER A 1 365 ? -13.859 -27.25 -3.814 1 95.5 365 SER A N 1
ATOM 2909 C CA . SER A 1 365 ? -13.773 -28.656 -4.203 1 95.5 365 SER A CA 1
ATOM 2910 C C . SER A 1 365 ? -14.133 -28.844 -5.672 1 95.5 365 SER A C 1
ATOM 2912 O O . SER A 1 365 ? -14.703 -27.953 -6.297 1 95.5 365 SER A O 1
ATOM 2914 N N . TYR A 1 366 ? -13.781 -30.016 -6.129 1 96.12 366 TYR A N 1
ATOM 2915 C CA . TYR A 1 366 ? -14.203 -30.406 -7.469 1 96.12 366 TYR A CA 1
ATOM 2916 C C . TYR A 1 366 ? -15.719 -30.375 -7.59 1 96.12 366 TYR A C 1
ATOM 2918 O O . TYR A 1 366 ? -16.266 -30.016 -8.641 1 96.12 366 TYR A O 1
ATOM 2926 N N . ASN A 1 367 ? -16.406 -30.781 -6.559 1 94.06 367 ASN A N 1
ATOM 2927 C CA . ASN A 1 367 ? -17.875 -30.766 -6.566 1 94.06 367 ASN A CA 1
ATOM 2928 C C . ASN A 1 367 ? -18.406 -29.359 -6.773 1 94.06 367 ASN A C 1
ATOM 2930 O O . ASN A 1 367 ? -19.406 -29.156 -7.461 1 94.06 367 ASN A O 1
ATOM 2934 N N . ASP A 1 368 ? -17.766 -28.406 -6.137 1 94.56 368 ASP A N 1
ATOM 2935 C CA . ASP A 1 368 ? -18.156 -27.016 -6.348 1 94.56 368 ASP A CA 1
ATOM 2936 C C . ASP A 1 368 ? -18.047 -26.641 -7.824 1 94.56 368 ASP A C 1
ATOM 2938 O O . ASP A 1 368 ? -18.922 -25.969 -8.359 1 94.56 368 ASP A O 1
ATOM 2942 N N . VAL A 1 369 ? -16.938 -27.047 -8.453 1 96.44 369 VAL A N 1
ATOM 2943 C CA . VAL A 1 369 ? -16.672 -26.734 -9.852 1 96.44 369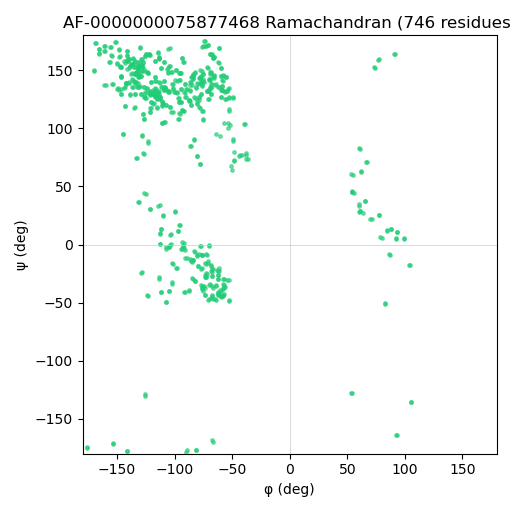 VAL A CA 1
ATOM 2944 C C . VAL A 1 369 ? -17.719 -27.391 -10.742 1 96.44 369 VAL A C 1
ATOM 2946 O O . VAL A 1 369 ? -18.328 -26.75 -11.602 1 96.44 369 VAL A O 1
ATOM 2949 N N . GLU A 1 370 ? -17.969 -28.641 -10.508 1 94.88 370 GLU A N 1
ATOM 2950 C CA . GLU A 1 370 ? -18.906 -29.406 -11.32 1 94.88 370 GLU A CA 1
ATOM 2951 C C . GLU A 1 370 ? -20.312 -28.812 -11.227 1 94.88 370 GLU A C 1
ATOM 2953 O O . GLU A 1 370 ? -21.031 -28.734 -12.234 1 94.88 370 GLU A O 1
ATOM 2958 N N . GLN A 1 371 ? -20.703 -28.469 -10.055 1 92.44 371 GLN A N 1
ATOM 2959 C CA . GLN A 1 371 ? -22.031 -27.906 -9.844 1 92.44 371 GLN A CA 1
ATOM 2960 C C . GLN A 1 371 ? -22.188 -26.578 -10.602 1 92.44 371 GLN A C 1
ATOM 2962 O O . GLN A 1 371 ? -23.25 -26.312 -11.164 1 92.44 371 GLN A O 1
ATOM 2967 N N . ALA A 1 372 ? -21.172 -25.812 -10.555 1 90.25 372 ALA A N 1
ATOM 2968 C CA . ALA A 1 372 ? -21.234 -24.516 -11.211 1 90.25 372 ALA A CA 1
ATOM 2969 C C . ALA A 1 372 ? -21.312 -24.656 -12.727 1 90.25 372 ALA A C 1
ATOM 2971 O O . ALA A 1 372 ? -21.953 -23.859 -13.414 1 90.25 372 ALA A O 1
ATOM 2972 N N . ILE A 1 373 ? -20.625 -25.641 -13.242 1 89.62 373 ILE A N 1
ATOM 2973 C CA . ILE A 1 373 ? -20.594 -25.875 -14.68 1 89.62 373 ILE A CA 1
ATOM 2974 C C . ILE A 1 373 ? -21.953 -26.375 -15.148 1 89.62 373 ILE A C 1
ATOM 2976 O O . ILE A 1 373 ? -22.391 -26.078 -16.266 1 89.62 373 ILE A O 1
ATOM 2980 N N . ALA A 1 374 ? -22.609 -27.141 -14.328 1 86.81 374 ALA A N 1
ATOM 2981 C CA . ALA A 1 374 ? -23.906 -27.734 -14.664 1 86.81 374 ALA A CA 1
ATOM 2982 C C . ALA A 1 374 ? -25.016 -26.688 -14.68 1 86.81 374 ALA A C 1
ATOM 2984 O O . ALA A 1 374 ? -26.047 -26.875 -15.312 1 86.81 374 ALA A O 1
ATOM 2985 N N . GLU A 1 375 ? -24.953 -25.594 -14.008 1 75.44 375 GLU A N 1
ATOM 2986 C CA . GLU A 1 375 ? -25.969 -24.547 -13.953 1 75.44 375 GLU A CA 1
ATOM 2987 C C . GLU A 1 375 ? -25.859 -23.609 -15.164 1 75.44 375 GLU A C 1
ATOM 2989 O O . GLU A 1 375 ? -26.875 -23.156 -15.695 1 75.44 375 GLU A O 1
ATOM 2994 N N . MET B 1 1 ? -49.188 -26.938 -8.68 1 29.11 1 MET B N 1
ATOM 2995 C CA . MET B 1 1 ? -47.844 -27.5 -8.867 1 29.11 1 MET B CA 1
ATOM 2996 C C . MET B 1 1 ? -46.781 -26.453 -8.523 1 29.11 1 MET B C 1
ATOM 2998 O O . MET B 1 1 ? -46.594 -25.484 -9.258 1 29.11 1 MET B O 1
ATOM 3002 N N . GLU B 1 2 ? -46.531 -26.172 -7.227 1 32.56 2 GLU B N 1
ATOM 3003 C CA . GLU B 1 2 ? -45.781 -25.094 -6.598 1 32.56 2 GLU B CA 1
ATOM 3004 C C . GLU B 1 2 ? -44.312 -25.172 -6.992 1 32.56 2 GLU B C 1
ATOM 3006 O O . GLU B 1 2 ? -43.688 -26.219 -6.871 1 32.56 2 GLU B O 1
ATOM 3011 N N . ASN B 1 3 ? -43.875 -24.422 -8.055 1 31.08 3 ASN B N 1
ATOM 3012 C CA . ASN B 1 3 ? -42.531 -24.234 -8.578 1 31.08 3 ASN B CA 1
ATOM 3013 C C . ASN B 1 3 ? -41.531 -23.891 -7.477 1 31.08 3 ASN B C 1
ATOM 3015 O O . ASN B 1 3 ? -41.625 -22.828 -6.859 1 31.08 3 ASN B O 1
ATOM 3019 N N . ASN B 1 4 ? -41.188 -24.875 -6.629 1 34.66 4 ASN B N 1
ATOM 3020 C CA . ASN B 1 4 ? -40.125 -24.688 -5.633 1 34.66 4 ASN B CA 1
ATOM 3021 C C . ASN B 1 4 ? -38.875 -24.125 -6.258 1 34.66 4 ASN B C 1
ATOM 3023 O O . ASN B 1 4 ? -38.219 -24.797 -7.051 1 34.66 4 ASN B O 1
ATOM 3027 N N . PRO B 1 5 ? -38.719 -22.844 -6.301 1 33.53 5 PRO B N 1
ATOM 3028 C CA . PRO B 1 5 ? -37.5 -22.312 -6.863 1 33.53 5 PRO B CA 1
ATOM 3029 C C . PRO B 1 5 ? -36.25 -22.906 -6.215 1 33.53 5 PRO B C 1
ATOM 3031 O O . PRO B 1 5 ? -36.219 -23.125 -5 1 33.53 5 PRO B O 1
ATOM 3034 N N . SER B 1 6 ? -35.594 -23.859 -6.801 1 32.25 6 SER B N 1
ATOM 3035 C CA . SER B 1 6 ? -34.281 -24.344 -6.395 1 32.25 6 SER B CA 1
ATOM 3036 C C . SER B 1 6 ? -33.406 -23.203 -5.938 1 32.25 6 SER B C 1
ATOM 3038 O O . SER B 1 6 ? -33.062 -22.297 -6.723 1 32.25 6 SER B O 1
ATOM 3040 N N . VAL B 1 7 ? -33.656 -22.766 -4.688 1 36.62 7 VAL B N 1
ATOM 3041 C CA . VAL B 1 7 ? -32.688 -21.844 -4.07 1 36.62 7 VAL B CA 1
ATOM 3042 C C . VAL B 1 7 ? -31.266 -22.328 -4.352 1 36.62 7 VAL B C 1
ATOM 3044 O O . VAL B 1 7 ? -30.844 -23.375 -3.865 1 36.62 7 VAL B O 1
ATOM 3047 N N . HIS B 1 8 ? -30.672 -22.172 -5.488 1 35.16 8 HIS B N 1
ATOM 3048 C CA . HIS B 1 8 ? -29.25 -22.344 -5.773 1 35.16 8 HIS B CA 1
ATOM 3049 C C . HIS B 1 8 ? -28.391 -21.844 -4.613 1 35.16 8 HIS B C 1
ATOM 3051 O O . HIS B 1 8 ? -28.328 -20.641 -4.348 1 35.16 8 HIS B O 1
ATOM 3057 N N . CYS B 1 9 ? -28.344 -22.594 -3.492 1 37.62 9 CYS B N 1
ATOM 3058 C CA . CYS B 1 9 ? -27.453 -22.297 -2.381 1 37.62 9 CYS B CA 1
ATOM 3059 C C . CYS B 1 9 ? -26.016 -22.078 -2.873 1 37.62 9 CYS B C 1
ATOM 3061 O O . CYS B 1 9 ? -25.344 -23.031 -3.273 1 37.62 9 CYS B O 1
ATOM 3063 N N . THR B 1 10 ? -25.703 -21.125 -3.639 1 44.62 10 THR B N 1
ATOM 3064 C CA . THR B 1 10 ? -24.312 -20.766 -3.939 1 44.62 10 THR B CA 1
ATOM 3065 C C . THR B 1 10 ? -23.469 -20.766 -2.67 1 44.62 10 THR B C 1
ATOM 3067 O O . THR B 1 10 ? -23.719 -19.969 -1.754 1 44.62 10 THR B O 1
ATOM 3070 N N . LYS B 1 11 ? -23.125 -21.844 -2.186 1 53.28 11 LYS B N 1
ATOM 3071 C CA . LYS B 1 11 ? -22.234 -21.969 -1.035 1 53.28 11 LYS B CA 1
ATOM 3072 C C . LYS B 1 11 ? -21.109 -20.938 -1.086 1 53.28 11 LYS B C 1
ATOM 3074 O O . LYS B 1 11 ? -20.359 -20.875 -2.061 1 53.28 11 LYS B O 1
ATOM 3079 N N . GLU B 1 12 ? -21.297 -20 -0.308 1 66.31 12 GLU B N 1
ATOM 3080 C CA . GLU B 1 12 ? -20.25 -18.969 -0.184 1 66.31 12 GLU B CA 1
ATOM 3081 C C . GLU B 1 12 ? -18.906 -19.594 0.147 1 66.31 12 GLU B C 1
ATOM 3083 O O . GLU B 1 12 ? -18.75 -20.266 1.173 1 66.31 12 GLU B O 1
ATOM 3088 N N . LEU B 1 13 ? -17.969 -19.703 -0.806 1 80.31 13 LEU B N 1
ATOM 3089 C CA . LEU B 1 13 ? -16.609 -20.203 -0.606 1 80.31 13 LEU B CA 1
ATOM 3090 C C . LEU B 1 13 ? -15.859 -19.344 0.409 1 80.31 13 LEU B C 1
ATOM 3092 O O . LEU B 1 13 ? -15.953 -18.125 0.384 1 80.31 13 LEU B O 1
ATOM 3096 N N . SER B 1 14 ? -15.305 -20 1.41 1 85.25 14 SER B N 1
ATOM 3097 C CA . SER B 1 14 ? -14.555 -19.297 2.443 1 85.25 14 SER B CA 1
ATOM 3098 C C . SER B 1 14 ? -13.367 -18.547 1.848 1 85.25 14 SER B C 1
ATOM 3100 O O . SER B 1 14 ? -12.695 -19.047 0.946 1 85.25 14 SER B O 1
ATOM 3102 N N . LYS B 1 15 ? -13.195 -17.344 2.211 1 92.56 15 LYS B N 1
ATOM 3103 C CA . LYS B 1 15 ? -12.07 -16.5 1.82 1 92.56 15 LYS B CA 1
ATOM 3104 C C . LYS B 1 15 ? -11.289 -16.016 3.041 1 92.56 15 LYS B C 1
ATOM 3106 O O . LYS B 1 15 ? -11.883 -15.57 4.027 1 92.56 15 LYS B O 1
ATOM 3111 N N . GLU B 1 16 ? -9.945 -16.203 2.994 1 96.19 16 GLU B N 1
ATOM 3112 C CA . GLU B 1 16 ? -9.078 -15.734 4.074 1 96.19 16 GLU B CA 1
ATOM 3113 C C . GLU B 1 16 ? -7.969 -14.836 3.543 1 96.19 16 GLU B C 1
ATOM 3115 O O . GLU B 1 16 ? -7.242 -15.219 2.621 1 96.19 16 GLU B O 1
ATOM 3120 N N . THR B 1 17 ? -7.844 -13.648 4.098 1 97.19 17 THR B N 1
ATOM 3121 C CA . THR B 1 17 ? -6.746 -12.758 3.729 1 97.19 17 THR B CA 1
ATOM 3122 C C . THR B 1 17 ? -5.41 -13.32 4.207 1 97.19 17 THR B C 1
ATOM 3124 O O . THR B 1 17 ? -5.262 -13.656 5.383 1 97.19 17 THR B O 1
ATOM 3127 N N . ILE B 1 18 ? -4.434 -13.398 3.326 1 98.25 18 ILE B N 1
ATOM 3128 C CA . ILE B 1 18 ? -3.133 -13.969 3.648 1 98.25 18 ILE B CA 1
ATOM 3129 C C . ILE B 1 18 ? -2.092 -12.852 3.754 1 98.25 18 ILE B C 1
ATOM 3131 O O . ILE B 1 18 ? -1.292 -12.828 4.691 1 98.25 18 ILE B O 1
ATOM 3135 N N . PHE B 1 19 ? -2.021 -12 2.811 1 98.31 19 PHE B N 1
ATOM 3136 C CA . PHE B 1 19 ? -1.176 -10.812 2.801 1 98.31 19 PHE B CA 1
ATOM 3137 C C . PHE B 1 19 ? -2.018 -9.555 2.639 1 98.31 19 PHE B C 1
ATOM 3139 O O . PHE B 1 19 ? -2.82 -9.453 1.709 1 98.31 19 PHE B O 1
ATOM 3146 N N . THR B 1 20 ? -1.801 -8.578 3.486 1 96.38 20 THR B N 1
ATOM 3147 C CA . THR B 1 20 ? -2.617 -7.367 3.471 1 96.38 20 THR B CA 1
ATOM 3148 C C . THR B 1 20 ? -1.789 -6.16 3.045 1 96.38 20 THR B C 1
ATOM 3150 O O . THR B 1 20 ? -0.726 -5.898 3.611 1 96.38 20 THR B O 1
ATOM 3153 N N . THR B 1 21 ? -2.227 -5.469 2.055 1 96.69 21 THR B N 1
ATOM 3154 C CA . THR B 1 21 ? -1.66 -4.188 1.644 1 96.69 21 THR B CA 1
ATOM 3155 C C . THR B 1 21 ? -2.115 -3.07 2.578 1 96.69 21 THR B C 1
ATOM 3157 O O . THR B 1 21 ? -3.275 -3.035 2.994 1 96.69 21 THR B O 1
ATOM 3160 N N . VAL B 1 22 ? -1.187 -2.16 2.91 1 97.38 22 VAL B N 1
ATOM 3161 C CA . VAL B 1 22 ? -1.465 -1.028 3.789 1 97.38 22 VAL B CA 1
ATOM 3162 C C . VAL B 1 22 ? -0.871 0.247 3.195 1 97.38 22 VAL B C 1
ATOM 3164 O O . VAL B 1 22 ? 0.3 0.271 2.809 1 97.38 22 VAL B O 1
ATOM 3167 N N . VAL B 1 23 ? -1.642 1.266 3.109 1 97.75 23 VAL B N 1
ATOM 3168 C CA . VAL B 1 23 ? -1.199 2.574 2.637 1 97.75 23 VAL B CA 1
ATOM 3169 C C . VAL B 1 23 ? -1.449 3.625 3.717 1 97.75 23 VAL B C 1
ATOM 3171 O O . VAL B 1 23 ? -2.547 3.701 4.273 1 97.75 23 VAL B O 1
ATOM 3174 N N . TYR B 1 24 ? -0.472 4.434 4.004 1 98.5 24 TYR B N 1
ATOM 3175 C CA . TYR B 1 24 ? -0.646 5.5 4.98 1 98.5 24 TYR B CA 1
ATOM 3176 C C . TYR B 1 24 ? -0.673 6.863 4.301 1 98.5 24 TYR B C 1
ATOM 3178 O O . TYR B 1 24 ? 0.174 7.16 3.453 1 98.5 24 TYR B O 1
ATOM 3186 N N . ARG B 1 25 ? -1.628 7.68 4.684 1 98.38 25 ARG B N 1
ATOM 3187 C CA . ARG B 1 25 ? -1.804 9.031 4.156 1 98.38 25 ARG B CA 1
ATOM 3188 C C . ARG B 1 25 ? -2.223 9.992 5.262 1 98.38 25 ARG B C 1
ATOM 3190 O O . ARG B 1 25 ? -2.6 9.57 6.355 1 98.38 25 ARG B O 1
ATOM 3197 N N . ILE B 1 26 ? -2.15 11.258 5 1 98.69 26 ILE B N 1
ATOM 3198 C CA . ILE B 1 26 ? -2.738 12.352 5.766 1 98.69 26 ILE B CA 1
ATOM 3199 C C . ILE B 1 26 ? -2.061 12.445 7.129 1 98.69 26 ILE B C 1
ATOM 3201 O O . ILE B 1 26 ? -2.691 12.203 8.164 1 98.69 26 ILE B O 1
ATOM 3205 N N . PRO B 1 27 ? -0.821 12.883 7.188 1 98.81 27 PRO B N 1
ATOM 3206 C CA . PRO B 1 27 ? -0.106 13.016 8.461 1 98.81 27 PRO B CA 1
ATOM 3207 C C . PRO B 1 27 ? -0.651 14.148 9.32 1 98.81 27 PRO B C 1
ATOM 3209 O O . PRO B 1 27 ? -1.052 15.195 8.797 1 98.81 27 PRO B O 1
ATOM 3212 N N . ALA B 1 28 ? -0.682 13.93 10.57 1 98.88 28 ALA B N 1
ATOM 3213 C CA . ALA B 1 28 ? -0.966 14.953 11.57 1 98.88 28 ALA B CA 1
ATOM 3214 C C . ALA B 1 28 ? 0.009 14.859 12.742 1 98.88 28 ALA B C 1
ATOM 3216 O O . ALA B 1 28 ? 0.376 13.758 13.164 1 98.88 28 ALA B O 1
ATOM 3217 N N . LEU B 1 29 ? 0.439 15.945 13.219 1 98.88 29 LEU B N 1
ATOM 3218 C CA . LEU B 1 29 ? 1.475 16.062 14.242 1 98.88 29 LEU B CA 1
ATOM 3219 C C . LEU B 1 29 ? 1.066 17.047 15.32 1 98.88 29 LEU B C 1
ATOM 3221 O O . LEU B 1 29 ? 0.485 18.094 15.023 1 98.88 29 LEU B O 1
ATOM 3225 N N . ILE B 1 30 ? 1.382 16.703 16.609 1 98.88 30 ILE B N 1
ATOM 3226 C CA . ILE B 1 30 ? 1.098 17.672 17.672 1 98.88 30 ILE B CA 1
ATOM 3227 C C . ILE B 1 30 ? 2.156 17.562 18.766 1 98.88 30 ILE B C 1
ATOM 3229 O O . ILE B 1 30 ? 2.523 16.453 19.172 1 98.88 30 ILE B O 1
ATOM 3233 N N . TYR B 1 31 ? 2.717 18.672 19.125 1 98.75 31 TYR B N 1
ATOM 3234 C CA . TYR B 1 31 ? 3.617 18.781 20.266 1 98.75 31 TYR B CA 1
ATOM 3235 C C . TYR B 1 31 ? 2.867 19.25 21.5 1 98.75 31 TYR B C 1
ATOM 3237 O O . TYR B 1 31 ? 2.236 20.312 21.484 1 98.75 31 TYR B O 1
ATOM 3245 N N . LEU B 1 32 ? 2.914 18.469 22.578 1 98.5 32 LEU B N 1
ATOM 3246 C CA . LEU B 1 32 ? 2.127 18.766 23.781 1 98.5 32 LEU B CA 1
ATOM 3247 C C . LEU B 1 32 ? 2.908 19.656 24.734 1 98.5 32 LEU B C 1
ATOM 3249 O O . LEU B 1 32 ? 2.334 20.219 25.672 1 98.5 32 LEU B O 1
ATOM 3253 N N . GLY B 1 33 ? 4.168 19.844 24.516 1 97.06 33 GLY B N 1
ATOM 3254 C CA . GLY B 1 33 ? 5.066 20.375 25.531 1 97.06 33 GLY B CA 1
ATOM 3255 C C . GLY B 1 33 ? 5.719 19.312 26.375 1 97.06 33 GLY B C 1
ATOM 3256 O O . GLY B 1 33 ? 5.359 18.125 26.297 1 97.06 33 GLY B O 1
ATOM 3257 N N . ASP B 1 34 ? 6.754 19.672 27.078 1 95.5 34 ASP B N 1
ATOM 3258 C CA . ASP B 1 34 ? 7.461 18.75 27.984 1 95.5 34 ASP B CA 1
ATOM 3259 C C . ASP B 1 34 ? 8.016 17.562 27.219 1 95.5 34 ASP B C 1
ATOM 3261 O O . ASP B 1 34 ? 7.875 16.422 27.656 1 95.5 34 ASP B O 1
ATOM 3265 N N . ASP B 1 35 ? 8.391 17.781 26.031 1 96.56 35 ASP B N 1
ATOM 3266 C CA . ASP B 1 35 ? 9.117 16.828 25.188 1 96.56 35 ASP B CA 1
ATOM 3267 C C . ASP B 1 35 ? 8.203 15.688 24.75 1 96.56 35 ASP B C 1
ATOM 3269 O O . ASP B 1 35 ? 8.68 14.586 24.453 1 96.56 35 ASP B O 1
ATOM 3273 N N . LYS B 1 36 ? 6.879 15.914 24.766 1 98.5 36 LYS B N 1
ATOM 3274 C CA . LYS B 1 36 ? 5.922 14.914 24.281 1 98.5 36 LYS B CA 1
ATOM 3275 C C . LYS B 1 36 ? 5.355 15.305 22.922 1 98.5 36 LYS B C 1
ATOM 3277 O O . LYS B 1 36 ? 4.934 16.453 22.719 1 98.5 36 LYS B O 1
ATOM 3282 N N . ILE B 1 37 ? 5.367 14.391 22.031 1 98.75 37 ILE B N 1
ATOM 3283 C CA . ILE B 1 37 ? 4.891 14.617 20.672 1 98.75 37 ILE B CA 1
ATOM 3284 C C . ILE B 1 37 ? 4.105 13.398 20.188 1 98.75 37 ILE B C 1
ATOM 3286 O O . ILE B 1 37 ? 4.391 12.273 20.594 1 98.75 37 ILE B O 1
ATOM 3290 N N . LEU B 1 38 ? 3.018 13.578 19.5 1 98.88 38 LEU B N 1
ATOM 3291 C CA . LEU B 1 38 ? 2.229 12.508 18.906 1 98.88 38 LEU B CA 1
ATOM 3292 C C . LEU B 1 38 ? 2.059 12.719 17.406 1 98.88 38 LEU B C 1
ATOM 3294 O O . LEU B 1 38 ? 2.064 13.852 16.938 1 98.88 38 LEU B O 1
ATOM 3298 N N . CYS B 1 39 ? 1.976 11.672 16.719 1 98.69 39 CYS B N 1
ATOM 3299 C CA . CYS B 1 39 ? 1.634 11.75 15.312 1 98.69 39 CYS B CA 1
ATOM 3300 C C . CYS B 1 39 ? 0.524 10.773 14.961 1 98.69 39 CYS B C 1
ATOM 3302 O O . CYS B 1 39 ? 0.308 9.789 15.672 1 98.69 39 CYS B O 1
ATOM 3304 N N . PHE B 1 40 ? -0.245 11.062 13.938 1 98.94 40 PHE B N 1
ATOM 3305 C CA . PHE B 1 40 ? -1.378 10.289 13.445 1 98.94 40 PHE B CA 1
ATOM 3306 C C . PHE B 1 40 ? -1.327 10.164 11.93 1 98.94 40 PHE B C 1
ATOM 3308 O O . PHE B 1 40 ? -0.721 11 11.25 1 98.94 40 PHE B O 1
ATOM 3315 N N . ALA B 1 41 ? -1.988 9.148 11.406 1 98.88 41 ALA B N 1
ATOM 3316 C CA . ALA B 1 41 ? -2.154 8.969 9.969 1 98.88 41 ALA B CA 1
ATOM 3317 C C . ALA B 1 41 ? -3.379 8.117 9.656 1 98.88 41 ALA B C 1
ATOM 3319 O O . ALA B 1 41 ? -3.877 7.395 10.523 1 98.88 41 ALA B O 1
ATOM 3320 N N . GLU B 1 42 ? -3.893 8.273 8.469 1 98.75 42 GLU B N 1
ATOM 3321 C CA . GLU B 1 42 ? -4.883 7.328 7.949 1 98.75 42 GLU B CA 1
ATOM 3322 C C . GLU B 1 42 ? -4.223 6.039 7.48 1 98.75 42 GLU B C 1
ATOM 3324 O O . GLU B 1 42 ? -3.211 6.07 6.773 1 98.75 42 GLU B O 1
ATOM 3329 N N . ARG B 1 43 ? -4.75 4.961 7.938 1 98.38 43 ARG B N 1
ATOM 3330 C CA . ARG B 1 43 ? -4.43 3.668 7.344 1 98.38 43 ARG B CA 1
ATOM 3331 C C . ARG B 1 43 ? -5.465 3.277 6.293 1 98.38 43 ARG B C 1
ATOM 3333 O O . ARG B 1 43 ? -6.652 3.148 6.602 1 98.38 43 ARG B O 1
ATOM 3340 N N . ARG B 1 44 ? -4.992 3.031 5.062 1 97.62 44 ARG B N 1
ATOM 3341 C CA . ARG B 1 44 ? -5.883 2.74 3.943 1 97.62 44 ARG B CA 1
ATOM 3342 C C . ARG B 1 44 ? -5.52 1.415 3.283 1 97.62 44 ARG B C 1
ATOM 3344 O O . ARG B 1 44 ? -4.445 0.862 3.539 1 97.62 44 ARG B O 1
ATOM 3351 N N . LYS B 1 45 ? -6.527 0.913 2.457 1 95.81 45 LYS B N 1
ATOM 3352 C CA . LYS B 1 45 ? -6.254 -0.27 1.645 1 95.81 45 LYS B CA 1
ATOM 3353 C C . LYS B 1 45 ? -5.531 0.104 0.354 1 95.81 45 LYS B C 1
ATOM 3355 O O . LYS B 1 45 ? -4.809 -0.714 -0.219 1 95.81 45 LYS B O 1
ATOM 3360 N N . THR B 1 46 ? -5.801 1.29 -0.156 1 94.88 46 THR B N 1
ATOM 3361 C CA . THR B 1 46 ? -5.195 1.882 -1.343 1 94.88 46 THR B CA 1
ATOM 3362 C C . THR B 1 46 ? -4.953 3.375 -1.14 1 94.88 46 THR B C 1
ATOM 3364 O O . THR B 1 46 ? -5.238 3.916 -0.069 1 94.88 46 THR B O 1
ATOM 3367 N N . THR B 1 47 ? -4.43 4.031 -2.215 1 93.25 47 THR B N 1
ATOM 3368 C CA . THR B 1 47 ? -4.199 5.469 -2.111 1 93.25 47 THR B CA 1
ATOM 3369 C C . THR B 1 47 ? -5.52 6.23 -2.133 1 93.25 47 THR B C 1
ATOM 3371 O O . THR B 1 47 ? -5.559 7.422 -1.814 1 93.25 47 THR B O 1
ATOM 3374 N N . ASN B 1 48 ? -6.605 5.582 -2.412 1 92.81 48 ASN B N 1
ATOM 3375 C CA . ASN B 1 48 ? -7.926 6.199 -2.486 1 92.81 48 ASN B CA 1
ATOM 3376 C C . ASN B 1 48 ? -8.492 6.484 -1.099 1 92.81 48 ASN B C 1
ATOM 3378 O O . ASN B 1 48 ? -8.438 5.629 -0.214 1 92.81 48 ASN B O 1
ATOM 3382 N N . ASP B 1 49 ? -9.062 7.633 -0.949 1 92.38 49 ASP B N 1
ATOM 3383 C CA . ASP B 1 49 ? -9.523 8.039 0.376 1 92.38 49 ASP B CA 1
ATOM 3384 C C . ASP B 1 49 ? -10.781 7.273 0.773 1 92.38 49 ASP B C 1
ATOM 3386 O O . ASP B 1 49 ? -11.141 7.23 1.951 1 92.38 49 ASP B O 1
ATOM 3390 N N . ALA B 1 50 ? -11.469 6.629 -0.116 1 92.44 50 ALA B N 1
ATOM 3391 C CA . ALA B 1 50 ? -12.664 5.852 0.204 1 92.44 50 ALA B CA 1
ATOM 3392 C C . ALA B 1 50 ? -12.289 4.504 0.818 1 92.44 50 ALA B C 1
ATOM 3394 O O . ALA B 1 50 ? -13.164 3.766 1.281 1 92.44 50 ALA B O 1
ATOM 3395 N N . SER B 1 51 ? -10.977 4.23 0.943 1 92.75 51 SER B N 1
ATOM 3396 C CA . SER B 1 51 ? -10.562 2.904 1.395 1 92.75 51 SER B CA 1
ATOM 3397 C C . SER B 1 51 ? -9.938 2.963 2.785 1 92.75 51 SER B C 1
ATOM 3399 O O . SER B 1 51 ? -9.258 2.025 3.205 1 92.75 51 SER B O 1
ATOM 3401 N N . THR B 1 52 ? -10.102 4.094 3.48 1 95.31 52 THR B N 1
ATOM 3402 C CA . THR B 1 52 ? -9.555 4.207 4.828 1 95.31 52 THR B CA 1
ATOM 3403 C C . THR B 1 52 ? -10.133 3.129 5.738 1 95.31 52 THR B C 1
ATOM 3405 O O . THR B 1 52 ? -11.336 2.848 5.691 1 95.31 52 THR B O 1
ATOM 3408 N N . VAL B 1 53 ? -9.281 2.604 6.59 1 95.75 53 VAL B N 1
ATOM 3409 C CA . VAL B 1 53 ? -9.672 1.521 7.484 1 95.75 53 VAL B CA 1
ATOM 3410 C C . VAL B 1 53 ? -9.688 2.023 8.93 1 95.75 53 VAL B C 1
ATOM 3412 O O . VAL B 1 53 ? -10.562 1.658 9.711 1 95.75 53 VAL B O 1
ATOM 3415 N N . ALA B 1 54 ? -8.727 2.809 9.297 1 98 54 ALA B N 1
ATOM 3416 C CA . ALA B 1 54 ? -8.562 3.275 10.672 1 98 54 ALA B CA 1
ATOM 3417 C C . ALA B 1 54 ? -7.586 4.445 10.742 1 98 54 ALA B C 1
ATOM 3419 O O . ALA B 1 54 ? -6.934 4.777 9.75 1 98 54 ALA B O 1
ATOM 3420 N N . LEU B 1 55 ? -7.559 5.078 11.867 1 98.81 55 LEU B N 1
ATOM 3421 C CA . LEU B 1 55 ? -6.484 6.004 12.211 1 98.81 55 LEU B CA 1
ATOM 3422 C C . LEU B 1 55 ? -5.445 5.324 13.102 1 98.81 55 LEU B C 1
ATOM 3424 O O . LEU B 1 55 ? -5.801 4.613 14.047 1 98.81 55 LEU B O 1
ATOM 3428 N N . ASP B 1 56 ? -4.203 5.48 12.719 1 98.81 56 ASP B N 1
ATOM 3429 C CA . ASP B 1 56 ? -3.104 4.977 13.531 1 98.81 56 ASP B CA 1
ATOM 3430 C C . ASP B 1 56 ? -2.324 6.121 14.172 1 98.81 56 ASP B C 1
ATOM 3432 O O . ASP B 1 56 ? -2.377 7.258 13.695 1 98.81 56 ASP B O 1
ATOM 3436 N N . MET B 1 57 ? -1.616 5.797 15.305 1 98.88 57 MET B N 1
ATOM 3437 C CA . MET B 1 57 ? -0.856 6.836 15.992 1 98.88 57 MET B CA 1
ATOM 3438 C C . MET B 1 57 ? 0.45 6.277 16.547 1 98.88 57 MET B C 1
ATOM 3440 O O . MET B 1 57 ? 0.605 5.062 16.672 1 98.88 57 MET B O 1
ATOM 3444 N N . ARG B 1 58 ? 1.398 7.129 16.75 1 98.69 58 ARG B N 1
ATOM 3445 C CA . ARG B 1 58 ? 2.588 6.906 17.562 1 98.69 58 ARG B CA 1
ATOM 3446 C C . ARG B 1 58 ? 2.809 8.062 18.547 1 98.69 58 ARG B C 1
ATOM 3448 O O . ARG B 1 58 ? 2.475 9.211 18.234 1 98.69 58 ARG B O 1
ATOM 3455 N N . THR B 1 59 ? 3.293 7.715 19.688 1 98.56 59 THR B N 1
ATOM 3456 C CA . THR B 1 59 ? 3.773 8.719 20.625 1 98.56 59 THR B CA 1
ATOM 3457 C C . THR B 1 59 ? 5.289 8.859 20.547 1 98.56 59 THR B C 1
ATOM 3459 O O . THR B 1 59 ? 5.984 7.922 20.141 1 98.56 59 THR B O 1
ATOM 3462 N N . GLY B 1 60 ? 5.762 10.062 20.844 1 98.31 60 GLY B N 1
ATOM 3463 C CA . GLY B 1 60 ? 7.195 10.305 20.781 1 98.31 60 GLY B CA 1
ATOM 3464 C C . GLY B 1 60 ? 7.723 11.07 21.984 1 98.31 60 GLY B C 1
ATOM 3465 O O . GLY B 1 60 ? 7.023 11.922 22.547 1 98.31 60 GLY B O 1
ATOM 3466 N N . LYS B 1 61 ? 8.953 10.742 22.344 1 98.31 61 LYS B N 1
ATOM 3467 C CA . LYS B 1 61 ? 9.695 11.492 23.344 1 98.31 61 LYS B CA 1
ATOM 3468 C C . LYS B 1 61 ? 10.867 12.25 22.719 1 98.31 61 LYS B C 1
ATOM 3470 O O . LYS B 1 61 ? 11.75 11.641 22.109 1 98.31 61 LYS B O 1
ATOM 3475 N N . VAL B 1 62 ? 10.828 13.547 22.859 1 97.56 62 VAL B N 1
ATOM 3476 C CA . VAL B 1 62 ? 11.883 14.398 22.328 1 97.56 62 VAL B CA 1
ATOM 3477 C C . VAL B 1 62 ? 13.094 14.367 23.266 1 97.56 62 VAL B C 1
ATOM 3479 O O . VAL B 1 62 ? 12.961 14.562 24.469 1 97.56 62 VAL B O 1
ATOM 3482 N N . ASN B 1 63 ? 14.219 14.07 22.672 1 95.62 63 ASN B N 1
ATOM 3483 C CA . ASN B 1 63 ? 15.492 14.109 23.375 1 95.62 63 ASN B CA 1
ATOM 3484 C C . ASN B 1 63 ? 16.406 15.203 22.828 1 95.62 63 ASN B C 1
ATOM 3486 O O . ASN B 1 63 ? 16.594 15.305 21.609 1 95.62 63 ASN B O 1
ATOM 3490 N N . ARG B 1 64 ? 16.922 16 23.734 1 92.88 64 ARG B N 1
ATOM 3491 C CA . ARG B 1 64 ? 17.766 17.125 23.359 1 92.88 64 ARG B CA 1
ATOM 3492 C C . ARG B 1 64 ? 19.172 16.969 23.953 1 92.88 64 ARG B C 1
ATOM 3494 O O . ARG B 1 64 ? 19.312 16.672 25.125 1 92.88 64 ARG B O 1
ATOM 3501 N N . ASN B 1 65 ? 20.078 16.953 23.062 1 86.88 65 ASN B N 1
ATOM 3502 C CA . ASN B 1 65 ? 21.469 17.047 23.5 1 86.88 65 ASN B CA 1
ATOM 3503 C C . ASN B 1 65 ? 22.031 18.438 23.281 1 86.88 65 ASN B C 1
ATOM 3505 O O . ASN B 1 65 ? 22.125 18.922 22.156 1 86.88 65 ASN B O 1
ATOM 3509 N N . LYS B 1 66 ? 22.375 19.203 24.391 1 74.5 66 LYS B N 1
ATOM 3510 C CA . LYS B 1 66 ? 22.766 20.609 24.359 1 74.5 66 LYS B CA 1
ATOM 3511 C C . LYS B 1 66 ? 24.281 20.75 24.328 1 74.5 66 LYS B C 1
ATOM 3513 O O . LYS B 1 66 ? 24.812 21.844 24.531 1 74.5 66 LYS B O 1
ATOM 3518 N N . GLU B 1 67 ? 24.844 19.766 24.031 1 74.75 67 GLU B N 1
ATOM 3519 C CA . GLU B 1 67 ? 26.297 19.875 24 1 74.75 67 GLU B CA 1
ATOM 3520 C C . GLU B 1 67 ? 26.734 20.797 22.859 1 74.75 67 GLU B C 1
ATOM 3522 O O . GLU B 1 67 ? 25.938 21.562 22.328 1 74.75 67 GLU B O 1
ATOM 3527 N N . SER B 1 68 ? 27.938 20.906 22.469 1 69.75 68 SER B N 1
ATOM 3528 C CA . SER B 1 68 ? 28.562 21.812 21.516 1 69.75 68 SER B CA 1
ATOM 3529 C C . SER B 1 68 ? 27.859 21.766 20.172 1 69.75 68 SER B C 1
ATOM 3531 O O . SER B 1 68 ? 27.719 22.797 19.516 1 69.75 68 SER B O 1
ATOM 3533 N N . ASN B 1 69 ? 27.297 20.609 19.844 1 76.44 69 ASN B N 1
ATOM 3534 C CA . ASN B 1 69 ? 26.5 20.453 18.625 1 76.44 69 ASN B CA 1
ATOM 3535 C C . ASN B 1 69 ? 25.094 19.953 18.938 1 76.44 69 ASN B C 1
ATOM 3537 O O . ASN B 1 69 ? 24.844 18.75 18.922 1 76.44 69 ASN B O 1
ATOM 3541 N N . PRO B 1 70 ? 24.188 20.953 19.219 1 83.5 70 PRO B N 1
ATOM 3542 C CA . PRO B 1 70 ? 22.859 20.547 19.656 1 83.5 70 PRO B CA 1
ATOM 3543 C C . PRO B 1 70 ? 22.172 19.594 18.672 1 83.5 70 PRO B C 1
ATOM 3545 O O . PRO B 1 70 ? 22.266 19.781 17.453 1 83.5 70 PRO B O 1
ATOM 3548 N N . GLU B 1 71 ? 21.781 18.5 19.219 1 88.38 71 GLU B N 1
ATOM 3549 C CA . GLU B 1 71 ? 21.031 17.516 18.453 1 88.38 71 GLU B CA 1
ATOM 3550 C C . GLU B 1 71 ? 19.688 17.188 19.109 1 88.38 71 GLU B C 1
ATOM 3552 O O . GLU B 1 71 ? 19.609 17.109 20.344 1 88.38 71 GLU B O 1
ATOM 3557 N N . VAL B 1 72 ? 18.688 17.156 18.328 1 94.75 72 VAL B N 1
ATOM 3558 C CA . VAL B 1 72 ? 17.359 16.75 18.797 1 94.75 72 VAL B CA 1
ATOM 3559 C C . VAL B 1 72 ? 16.953 15.461 18.094 1 94.75 72 VAL B C 1
ATOM 3561 O O . VAL B 1 72 ? 17.078 15.328 16.875 1 94.75 72 VAL B O 1
ATOM 3564 N N . THR B 1 73 ? 16.578 14.453 18.844 1 95.5 73 THR B N 1
ATOM 3565 C CA . THR B 1 73 ? 16.031 13.195 18.328 1 95.5 73 THR B CA 1
ATOM 3566 C C . THR B 1 73 ? 14.688 12.883 18.969 1 95.5 73 THR B C 1
ATOM 3568 O O . THR B 1 73 ? 14.305 13.516 19.953 1 95.5 73 THR B O 1
ATOM 3571 N N . ILE B 1 74 ? 13.977 12.039 18.359 1 97.81 74 ILE B N 1
ATOM 3572 C CA . ILE B 1 74 ? 12.703 11.594 18.922 1 97.81 74 ILE B CA 1
ATOM 3573 C C . ILE B 1 74 ? 12.672 10.07 19 1 97.81 74 ILE B C 1
ATOM 3575 O O . ILE B 1 74 ? 13.031 9.391 18.031 1 97.81 74 ILE B O 1
ATOM 3579 N N . LYS B 1 75 ? 12.383 9.555 20.125 1 98 75 LYS B N 1
ATOM 3580 C CA . LYS B 1 75 ? 12.094 8.133 20.281 1 98 75 LYS B CA 1
ATOM 3581 C C . LYS B 1 75 ? 10.602 7.852 20.141 1 98 75 LYS B C 1
ATOM 3583 O O . LYS B 1 75 ? 9.805 8.289 20.969 1 98 75 LYS B O 1
ATOM 3588 N N . TRP B 1 76 ? 10.195 7.137 19.156 1 98.12 76 TRP B N 1
ATOM 3589 C CA . TRP B 1 76 ? 8.789 6.883 18.859 1 98.12 76 TRP B CA 1
ATOM 3590 C C . TRP B 1 76 ? 8.344 5.555 19.453 1 98.12 76 TRP B C 1
ATOM 3592 O O . TRP B 1 76 ? 9.117 4.598 19.516 1 98.12 76 TRP B O 1
ATOM 3602 N N . SER B 1 77 ? 7.141 5.48 19.844 1 98.12 77 SER B N 1
ATOM 3603 C CA . SER B 1 77 ? 6.531 4.238 20.312 1 98.12 77 SER B CA 1
ATOM 3604 C C . SER B 1 77 ? 6.234 3.301 19.141 1 98.12 77 SER B C 1
ATOM 3606 O O . SER B 1 77 ? 6.426 3.666 17.984 1 98.12 77 SER B O 1
ATOM 3608 N N . GLU B 1 78 ? 5.77 2.09 19.531 1 97.12 78 GLU B N 1
ATOM 3609 C CA . GLU B 1 78 ? 5.199 1.202 18.516 1 97.12 78 GLU B CA 1
ATOM 3610 C C . GLU B 1 78 ? 3.906 1.776 17.953 1 97.12 78 GLU B C 1
ATOM 3612 O O . GLU B 1 78 ? 3.312 2.688 18.531 1 97.12 78 GLU B O 1
ATOM 3617 N N . LEU B 1 79 ? 3.604 1.236 16.797 1 97.12 79 LEU B N 1
ATOM 3618 C CA . LEU B 1 79 ? 2.355 1.634 16.156 1 97.12 79 LEU B CA 1
ATOM 3619 C C . LEU B 1 79 ? 1.155 1.259 17.016 1 97.12 79 LEU B C 1
ATOM 3621 O O . LEU B 1 79 ? 1.097 0.154 17.562 1 97.12 79 LEU B O 1
ATOM 3625 N N . ASN B 1 80 ? 0.23 2.203 17.125 1 96.62 80 ASN B N 1
ATOM 3626 C CA . ASN B 1 80 ? -0.99 1.981 17.891 1 96.62 80 ASN B CA 1
ATOM 3627 C C . ASN B 1 80 ? -2.225 2.467 17.141 1 96.62 80 ASN B C 1
ATOM 3629 O O . ASN B 1 80 ? -2.373 3.664 16.891 1 96.62 80 ASN B O 1
ATOM 3633 N N . PRO B 1 81 ? -3.152 1.568 16.828 1 97.38 81 PRO B N 1
ATOM 3634 C CA . PRO B 1 81 ? -4.414 2.027 16.234 1 97.38 81 PRO B CA 1
ATOM 3635 C C . PRO B 1 81 ? -5.27 2.818 17.234 1 97.38 81 PRO B C 1
ATOM 3637 O O . PRO B 1 81 ? -5.324 2.477 18.406 1 97.38 81 PRO B O 1
ATOM 3640 N N . VAL B 1 82 ? -5.859 3.883 16.766 1 98.62 82 VAL B N 1
ATOM 3641 C CA . VAL B 1 82 ? -6.809 4.629 17.594 1 98.62 82 VAL B CA 1
ATOM 3642 C C . VAL B 1 82 ? -8.203 4.012 17.453 1 98.62 82 VAL B C 1
ATOM 3644 O O . VAL B 1 82 ? -9.07 4.57 16.781 1 98.62 82 VAL B O 1
ATOM 3647 N N . LYS B 1 83 ? -8.477 3.008 18.219 1 97.94 83 LYS B N 1
ATOM 3648 C CA . LYS B 1 83 ? -9.656 2.17 18.031 1 97.94 83 LYS B CA 1
ATOM 3649 C C . LYS B 1 83 ? -10.938 2.947 18.328 1 97.94 83 LYS B C 1
ATOM 3651 O O . LYS B 1 83 ? -11.992 2.66 17.766 1 97.94 83 LYS B O 1
ATOM 3656 N N . GLU B 1 84 ? -10.797 3.953 19.188 1 98.44 84 GLU B N 1
ATOM 3657 C CA . GLU B 1 84 ? -11.969 4.707 19.625 1 98.44 84 GLU B CA 1
ATOM 3658 C C . GLU B 1 84 ? -12.438 5.68 18.547 1 98.44 84 GLU B C 1
ATOM 3660 O O . GLU B 1 84 ? -13.562 6.172 18.578 1 98.44 84 GLU B O 1
ATOM 3665 N N . ALA B 1 85 ? -11.555 6.039 17.594 1 98.56 85 ALA B N 1
ATOM 3666 C CA . ALA B 1 85 ? -11.93 6.91 16.484 1 98.56 85 ALA B CA 1
ATOM 3667 C C . ALA B 1 85 ? -12.711 6.141 15.422 1 98.56 85 ALA B C 1
ATOM 3669 O O . ALA B 1 85 ? -12.234 5.965 14.305 1 98.56 85 ALA B O 1
ATOM 3670 N N . HIS B 1 86 ? -13.891 5.777 15.805 1 96.75 86 HIS B N 1
ATOM 3671 C CA . HIS B 1 86 ? -14.656 4.855 14.977 1 96.75 86 HIS B CA 1
ATOM 3672 C C . HIS B 1 86 ? -16.156 5.094 15.117 1 96.75 86 HIS B C 1
ATOM 3674 O O . HIS B 1 86 ? -16.641 5.34 16.219 1 96.75 86 HIS B O 1
ATOM 3680 N N . LEU B 1 87 ? -16.875 5.141 14.008 1 97.31 87 LEU B N 1
ATOM 3681 C CA . LEU B 1 87 ? -18.328 5.055 13.914 1 97.31 87 LEU B CA 1
ATOM 3682 C C . LEU B 1 87 ? -18.734 3.879 13.039 1 97.31 87 LEU B C 1
ATOM 3684 O O . LEU B 1 87 ? -18.234 3.721 11.922 1 97.31 87 LEU B O 1
ATOM 3688 N N . HIS B 1 88 ? -19.672 3.049 13.547 1 96.06 88 HIS B N 1
ATOM 3689 C CA . HIS B 1 88 ? -20.109 1.872 12.797 1 96.06 88 HIS B CA 1
ATOM 3690 C C . HIS B 1 88 ? -20.578 2.25 11.398 1 96.06 88 HIS B C 1
ATOM 3692 O O . HIS B 1 88 ? -21.375 3.176 11.242 1 96.06 88 HIS B O 1
ATOM 3698 N N . GLY B 1 89 ? -20.109 1.547 10.43 1 97.06 89 GLY B N 1
ATOM 3699 C CA . GLY B 1 89 ? -20.516 1.759 9.047 1 97.06 89 GLY B CA 1
ATOM 3700 C C . GLY B 1 89 ? -19.812 2.936 8.391 1 97.06 89 GLY B C 1
ATOM 3701 O O . GLY B 1 89 ? -20.156 3.326 7.277 1 97.06 89 GLY B O 1
ATOM 3702 N N . CYS B 1 90 ? -18.844 3.533 9.109 1 98.25 90 CYS B N 1
ATOM 3703 C CA . CYS B 1 90 ? -18.141 4.691 8.578 1 98.25 90 CYS B CA 1
ATOM 3704 C C . CYS B 1 90 ? -16.625 4.484 8.648 1 98.25 90 CYS B C 1
ATOM 3706 O O . CYS B 1 90 ? -16.141 3.668 9.438 1 98.25 90 CYS B O 1
ATOM 3708 N N . ARG B 1 91 ? -15.945 5.145 7.758 1 98 91 ARG B N 1
ATOM 3709 C CA . ARG B 1 91 ? -14.484 5.184 7.824 1 98 91 ARG B CA 1
ATOM 3710 C C . ARG B 1 91 ? -14 6.504 8.414 1 98 91 ARG B C 1
ATOM 3712 O O . ARG B 1 91 ? -14.508 7.57 8.062 1 98 91 ARG B O 1
ATOM 3719 N N . PRO B 1 92 ? -13.047 6.461 9.344 1 98.56 92 PRO B N 1
ATOM 3720 C CA . PRO B 1 92 ? -12.477 7.695 9.891 1 98.56 92 PRO B CA 1
ATOM 3721 C C . PRO B 1 92 ? -11.422 8.312 8.977 1 98.56 92 PRO B C 1
ATOM 3723 O O . PRO B 1 92 ? -10.617 7.594 8.383 1 98.56 92 PRO B O 1
ATOM 3726 N N . MET B 1 93 ? -11.453 9.633 8.844 1 98.44 93 MET B N 1
ATOM 3727 C CA . MET B 1 93 ? -10.508 10.32 7.965 1 98.44 93 MET B CA 1
ATOM 3728 C C . MET B 1 93 ? -10.039 11.633 8.594 1 98.44 93 MET B C 1
ATOM 3730 O O . MET B 1 93 ? -10.703 12.164 9.484 1 98.44 93 MET B O 1
ATOM 3734 N N . ASN B 1 94 ? -8.914 12.141 8.18 1 98.5 94 ASN B N 1
ATOM 3735 C CA . ASN B 1 94 ? -8.398 13.484 8.438 1 98.5 94 ASN B CA 1
ATOM 3736 C C . ASN B 1 94 ? -8.18 13.727 9.93 1 98.5 94 ASN B C 1
ATOM 3738 O O . ASN B 1 94 ? -8.781 14.633 10.508 1 98.5 94 ASN B O 1
ATOM 3742 N N . PRO B 1 95 ? -7.277 12.969 10.523 1 98.88 95 PRO B N 1
ATOM 3743 C CA . PRO B 1 95 ? -6.969 13.297 11.914 1 98.88 95 PRO B CA 1
ATOM 3744 C C . PRO B 1 95 ? -6.445 14.727 12.086 1 98.88 95 PRO B C 1
ATOM 3746 O O . PRO B 1 95 ? -5.633 15.188 11.281 1 98.88 95 PRO B O 1
ATOM 3749 N N . CYS B 1 96 ? -6.926 15.375 13.078 1 98.94 96 CYS B N 1
ATOM 3750 C CA . CYS B 1 96 ? -6.539 16.75 13.383 1 98.94 96 CYS B CA 1
ATOM 3751 C C . CYS B 1 96 ? -6.512 16.984 14.891 1 98.94 96 CYS B C 1
ATOM 3753 O O . CYS B 1 96 ? -7.52 17.375 15.477 1 98.94 96 CYS B O 1
ATOM 3755 N N . PRO B 1 97 ? -5.371 16.859 15.5 1 98.94 97 PRO B N 1
ATOM 3756 C CA . PRO B 1 97 ? -5.262 17 16.953 1 98.94 97 PRO B CA 1
ATOM 3757 C C . PRO B 1 97 ? -5.18 18.453 17.406 1 98.94 97 PRO B C 1
ATOM 3759 O O . PRO B 1 97 ? -4.648 19.297 16.672 1 98.94 97 PRO B O 1
ATOM 3762 N N . VAL B 1 98 ? -5.703 18.719 18.547 1 98.94 98 VAL B N 1
ATOM 3763 C CA . VAL B 1 98 ? -5.531 19.984 19.234 1 98.94 98 VAL B CA 1
ATOM 3764 C C . VAL B 1 98 ? -5.402 19.75 20.734 1 98.94 98 VAL B C 1
ATOM 3766 O O . VAL B 1 98 ? -6.086 18.891 21.297 1 98.94 98 VAL B O 1
ATOM 3769 N N . TYR B 1 99 ? -4.527 20.438 21.344 1 98.88 99 TYR B N 1
ATOM 3770 C CA . TYR B 1 99 ? -4.211 20.203 22.75 1 98.88 99 TYR B CA 1
ATOM 3771 C C . TYR B 1 99 ? -4.598 21.406 23.594 1 98.88 99 TYR B C 1
ATOM 3773 O O . TYR B 1 99 ? -4.234 22.547 23.281 1 98.88 99 TYR B O 1
ATOM 3781 N N . GLU B 1 100 ? -5.371 21.125 24.594 1 98.81 100 GLU B N 1
ATOM 3782 C CA . GLU B 1 100 ? -5.723 22.109 25.594 1 98.81 100 GLU B CA 1
ATOM 3783 C C . GLU B 1 100 ? -4.801 22.031 26.812 1 98.81 100 GLU B C 1
ATOM 3785 O O . GLU B 1 100 ? -4.891 21.078 27.594 1 98.81 100 GLU B O 1
ATOM 3790 N N . LYS B 1 101 ? -4.023 23.031 27 1 97.88 101 LYS B N 1
ATOM 3791 C CA . LYS B 1 101 ? -2.895 22.953 27.922 1 97.88 101 LYS B CA 1
ATOM 3792 C C . LYS B 1 101 ? -3.367 23.031 29.375 1 97.88 101 LYS B C 1
ATOM 3794 O O . LYS B 1 101 ? -2.805 22.359 30.25 1 97.88 101 LYS B O 1
ATOM 3799 N N . LYS B 1 102 ? -4.309 23.781 29.641 1 97.69 102 LYS B N 1
ATOM 3800 C CA . LYS B 1 102 ? -4.742 24 31.016 1 97.69 102 LYS B CA 1
ATOM 3801 C C . LYS B 1 102 ? -5.328 22.734 31.625 1 97.69 102 LYS B C 1
ATOM 3803 O O . LYS B 1 102 ? -4.969 22.328 32.75 1 97.69 102 LYS B O 1
ATOM 3808 N N . SER B 1 103 ? -6.199 22.094 30.859 1 97.88 103 SER B N 1
ATOM 3809 C CA . SER B 1 103 ? -6.84 20.875 31.344 1 97.88 103 SER B CA 1
ATOM 3810 C C . SER B 1 103 ? -6.047 19.641 30.953 1 97.88 103 SER B C 1
ATOM 3812 O O . SER B 1 103 ? -6.41 18.516 31.312 1 97.88 103 SER B O 1
ATOM 3814 N N . LYS B 1 104 ? -4.98 19.859 30.172 1 98.06 104 LYS B N 1
ATOM 3815 C CA . LYS B 1 104 ? -4.156 18.766 29.656 1 98.06 104 LYS B CA 1
ATOM 3816 C C . LYS B 1 104 ? -5.004 17.734 28.906 1 98.06 104 LYS B C 1
ATOM 3818 O O . LYS B 1 104 ? -4.914 16.547 29.172 1 98.06 104 LYS B O 1
ATOM 3823 N N . THR B 1 105 ? -5.848 18.266 28.094 1 98.81 105 THR B N 1
ATOM 3824 C CA . THR B 1 105 ? -6.734 17.422 27.297 1 98.81 105 THR B CA 1
ATOM 3825 C C . THR B 1 105 ? -6.332 17.469 25.812 1 98.81 105 THR B C 1
ATOM 3827 O O . THR B 1 105 ? -6.246 18.547 25.219 1 98.81 105 THR B O 1
ATOM 3830 N N . LEU B 1 106 ? -6.027 16.297 25.281 1 98.88 106 LEU B N 1
ATOM 3831 C CA . LEU B 1 106 ? -5.766 16.156 23.859 1 98.88 106 LEU B CA 1
ATOM 3832 C C . LEU B 1 106 ? -7.031 15.75 23.109 1 98.88 106 LEU B C 1
ATOM 3834 O O . LEU B 1 106 ? -7.617 14.703 23.406 1 98.88 106 LEU B O 1
ATOM 3838 N N . PHE B 1 107 ? -7.484 16.625 22.234 1 98.94 107 PHE B N 1
ATOM 3839 C CA . PHE B 1 107 ? -8.578 16.281 21.344 1 98.94 107 PHE B CA 1
ATOM 3840 C C . PHE B 1 107 ? -8.055 15.773 20 1 98.94 107 PHE B C 1
ATOM 3842 O O . PHE B 1 107 ? -7.086 16.312 19.469 1 98.94 107 PHE B O 1
ATOM 3849 N N . LEU B 1 108 ? -8.609 14.703 19.547 1 98.94 108 LEU B N 1
ATOM 3850 C CA . LEU B 1 108 ? -8.406 14.273 18.156 1 98.94 108 LEU B CA 1
ATOM 3851 C C . LEU B 1 108 ? -9.688 14.406 17.344 1 98.94 108 LEU B C 1
ATOM 3853 O O . LEU B 1 108 ? -10.617 13.609 17.516 1 98.94 108 LEU B O 1
ATOM 3857 N N . PHE B 1 109 ? -9.727 15.422 16.516 1 98.94 109 PHE B N 1
ATOM 3858 C CA . PHE B 1 109 ? -10.836 15.602 15.594 1 98.94 109 PHE B CA 1
ATOM 3859 C C . PHE B 1 109 ? -10.633 14.773 14.328 1 98.94 109 PHE B C 1
ATOM 3861 O O . PHE B 1 109 ? -9.492 14.555 13.906 1 98.94 109 PHE B O 1
ATOM 3868 N N . PHE B 1 110 ? -11.664 14.305 13.789 1 98.81 110 PHE B N 1
ATOM 3869 C CA . PHE B 1 110 ? -11.695 13.578 12.523 1 98.81 110 PHE B CA 1
ATOM 3870 C C . PHE B 1 110 ? -13.102 13.578 11.945 1 98.81 110 PHE B C 1
ATOM 3872 O O . PHE B 1 110 ? -14.039 14.094 12.555 1 98.81 110 PHE B O 1
ATOM 3879 N N . ILE B 1 111 ? -13.188 13.109 10.711 1 98.56 111 ILE B N 1
ATOM 3880 C CA . ILE B 1 111 ? -14.516 12.906 10.148 1 98.56 111 ILE B CA 1
ATOM 3881 C C . ILE B 1 111 ? -14.773 11.406 9.969 1 98.56 111 ILE B C 1
ATOM 3883 O O . ILE B 1 111 ? -13.828 10.617 9.859 1 98.56 111 ILE B O 1
ATOM 3887 N N . CYS B 1 112 ? -15.992 11.047 10.023 1 98.5 112 CYS B N 1
ATOM 3888 C CA . CYS B 1 112 ? -16.453 9.703 9.68 1 98.5 112 CYS B CA 1
ATOM 3889 C C . CYS B 1 112 ? -17.359 9.727 8.461 1 98.5 112 CYS B C 1
ATOM 3891 O O . CYS B 1 112 ? -18.422 10.352 8.492 1 98.5 112 CYS B O 1
ATOM 3893 N N . VAL B 1 113 ? -16.969 9.102 7.461 1 98.38 113 VAL B N 1
ATOM 3894 C CA . VAL B 1 113 ? -17.719 9.078 6.215 1 98.38 113 VAL B CA 1
ATOM 3895 C C . VAL B 1 113 ? -18.344 7.695 6.012 1 98.38 113 VAL B C 1
ATOM 3897 O O . VAL B 1 113 ? -17.672 6.676 6.184 1 98.38 113 VAL B O 1
ATOM 3900 N N . LYS B 1 114 ? -19.562 7.676 5.617 1 97.88 114 LYS B N 1
ATOM 3901 C CA . LYS B 1 114 ? -20.219 6.398 5.344 1 97.88 114 LYS B CA 1
ATOM 3902 C C . LYS B 1 114 ? -19.406 5.562 4.367 1 97.88 114 LYS B C 1
ATOM 3904 O O . LYS B 1 114 ? -18.938 6.07 3.344 1 97.88 114 LYS B O 1
ATOM 3909 N N . ASP B 1 115 ? -19.266 4.266 4.727 1 94.94 115 ASP B N 1
ATOM 3910 C CA . ASP B 1 115 ? -18.469 3.363 3.908 1 94.94 115 ASP B CA 1
ATOM 3911 C C . ASP B 1 115 ? -18.969 3.332 2.465 1 94.94 115 ASP B C 1
ATOM 3913 O O . ASP B 1 115 ? -20.172 3.252 2.225 1 94.94 115 ASP B O 1
ATOM 3917 N N . GLY B 1 116 ? -18.047 3.475 1.544 1 88.94 116 GLY B N 1
ATOM 3918 C CA . GLY B 1 116 ? -18.375 3.346 0.132 1 88.94 116 GLY B CA 1
ATOM 3919 C C . GLY B 1 116 ? -18.859 4.645 -0.493 1 88.94 116 GLY B C 1
ATOM 3920 O O . GLY B 1 116 ? -18.969 4.742 -1.716 1 88.94 116 GLY B O 1
ATOM 3921 N N . VAL B 1 117 ? -19.109 5.664 0.273 1 95.12 117 VAL B N 1
ATOM 3922 C CA . VAL B 1 117 ? -19.609 6.93 -0.251 1 95.12 117 VAL B CA 1
ATOM 3923 C C . VAL B 1 117 ? -18.438 7.898 -0.459 1 95.12 117 VAL B C 1
ATOM 3925 O O . VAL B 1 117 ? -17.656 8.141 0.458 1 95.12 117 VAL B O 1
ATOM 3928 N N . THR B 1 118 ? -18.359 8.391 -1.651 1 95.12 118 THR B N 1
ATOM 3929 C CA . THR B 1 118 ? -17.266 9.305 -1.976 1 95.12 118 THR B CA 1
ATOM 3930 C C . THR B 1 118 ? -17.703 10.75 -1.773 1 95.12 118 THR B C 1
ATOM 3932 O O . THR B 1 118 ? -18.891 11.039 -1.695 1 95.12 118 THR B O 1
ATOM 3935 N N . GLU B 1 119 ? -16.734 11.617 -1.646 1 95 119 GLU B N 1
ATOM 3936 C CA . GLU B 1 119 ? -17 13.055 -1.594 1 95 119 GLU B CA 1
ATOM 3937 C C . GLU B 1 119 ? -17.844 13.5 -2.787 1 95 119 GLU B C 1
ATOM 3939 O O . GLU B 1 119 ? -18.812 14.242 -2.627 1 95 119 GLU B O 1
ATOM 3944 N N . GLY B 1 120 ? -17.453 13.086 -3.973 1 94.31 120 GLY B N 1
ATOM 3945 C CA . GLY B 1 120 ? -18.172 13.438 -5.184 1 94.31 120 GLY B CA 1
ATOM 3946 C C . GLY B 1 120 ? -19.641 13.008 -5.152 1 94.31 120 GLY B C 1
ATOM 3947 O O . GLY B 1 120 ? -20.516 13.766 -5.574 1 94.31 120 GLY B O 1
ATOM 3948 N N . HIS B 1 121 ? -19.859 11.828 -4.672 1 95.75 121 HIS B N 1
ATOM 3949 C CA . HIS B 1 121 ? -21.219 11.328 -4.562 1 95.75 121 HIS B CA 1
ATOM 3950 C C . HIS B 1 121 ? -22.062 12.227 -3.664 1 95.75 121 HIS B C 1
ATOM 3952 O O . HIS B 1 121 ? -23.219 12.539 -3.994 1 95.75 121 HIS B O 1
ATOM 3958 N N . GLN B 1 122 ? -21.531 12.602 -2.555 1 96.94 122 GLN B N 1
ATOM 3959 C CA . GLN B 1 122 ? -22.234 13.453 -1.615 1 96.94 122 GLN B CA 1
ATOM 3960 C C . GLN B 1 122 ? -22.594 14.797 -2.252 1 96.94 122 GLN B C 1
ATOM 3962 O O . GLN B 1 122 ? -23.719 15.281 -2.111 1 96.94 122 GLN B O 1
ATOM 3967 N N . ARG B 1 123 ? -21.719 15.383 -2.951 1 96.19 123 ARG B N 1
ATOM 3968 C CA . ARG B 1 123 ? -21.922 16.688 -3.584 1 96.19 123 ARG B CA 1
ATOM 3969 C C . ARG B 1 123 ? -22.953 16.594 -4.691 1 96.19 123 ARG B C 1
ATOM 3971 O O . ARG B 1 123 ? -23.828 17.469 -4.797 1 96.19 123 ARG B O 1
ATOM 3978 N N . ARG B 1 124 ? -22.859 15.555 -5.496 1 95.69 124 ARG B N 1
ATOM 3979 C CA . ARG B 1 124 ? -23.766 15.375 -6.621 1 95.69 124 ARG B CA 1
ATOM 3980 C C . ARG B 1 124 ? -25.203 15.188 -6.145 1 95.69 124 ARG B C 1
ATOM 3982 O O . ARG B 1 124 ? -26.141 15.664 -6.781 1 95.69 124 ARG B O 1
ATOM 3989 N N . HIS B 1 125 ? -25.391 14.539 -5.023 1 95.81 125 HIS B N 1
ATOM 3990 C CA . HIS B 1 125 ? -26.734 14.195 -4.578 1 95.81 125 HIS B CA 1
ATOM 3991 C C . HIS B 1 125 ? -27.188 15.094 -3.438 1 95.81 125 HIS B C 1
ATOM 3993 O O . HIS B 1 125 ? -28.297 14.945 -2.924 1 95.81 125 HIS B O 1
ATOM 3999 N N . HIS B 1 126 ? -26.344 15.953 -3.023 1 95.06 126 HIS B N 1
ATOM 4000 C CA . HIS B 1 126 ? -26.641 16.875 -1.938 1 95.06 126 HIS B CA 1
ATOM 4001 C C . HIS B 1 126 ? -27.078 16.141 -0.681 1 95.06 126 HIS B C 1
ATOM 4003 O O . HIS B 1 126 ? -28.109 16.484 -0.087 1 95.06 126 HIS B O 1
ATOM 4009 N N . LYS B 1 127 ? -26.375 15.109 -0.384 1 95.44 127 LYS B N 1
ATOM 4010 C CA . LYS B 1 127 ? -26.625 14.305 0.81 1 95.44 127 LYS B CA 1
ATOM 4011 C C . LYS B 1 127 ? -25.359 14.156 1.646 1 95.44 127 LYS B C 1
ATOM 4013 O O . LYS B 1 127 ? -24.438 13.414 1.273 1 95.44 127 LYS B O 1
ATOM 4018 N N . ASN B 1 128 ? -25.359 14.828 2.768 1 96.25 128 ASN B N 1
ATOM 4019 C CA . ASN B 1 128 ? -24.219 14.805 3.66 1 96.25 128 ASN B CA 1
ATOM 4020 C C . ASN B 1 128 ? -24.125 13.492 4.434 1 96.25 128 ASN B C 1
ATOM 4022 O O . ASN B 1 128 ? -24.938 13.234 5.32 1 96.25 128 ASN B O 1
ATOM 4026 N N . GLU B 1 129 ? -23.172 12.672 4.066 1 97.19 129 GLU B N 1
ATOM 4027 C CA . GLU B 1 129 ? -22.922 11.398 4.734 1 97.19 129 GLU B CA 1
ATOM 4028 C C . GLU B 1 129 ? -21.625 11.422 5.52 1 97.19 129 GLU B C 1
ATOM 4030 O O . GLU B 1 129 ? -20.938 10.406 5.625 1 97.19 129 GLU B O 1
ATOM 4035 N N . THR B 1 130 ? -21.203 12.609 5.922 1 97.94 130 THR B N 1
ATOM 4036 C CA . THR B 1 130 ? -19.984 12.828 6.68 1 97.94 130 THR B CA 1
ATOM 4037 C C . THR B 1 130 ? -20.281 13.406 8.055 1 97.94 130 THR B C 1
ATOM 4039 O O . THR B 1 130 ? -21.016 14.398 8.172 1 97.94 130 THR B O 1
ATOM 4042 N N . HIS B 1 131 ? -19.734 12.734 9.086 1 98 131 HIS B N 1
ATOM 4043 C CA . HIS B 1 131 ? -19.891 13.18 10.461 1 98 131 HIS B CA 1
ATOM 4044 C C . HIS B 1 131 ? -18.609 13.828 10.992 1 98 131 HIS B C 1
ATOM 4046 O O . HIS B 1 131 ? -17.516 13.273 10.82 1 98 131 HIS B O 1
ATOM 4052 N N . LEU B 1 132 ? -18.812 15 11.602 1 98.25 132 LEU B N 1
ATOM 4053 C CA . LEU B 1 132 ? -17.719 15.609 12.344 1 98.25 132 LEU B CA 1
ATOM 4054 C C . LEU B 1 132 ? -17.625 15.008 13.75 1 98.25 132 LEU B C 1
ATOM 4056 O O . LEU B 1 132 ? -18.609 15.008 14.492 1 98.25 132 LEU B O 1
ATOM 4060 N N . CYS B 1 133 ? -16.406 14.516 14.094 1 98.56 133 CYS B N 1
ATOM 4061 C CA . CYS B 1 133 ? -16.25 13.75 15.328 1 98.56 133 CYS B CA 1
ATOM 4062 C C . CYS B 1 133 ? -14.992 14.18 16.078 1 98.56 133 CYS B C 1
ATOM 4064 O O . CYS B 1 133 ? -14.102 14.805 15.508 1 98.56 133 CYS B O 1
ATOM 4066 N N . TYR B 1 134 ? -14.984 13.859 17.375 1 98.75 134 TYR B N 1
ATOM 4067 C CA . TYR B 1 134 ? -13.734 13.898 18.125 1 98.75 134 TYR B CA 1
ATOM 4068 C C . TYR B 1 134 ? -13.742 12.875 19.25 1 98.75 134 TYR B C 1
ATOM 4070 O O . TYR B 1 134 ? -14.797 12.375 19.641 1 98.75 134 TYR B O 1
ATOM 4078 N N . ILE B 1 135 ? -12.531 12.508 19.625 1 98.88 135 ILE B N 1
ATOM 4079 C CA . ILE B 1 135 ? -12.266 11.781 20.859 1 98.88 135 ILE B CA 1
ATOM 4080 C C . ILE B 1 135 ? -11.281 12.578 21.719 1 98.88 135 ILE B C 1
ATOM 4082 O O . ILE B 1 135 ? -10.664 13.531 21.234 1 98.88 135 ILE B O 1
ATOM 4086 N N . LYS B 1 136 ? -11.164 12.258 22.969 1 98.69 136 LYS B N 1
ATOM 4087 C CA . LYS B 1 136 ? -10.273 13.023 23.844 1 98.69 136 LYS B CA 1
ATOM 4088 C C . LYS B 1 136 ? -9.414 12.094 24.703 1 98.69 136 LYS B C 1
ATOM 4090 O O . LYS B 1 136 ? -9.836 10.992 25.047 1 98.69 136 LYS B O 1
ATOM 4095 N N . SER B 1 137 ? -8.258 12.469 24.984 1 98.88 137 SER B N 1
ATOM 4096 C CA . SER B 1 137 ? -7.316 11.805 25.891 1 98.88 137 SER B CA 1
ATOM 4097 C C . SER B 1 137 ? -6.801 12.758 26.953 1 98.88 137 SER B C 1
ATOM 4099 O O . SER B 1 137 ? -6.465 13.906 26.672 1 98.88 137 SER B O 1
ATOM 4101 N N . THR B 1 138 ? -6.742 12.305 28.219 1 98.56 138 THR B N 1
ATOM 4102 C CA . THR B 1 138 ? -6.203 13.117 29.312 1 98.56 138 THR B CA 1
ATOM 4103 C C . THR B 1 138 ? -4.902 12.516 29.828 1 98.56 138 THR B C 1
ATOM 4105 O O . THR B 1 138 ? -4.43 12.891 30.906 1 98.56 138 THR B O 1
ATOM 4108 N N . ASP B 1 139 ? -4.375 11.539 29.156 1 98.19 139 ASP B N 1
ATOM 4109 C CA . ASP B 1 139 ? -3.125 10.891 29.531 1 98.19 139 ASP B CA 1
ATOM 4110 C C . ASP B 1 139 ? -2.178 10.781 28.344 1 98.19 139 ASP B C 1
ATOM 4112 O O . ASP B 1 139 ? -1.561 9.734 28.125 1 98.19 139 ASP B O 1
ATOM 4116 N N . ASP B 1 140 ? -2.168 11.797 27.484 1 97.44 140 ASP B N 1
ATOM 4117 C CA . ASP B 1 140 ? -1.204 11.969 26.406 1 97.44 140 ASP B CA 1
ATOM 4118 C C . ASP B 1 140 ? -1.349 10.859 25.359 1 97.44 140 ASP B C 1
ATOM 4120 O O . ASP B 1 140 ? -0.35 10.336 24.875 1 97.44 140 ASP B O 1
ATOM 4124 N N . GLY B 1 141 ? -2.543 10.422 25.062 1 97.88 141 GLY B N 1
ATOM 4125 C CA . GLY B 1 141 ? -2.818 9.508 23.953 1 97.88 141 GLY B CA 1
ATOM 4126 C C . GLY B 1 141 ? -2.803 8.047 24.375 1 97.88 141 GLY B C 1
ATOM 4127 O O . GLY B 1 141 ? -2.963 7.156 23.547 1 97.88 141 GLY B O 1
ATOM 4128 N N . GLN B 1 142 ? -2.658 7.719 25.672 1 97.62 142 GLN B N 1
ATOM 4129 C CA . GLN B 1 142 ? -2.633 6.332 26.125 1 97.62 142 GLN B CA 1
ATOM 4130 C C . GLN B 1 142 ? -4.023 5.711 26.078 1 97.62 142 GLN B C 1
ATOM 4132 O O . GLN B 1 142 ? -4.172 4.535 25.719 1 97.62 142 GLN B O 1
ATOM 4137 N N . ASN B 1 143 ? -4.98 6.484 26.531 1 98.12 143 ASN B N 1
ATOM 4138 C CA . ASN B 1 143 ? -6.383 6.09 26.469 1 98.12 143 ASN B CA 1
ATOM 4139 C C . ASN B 1 143 ? -7.238 7.184 25.828 1 98.12 143 ASN B C 1
ATOM 4141 O O . ASN B 1 143 ? -6.926 8.367 25.953 1 98.12 143 ASN B O 1
ATOM 4145 N N . TRP B 1 144 ? -8.258 6.77 25.188 1 98.75 144 TRP B N 1
ATOM 4146 C CA . TRP B 1 144 ? -9.141 7.707 24.516 1 98.75 144 TRP B CA 1
ATOM 4147 C C . TRP B 1 144 ? -10.586 7.5 24.938 1 98.75 144 TRP B C 1
ATOM 4149 O O . TRP B 1 144 ? -10.992 6.379 25.25 1 98.75 144 TRP B O 1
ATOM 4159 N N . SER B 1 145 ? -11.359 8.531 24.938 1 98.69 145 SER B N 1
ATOM 4160 C CA . SER B 1 145 ? -12.797 8.469 25.203 1 98.69 145 SER B CA 1
ATOM 4161 C C . SER B 1 145 ? -13.531 7.805 24.047 1 98.69 145 SER B C 1
ATOM 4163 O O . SER B 1 145 ? -12.953 7.559 22.984 1 98.69 145 SER B O 1
ATOM 4165 N N . GLU B 1 146 ? -14.828 7.555 24.297 1 98.12 146 GLU B N 1
ATOM 4166 C CA . GLU B 1 146 ? -15.711 7.203 23.188 1 98.12 146 GLU B CA 1
ATOM 4167 C C . GLU B 1 146 ? -15.875 8.367 22.219 1 98.12 146 GLU B C 1
ATOM 4169 O O . GLU B 1 146 ? -15.641 9.523 22.578 1 98.12 146 GLU B O 1
ATOM 4174 N N . VAL B 1 147 ? -16.312 8.016 21.047 1 98.62 147 VAL B N 1
ATOM 4175 C CA . VAL B 1 147 ? -16.422 9 19.984 1 98.62 147 VAL B CA 1
ATOM 4176 C C . VAL B 1 147 ? -17.594 9.945 20.266 1 98.62 147 VAL B C 1
ATOM 4178 O O . VAL B 1 147 ? -18.641 9.508 20.734 1 98.62 147 VAL B O 1
ATOM 4181 N N . THR B 1 148 ? -17.359 11.219 20.156 1 98.31 148 THR B N 1
ATOM 4182 C CA . THR B 1 148 ? -18.391 12.258 20.141 1 98.31 148 THR B CA 1
ATOM 4183 C C . THR B 1 148 ? -18.688 12.719 18.719 1 98.31 148 THR B C 1
ATOM 4185 O O . THR B 1 148 ? -17.766 12.992 17.953 1 98.31 148 THR B O 1
ATOM 4188 N N . VAL B 1 149 ? -19.922 12.781 18.375 1 97.88 149 VAL B N 1
ATOM 4189 C CA . VAL B 1 149 ? -20.359 13.219 17.047 1 97.88 149 VAL B CA 1
ATOM 4190 C C . VAL B 1 149 ? -21.094 14.547 17.156 1 97.88 149 VAL B C 1
ATOM 4192 O O . VAL B 1 149 ? -22.016 14.688 17.953 1 97.88 149 VAL B O 1
ATOM 4195 N N . PHE B 1 150 ? -20.688 15.523 16.391 1 97.19 150 PHE B N 1
ATOM 4196 C CA . PHE B 1 150 ? -21.406 16.797 16.359 1 97.19 150 PHE B CA 1
ATOM 4197 C C . PHE B 1 150 ? -22.766 16.625 15.68 1 97.19 150 PHE B C 1
ATOM 4199 O O . PHE B 1 150 ? -22.875 15.945 14.648 1 97.19 150 PHE B O 1
ATOM 4206 N N . THR B 1 151 ? -23.766 17.172 16.281 1 92.88 151 THR B N 1
ATOM 4207 C CA . THR B 1 151 ? -25.094 17.125 15.695 1 92.88 151 THR B CA 1
ATOM 4208 C C . THR B 1 151 ? -25.484 18.469 15.086 1 92.88 151 THR B C 1
ATOM 4210 O O . THR B 1 151 ? -24.828 19.484 15.352 1 92.88 151 THR B O 1
ATOM 4213 N N . GLU B 1 152 ? -26.547 18.422 14.367 1 89.75 152 GLU B N 1
ATOM 4214 C CA . GLU B 1 152 ? -27.062 19.656 13.766 1 89.75 152 GLU B CA 1
ATOM 4215 C C . GLU B 1 152 ? -27.609 20.609 14.828 1 89.75 152 GLU B C 1
ATOM 4217 O O . GLU B 1 152 ? -27.734 21.812 14.586 1 89.75 152 GLU B O 1
ATOM 4222 N N . ASN B 1 153 ? -27.969 20.109 15.961 1 87.44 153 ASN B N 1
ATOM 4223 C CA . ASN B 1 153 ? -28.438 20.953 17.062 1 87.44 153 ASN B CA 1
ATOM 4224 C C . ASN B 1 153 ? -27.281 21.734 17.688 1 87.44 153 ASN B C 1
ATOM 4226 O O . ASN B 1 153 ? -27.484 22.828 18.203 1 87.44 153 ASN B O 1
ATOM 4230 N N . GLU B 1 154 ? -26.141 21.141 17.578 1 90.12 154 GLU B N 1
ATOM 4231 C CA . GLU B 1 154 ? -24.953 21.781 18.156 1 90.12 154 GLU B CA 1
ATOM 4232 C C . GLU B 1 154 ? -24.312 22.734 17.172 1 90.12 154 GLU B C 1
ATOM 4234 O O . GLU B 1 154 ? -23.797 23.797 17.562 1 90.12 154 GLU B O 1
ATOM 4239 N N . LEU B 1 155 ? -24.281 22.359 15.969 1 93.75 155 LEU B N 1
ATOM 4240 C CA . LEU B 1 155 ? -23.734 23.156 14.875 1 93.75 155 LEU B CA 1
ATOM 4241 C C . LEU B 1 155 ? -24.734 23.266 13.734 1 93.75 155 LEU B C 1
ATOM 4243 O O . LEU B 1 155 ? -24.703 22.469 12.797 1 93.75 155 LEU B O 1
ATOM 4247 N N . ASP B 1 156 ? -25.531 24.297 13.719 1 91.75 156 ASP B N 1
ATOM 4248 C CA . ASP B 1 156 ? -26.641 24.453 12.789 1 91.75 156 ASP B CA 1
ATOM 4249 C C . ASP B 1 156 ? -26.141 24.5 11.344 1 91.75 156 ASP B C 1
ATOM 4251 O O . ASP B 1 156 ? -26.844 24.078 10.43 1 91.75 156 ASP B O 1
ATOM 4255 N N . GLU B 1 157 ? -24.969 24.984 11.148 1 92.31 157 GLU B N 1
ATOM 4256 C CA . GLU B 1 157 ? -24.406 25.156 9.812 1 92.31 157 GLU B CA 1
ATOM 4257 C C . GLU B 1 157 ? -24.266 23.812 9.102 1 92.31 157 GLU B C 1
ATOM 4259 O O . GLU B 1 157 ? -24.203 23.766 7.867 1 92.31 157 GLU B O 1
ATOM 4264 N N . LEU B 1 158 ? -24.203 22.688 9.805 1 93.5 158 LEU B N 1
ATOM 4265 C CA . LEU B 1 158 ? -24.031 21.359 9.227 1 93.5 158 LEU B CA 1
ATOM 4266 C C . LEU B 1 158 ? -25.141 21.047 8.234 1 93.5 158 LEU B C 1
ATOM 4268 O O . LEU B 1 158 ? -24.922 20.328 7.25 1 93.5 158 LEU B O 1
ATOM 4272 N N . LYS B 1 159 ? -26.266 21.609 8.461 1 93.06 159 LYS B N 1
ATOM 4273 C CA . LYS B 1 159 ? -27.438 21.359 7.613 1 93.06 159 LYS B CA 1
ATOM 4274 C C . LYS B 1 159 ? -27.219 21.922 6.211 1 93.06 159 LYS B C 1
ATOM 4276 O O . LYS B 1 159 ? -27.891 21.531 5.266 1 93.06 159 LYS B O 1
ATOM 4281 N N . LYS B 1 160 ? -26.312 22.828 6.152 1 95.06 160 LYS B N 1
ATOM 4282 C CA . LYS B 1 160 ? -26.109 23.531 4.891 1 95.06 160 LYS B CA 1
ATOM 4283 C C . LYS B 1 160 ? -25 22.875 4.07 1 95.06 160 LYS B C 1
ATOM 4285 O O . LYS B 1 160 ? -24.766 23.266 2.922 1 95.06 160 LYS B O 1
ATOM 4290 N N . TRP B 1 161 ? -24.359 21.875 4.598 1 96.69 161 TRP B N 1
ATOM 4291 C CA . TRP B 1 161 ? -23.172 21.328 3.965 1 96.69 161 TRP B CA 1
ATOM 4292 C C . TRP B 1 161 ? -23.5 20.031 3.232 1 96.69 161 TRP B C 1
ATOM 4294 O O . TRP B 1 161 ? -24.281 19.219 3.721 1 96.69 161 TRP B O 1
ATOM 4304 N N . ASP B 1 162 ? -22.938 19.844 2.021 1 97.06 162 ASP B N 1
ATOM 4305 C CA . ASP B 1 162 ? -22.938 18.562 1.331 1 97.06 162 ASP B CA 1
ATOM 4306 C C . ASP B 1 162 ? -21.953 17.578 1.969 1 97.06 162 ASP B C 1
ATOM 4308 O O . ASP B 1 162 ? -22.172 16.375 1.963 1 97.06 162 ASP B O 1
ATOM 4312 N N . THR B 1 163 ? -20.859 18.062 2.4 1 97.19 163 THR B N 1
ATOM 4313 C CA . THR B 1 163 ? -19.812 17.328 3.119 1 97.19 163 THR B CA 1
ATOM 4314 C C . THR B 1 163 ? -18.797 18.297 3.727 1 97.19 163 THR B C 1
ATOM 4316 O O . THR B 1 163 ? -18.922 19.516 3.574 1 97.19 163 THR B O 1
ATOM 4319 N N . MET B 1 164 ? -17.891 17.781 4.512 1 97.06 164 MET B N 1
ATOM 4320 C CA . MET B 1 164 ? -16.875 18.594 5.145 1 97.06 164 MET B CA 1
ATOM 4321 C C . MET B 1 164 ? -15.641 17.766 5.492 1 97.06 164 MET B C 1
ATOM 4323 O O . MET B 1 164 ? -15.664 16.531 5.383 1 97.06 164 MET B O 1
ATOM 4327 N N . ALA B 1 165 ? -14.617 18.422 5.863 1 97.56 165 ALA B N 1
ATOM 4328 C CA . ALA B 1 165 ? -13.406 17.797 6.375 1 97.56 165 ALA B CA 1
ATOM 4329 C C . ALA B 1 165 ? -12.727 18.656 7.43 1 97.56 165 ALA B C 1
ATOM 4331 O O . ALA B 1 165 ? -12.938 19.875 7.469 1 97.56 165 ALA B O 1
ATOM 4332 N N . VAL B 1 166 ? -12.008 18 8.312 1 97.62 166 VAL B N 1
ATOM 4333 C CA . VAL B 1 166 ? -11.141 18.719 9.242 1 97.62 166 VAL B CA 1
ATOM 4334 C C . VAL B 1 166 ? -9.711 18.75 8.703 1 97.62 166 VAL B C 1
ATOM 4336 O O . VAL B 1 166 ? -9.234 17.766 8.133 1 97.62 166 VAL B O 1
ATOM 4339 N N . GLY B 1 167 ? -9.07 19.875 8.914 1 93.88 167 GLY B N 1
ATOM 4340 C CA . GLY B 1 167 ? -7.703 20 8.445 1 93.88 167 GLY B CA 1
ATOM 4341 C C . GLY B 1 167 ? -7.543 19.688 6.973 1 93.88 167 GLY B C 1
ATOM 4342 O O . GLY B 1 167 ? -8.258 20.25 6.133 1 93.88 167 GLY B O 1
ATOM 4343 N N . PRO B 1 168 ? -6.562 18.766 6.82 1 96.19 168 PRO B N 1
ATOM 4344 C CA . PRO B 1 168 ? -5.602 17.953 7.574 1 96.19 168 PRO B CA 1
ATOM 4345 C C . PRO B 1 168 ? -4.605 18.812 8.359 1 96.19 168 PRO B C 1
ATOM 4347 O O . PRO B 1 168 ? -4.512 20.016 8.141 1 96.19 168 PRO B O 1
ATOM 4350 N N . GLY B 1 169 ? -3.838 18.188 9.25 1 98.31 169 GLY B N 1
ATOM 4351 C CA . GLY B 1 169 ? -2.857 18.828 10.117 1 98.31 169 GLY B CA 1
ATOM 4352 C C . GLY B 1 169 ? -3.311 18.938 11.555 1 98.31 169 GLY B C 1
ATOM 4353 O O . GLY B 1 169 ? -3.828 17.969 12.125 1 98.31 169 GLY B O 1
ATOM 4354 N N . HIS B 1 170 ? -3.086 20.141 12.133 1 98.88 170 HIS B N 1
ATOM 4355 C CA . HIS B 1 170 ? -3.328 20.297 13.562 1 98.88 170 HIS B CA 1
ATOM 4356 C C . HIS B 1 170 ? -4.16 21.547 13.836 1 98.88 170 HIS B C 1
ATOM 4358 O O . HIS B 1 170 ? -4.242 22.453 12.992 1 98.88 170 HIS B O 1
ATOM 4364 N N . GLY B 1 171 ? -4.84 21.562 14.969 1 98.81 171 GLY B N 1
ATOM 4365 C CA . GLY B 1 171 ? -5.414 22.781 15.523 1 98.81 171 GLY B CA 1
ATOM 4366 C C . GLY B 1 171 ? -4.461 23.531 16.438 1 98.81 171 GLY B C 1
ATOM 4367 O O . GLY B 1 171 ? -3.305 23.125 16.594 1 98.81 171 GLY B O 1
ATOM 4368 N N . ILE B 1 172 ? -5.004 24.641 17.016 1 98.75 172 ILE B N 1
ATOM 4369 C CA . ILE B 1 172 ? -4.129 25.438 17.875 1 98.75 172 ILE B CA 1
ATOM 4370 C C . ILE B 1 172 ? -4.891 25.859 19.125 1 98.75 172 ILE B C 1
ATOM 4372 O O . ILE B 1 172 ? -6.125 25.875 19.141 1 98.75 172 ILE B O 1
ATOM 4376 N N . GLN B 1 173 ? -4.172 26.109 20.125 1 98.81 173 GLN B N 1
ATOM 4377 C CA . GLN B 1 173 ? -4.652 26.875 21.266 1 98.81 173 GLN B CA 1
ATOM 4378 C C . GLN B 1 173 ? -4.027 28.266 21.297 1 98.81 173 GLN B C 1
ATOM 4380 O O . GLN B 1 173 ? -2.803 28.391 21.359 1 98.81 173 GLN B O 1
ATOM 4385 N N . MET B 1 174 ? -4.859 29.234 21.234 1 98.62 174 MET B N 1
ATOM 4386 C CA . MET B 1 174 ? -4.387 30.609 21.328 1 98.62 174 MET B CA 1
ATOM 4387 C C . MET B 1 174 ? -3.85 30.922 22.719 1 98.62 174 MET B C 1
ATOM 4389 O O . MET B 1 174 ? -4.16 30.203 23.688 1 98.62 174 MET B O 1
ATOM 4393 N N . GLU B 1 175 ? -3.088 32 22.828 1 97.5 175 GLU B N 1
ATOM 4394 C CA . GLU B 1 175 ? -2.631 32.438 24.141 1 97.5 175 GLU B CA 1
ATOM 4395 C C . GLU B 1 175 ? -3.809 32.812 25.047 1 97.5 175 GLU B C 1
ATOM 4397 O O . GLU B 1 175 ? -3.732 32.625 26.266 1 97.5 175 GLU B O 1
ATOM 4402 N N . SER B 1 176 ? -4.926 33.219 24.453 1 97.62 176 SER B N 1
ATOM 4403 C CA . SER B 1 176 ? -6.133 33.562 25.219 1 97.62 176 SER B CA 1
ATOM 4404 C C . SER B 1 176 ? -6.773 32.312 25.812 1 97.62 176 SER B C 1
ATOM 4406 O O . SER B 1 176 ? -7.648 32.406 26.688 1 97.62 176 SER B O 1
ATOM 4408 N N . GLY B 1 177 ? -6.387 31.172 25.359 1 98.38 177 GLY B N 1
ATOM 4409 C CA . GLY B 1 177 ? -6.984 29.906 25.781 1 98.38 177 GLY B CA 1
ATOM 4410 C C . GLY B 1 177 ? -7.938 29.328 24.75 1 98.38 177 GLY B C 1
ATOM 4411 O O . GLY B 1 177 ? -8.289 28.156 24.828 1 98.38 177 GLY B O 1
ATOM 4412 N N . ARG B 1 178 ? -8.383 30.156 23.812 1 98.81 178 ARG B N 1
ATOM 4413 C CA . ARG B 1 178 ? -9.297 29.688 22.781 1 98.81 178 ARG B CA 1
ATOM 4414 C C . ARG B 1 178 ? -8.68 28.547 21.969 1 98.81 178 ARG B C 1
ATOM 4416 O O . ARG B 1 178 ? -7.512 28.609 21.594 1 98.81 178 ARG B O 1
ATOM 4423 N N . LEU B 1 179 ? -9.438 27.453 21.75 1 98.88 179 LEU B N 1
ATOM 4424 C CA . LEU B 1 179 ? -9.055 26.391 20.828 1 98.88 179 LEU B CA 1
ATOM 4425 C C . LEU B 1 179 ? -9.602 26.641 19.438 1 98.88 179 LEU B C 1
ATOM 4427 O O . LEU B 1 179 ? -10.727 27.109 19.281 1 98.88 179 LEU B O 1
ATOM 4431 N N . ILE B 1 180 ? -8.797 26.391 18.438 1 98.88 180 ILE B N 1
ATOM 4432 C CA . ILE B 1 180 ? -9.219 26.531 17.047 1 98.88 180 ILE B CA 1
ATOM 4433 C C . ILE B 1 180 ? -8.891 25.266 16.281 1 98.88 180 ILE B C 1
ATOM 4435 O O . ILE B 1 180 ? -7.77 24.75 16.359 1 98.88 180 ILE B O 1
ATOM 4439 N N . VAL B 1 181 ? -9.844 24.719 15.562 1 98.81 181 VAL B N 1
ATOM 4440 C CA . VAL B 1 181 ? -9.68 23.562 14.672 1 98.81 181 VAL B CA 1
ATOM 4441 C C . VAL B 1 181 ? -10.07 23.953 13.25 1 98.81 181 VAL B C 1
ATOM 4443 O O . VAL B 1 181 ? -11.242 24.203 12.969 1 98.81 181 VAL B O 1
ATOM 4446 N N . PRO B 1 182 ? -9.094 23.953 12.312 1 98.44 182 PRO B N 1
ATOM 4447 C CA . PRO B 1 182 ? -9.414 24.312 10.922 1 98.44 182 PRO B CA 1
ATOM 4448 C C . PRO B 1 182 ? -10.328 23.297 10.25 1 98.44 182 PRO B C 1
ATOM 4450 O O . PRO B 1 182 ? -10.203 22.094 10.484 1 98.44 182 PRO B O 1
ATOM 4453 N N . LEU B 1 183 ? -11.219 23.812 9.406 1 96.62 183 LEU B N 1
ATOM 4454 C CA . LEU B 1 183 ? -12.211 23.016 8.695 1 96.62 183 LEU B CA 1
ATOM 4455 C C . LEU B 1 183 ? -12.398 23.531 7.27 1 96.62 183 LEU B C 1
ATOM 4457 O O . LEU B 1 183 ? -12.062 24.672 6.969 1 96.62 183 LEU B O 1
ATOM 4461 N N . CYS B 1 184 ? -12.891 22.672 6.434 1 96.69 184 CYS B N 1
ATOM 4462 C CA . CYS B 1 184 ? -13.43 23.078 5.145 1 96.69 184 CYS B CA 1
ATOM 4463 C C . CYS B 1 184 ? -14.781 22.422 4.887 1 96.69 184 CYS B C 1
ATOM 4465 O O . CYS B 1 184 ? -15.031 21.312 5.359 1 96.69 184 CYS B O 1
ATOM 4467 N N . ALA B 1 185 ? -15.656 23.109 4.188 1 97 185 ALA B N 1
ATOM 4468 C CA . ALA B 1 185 ? -16.984 22.562 3.895 1 97 185 ALA B CA 1
ATOM 4469 C C . ALA B 1 185 ? -17.375 22.844 2.447 1 97 185 ALA B C 1
ATOM 4471 O O . ALA B 1 185 ? -16.969 23.844 1.864 1 97 185 ALA B O 1
ATOM 4472 N N . TYR B 1 186 ? -18.125 21.891 1.925 1 96.88 186 TYR B N 1
ATOM 4473 C CA . TYR B 1 186 ? -18.859 22.109 0.685 1 96.88 186 TYR B CA 1
ATOM 4474 C C . TYR B 1 186 ? -20.297 22.5 0.971 1 96.88 186 TYR B C 1
ATOM 4476 O O . TYR B 1 186 ? -21.109 21.656 1.357 1 96.88 186 TYR B O 1
ATOM 4484 N N . TYR B 1 187 ? -20.547 23.734 0.723 1 95.19 187 TYR B N 1
ATOM 4485 C CA . TYR B 1 187 ? -21.922 24.203 0.908 1 95.19 187 TYR B CA 1
ATOM 4486 C C . TYR B 1 187 ? -22.797 23.781 -0.252 1 95.19 187 TYR B C 1
ATOM 4488 O O . TYR B 1 187 ? -22.375 23.766 -1.406 1 95.19 187 TYR B O 1
ATOM 4496 N N . ARG B 1 188 ? -24 23.469 0.065 1 93.44 188 ARG B N 1
ATOM 4497 C CA . ARG B 1 188 ? -24.953 23.047 -0.953 1 93.44 188 ARG B CA 1
ATOM 4498 C C . ARG B 1 188 ? -25.094 24.109 -2.039 1 93.44 188 ARG B C 1
ATOM 4500 O O . ARG B 1 188 ? -25.281 23.781 -3.213 1 93.44 188 ARG B O 1
ATOM 4507 N N . GLU B 1 189 ? -25.031 25.312 -1.617 1 90.06 189 GLU B N 1
ATOM 4508 C CA . GLU B 1 189 ? -25.234 26.422 -2.543 1 90.06 189 GLU B CA 1
ATOM 4509 C C . GLU B 1 189 ? -23.969 26.719 -3.352 1 90.06 189 GLU B C 1
ATOM 4511 O O . GLU B 1 189 ? -23.984 27.531 -4.27 1 90.06 189 GLU B O 1
ATOM 4516 N N . ASN B 1 190 ? -22.859 26.078 -2.965 1 81.94 190 ASN B N 1
ATOM 4517 C CA . ASN B 1 190 ? -21.562 26.297 -3.596 1 81.94 190 ASN B CA 1
ATOM 4518 C C . ASN B 1 190 ? -20.891 24.984 -3.967 1 81.94 190 ASN B C 1
ATOM 4520 O O . ASN B 1 190 ? -20.922 24.016 -3.193 1 81.94 190 ASN B O 1
ATOM 4524 N N . SER B 1 191 ? -20.344 24.906 -5.117 1 85.5 191 SER B N 1
ATOM 4525 C CA . SER B 1 191 ? -19.719 23.672 -5.578 1 85.5 191 SER B CA 1
ATOM 4526 C C . SER B 1 191 ? -18.281 23.562 -5.074 1 85.5 191 SER B C 1
ATOM 4528 O O . SER B 1 191 ? -17.688 22.5 -5.113 1 85.5 191 SER B O 1
ATOM 4530 N N . SER B 1 192 ? -17.75 24.703 -4.555 1 90.5 192 SER B N 1
ATOM 4531 C CA . SER B 1 192 ? -16.344 24.703 -4.145 1 90.5 192 SER B CA 1
ATOM 4532 C C . SER B 1 192 ? -16.219 24.594 -2.629 1 90.5 192 SER B C 1
ATOM 4534 O O . SER B 1 192 ? -17.078 25.078 -1.892 1 90.5 192 SER B O 1
ATOM 4536 N N . PRO B 1 193 ? -15.156 23.969 -2.207 1 94.69 193 PRO B N 1
ATOM 4537 C CA . PRO B 1 193 ? -14.922 23.953 -0.761 1 94.69 193 PRO B CA 1
ATOM 4538 C C . PRO B 1 193 ? -14.562 25.328 -0.207 1 94.69 193 PRO B C 1
ATOM 4540 O O . PRO B 1 193 ? -13.938 26.125 -0.902 1 94.69 193 PRO B O 1
ATOM 4543 N N . ILE B 1 194 ? -14.953 25.578 1.034 1 95.94 194 ILE B N 1
ATOM 4544 C CA . ILE B 1 194 ? -14.68 26.844 1.702 1 95.94 194 ILE B CA 1
ATOM 4545 C C . ILE B 1 194 ? -14.117 26.594 3.098 1 95.94 194 ILE B C 1
ATOM 4547 O O . ILE B 1 194 ? -14.641 25.75 3.838 1 95.94 194 ILE B O 1
ATOM 4551 N N . SER B 1 195 ? -13.062 27.359 3.432 1 96.81 195 SER B N 1
ATOM 4552 C CA . SER B 1 195 ? -12.406 27.172 4.723 1 96.81 195 SER B CA 1
ATOM 4553 C C . SER B 1 195 ? -13.133 27.953 5.82 1 96.81 195 SER B C 1
ATOM 4555 O O . SER B 1 195 ? -13.672 29.031 5.578 1 96.81 195 SER B O 1
ATOM 4557 N N . LEU B 1 196 ? -13.188 27.422 6.934 1 97.25 196 LEU B N 1
ATOM 4558 C CA . LEU B 1 196 ? -13.633 28 8.195 1 97.25 196 LEU B CA 1
ATOM 4559 C C . LEU B 1 196 ? -12.977 27.297 9.375 1 97.25 196 LEU B C 1
ATOM 4561 O O . LEU B 1 196 ? -11.977 26.594 9.211 1 97.25 196 LEU B O 1
ATOM 4565 N N . CYS B 1 197 ? -13.406 27.562 10.602 1 97.94 197 CYS B N 1
ATOM 4566 C CA . CYS B 1 197 ? -12.836 26.844 11.727 1 97.94 197 CYS B CA 1
ATOM 4567 C C . CYS B 1 197 ? -13.867 26.641 12.836 1 97.94 197 CYS B C 1
ATOM 4569 O O . CYS B 1 197 ? -14.883 27.344 12.875 1 97.94 197 CYS B O 1
ATOM 4571 N N . LEU B 1 198 ? -13.648 25.578 13.602 1 98.06 198 LEU B N 1
ATOM 4572 C CA . LEU B 1 198 ? -14.273 25.406 14.906 1 98.06 198 LEU B CA 1
ATOM 4573 C C . LEU B 1 198 ? -13.461 26.078 16 1 98.06 198 LEU B C 1
ATOM 4575 O O . LEU B 1 198 ? -12.227 26.016 15.992 1 98.06 198 LEU B O 1
ATOM 4579 N N . TYR B 1 199 ? -14.172 26.719 16.938 1 98.38 199 TYR B N 1
ATOM 4580 C CA . TYR B 1 199 ? -13.422 27.266 18.062 1 98.38 199 TYR B CA 1
ATOM 4581 C C . TYR B 1 199 ? -14.164 27.062 19.375 1 98.38 199 TYR B C 1
ATOM 4583 O O . TYR B 1 199 ? -15.391 26.891 19.391 1 98.38 199 TYR B O 1
ATOM 4591 N N . SER B 1 200 ? -13.477 26.969 20.406 1 98.69 200 SER B N 1
ATOM 4592 C CA . SER B 1 200 ? -14 26.781 21.75 1 98.69 200 SER B CA 1
ATOM 4593 C C . SER B 1 200 ? -13.328 27.734 22.734 1 98.69 200 SER B C 1
ATOM 4595 O O . SER B 1 200 ? -12.102 27.891 22.719 1 98.69 200 SER B O 1
ATOM 4597 N N . ASP B 1 201 ? -14.133 28.312 23.641 1 98.44 201 ASP B N 1
ATOM 4598 C CA . ASP B 1 201 ? -13.617 29.25 24.641 1 98.44 201 ASP B CA 1
ATOM 4599 C C . ASP B 1 201 ? -13.711 28.656 26.047 1 98.44 201 ASP B C 1
ATOM 4601 O O . ASP B 1 201 ? -13.422 29.328 27.047 1 98.44 201 ASP B O 1
ATOM 4605 N N . ASP B 1 202 ? -14.219 27.438 26.141 1 98.25 202 ASP B N 1
ATOM 4606 C CA . ASP B 1 202 ? -14.445 26.812 27.438 1 98.25 202 ASP B CA 1
ATOM 4607 C C . ASP B 1 202 ? -13.734 25.453 27.531 1 98.25 202 ASP B C 1
ATOM 4609 O O . ASP B 1 202 ? -14.336 24.469 27.969 1 98.25 202 ASP B O 1
ATOM 4613 N N . GLN B 1 203 ? -12.5 25.422 27.062 1 98.19 203 GLN B N 1
ATOM 4614 C CA . GLN B 1 203 ? -11.609 24.281 27.156 1 98.19 203 GLN B CA 1
ATOM 4615 C C . GLN B 1 203 ? -12.18 23.062 26.438 1 98.19 203 GLN B C 1
ATOM 4617 O O . GLN B 1 203 ? -12 21.922 26.875 1 98.19 203 GLN B O 1
ATOM 4622 N N . GLY B 1 204 ? -13 23.297 25.375 1 97.75 204 GLY B N 1
ATOM 4623 C CA . GLY B 1 204 ? -13.469 22.25 24.5 1 97.75 204 GLY B CA 1
ATOM 4624 C C . GLY B 1 204 ? -14.812 21.672 24.906 1 97.75 204 GLY B C 1
ATOM 4625 O O . GLY B 1 204 ? -15.25 20.656 24.375 1 97.75 204 GLY B O 1
ATOM 4626 N N . ASN B 1 205 ? -15.5 22.281 25.828 1 97.12 205 ASN B N 1
ATOM 4627 C CA . ASN B 1 205 ? -16.812 21.797 26.266 1 97.12 205 ASN B CA 1
ATOM 4628 C C . ASN B 1 205 ? -17.891 22.125 25.234 1 97.12 205 ASN B C 1
ATOM 4630 O O . ASN B 1 205 ? -18.844 21.375 25.062 1 97.12 205 ASN B O 1
ATOM 4634 N N . THR B 1 206 ? -17.812 23.297 24.656 1 97.06 206 THR B N 1
ATOM 4635 C CA . THR B 1 206 ? -18.703 23.688 23.562 1 97.06 206 THR B CA 1
ATOM 4636 C C . THR B 1 206 ? -17.906 24.281 22.406 1 97.06 206 THR B C 1
ATOM 4638 O O . THR B 1 206 ? -16.812 24.797 22.594 1 97.06 206 THR B O 1
ATOM 4641 N N . TRP B 1 207 ? -18.438 24.141 21.281 1 97.81 207 TRP B N 1
ATOM 4642 C CA . TRP B 1 207 ? -17.766 24.578 20.062 1 97.81 207 TRP B CA 1
ATOM 4643 C C . TRP B 1 207 ? -18.688 25.422 19.188 1 97.81 207 TRP B C 1
ATOM 4645 O O . TRP B 1 207 ? -19.906 25.188 19.156 1 97.81 207 TRP B O 1
ATOM 4655 N N . LYS B 1 208 ? -18.078 26.406 18.547 1 96.94 208 LYS B N 1
ATOM 4656 C CA . LYS B 1 208 ? -18.766 27.266 17.594 1 96.94 208 LYS B CA 1
ATOM 4657 C C . LYS B 1 208 ? -18.031 27.312 16.266 1 96.94 208 LYS B C 1
ATOM 4659 O O . LYS B 1 208 ? -16.844 27.016 16.203 1 96.94 208 LYS B O 1
ATOM 4664 N N . LEU B 1 209 ? -18.766 27.641 15.25 1 97.38 209 LEU B N 1
ATOM 4665 C CA . LEU B 1 209 ? -18.172 27.75 13.922 1 97.38 209 LEU B CA 1
ATOM 4666 C C . LEU B 1 209 ? -17.891 29.219 13.594 1 97.38 209 LEU B C 1
ATOM 4668 O O . LEU B 1 209 ? -18.672 30.109 13.938 1 97.38 209 LEU B O 1
ATOM 4672 N N . SER B 1 210 ? -16.828 29.438 12.977 1 97.25 210 SER B N 1
ATOM 4673 C CA . SER B 1 210 ? -16.516 30.766 12.445 1 97.25 210 SER B CA 1
ATOM 4674 C C . SER B 1 210 ? -17.359 31.078 11.219 1 97.25 210 SER B C 1
ATOM 4676 O O . SER B 1 210 ? -18.047 30.203 10.695 1 97.25 210 SER B O 1
ATOM 4678 N N . ARG B 1 211 ? -17.25 32.344 10.828 1 95.25 211 ARG B N 1
ATOM 4679 C CA . ARG B 1 211 ? -17.703 32.656 9.477 1 95.25 211 ARG B CA 1
ATOM 4680 C C . ARG B 1 211 ? -16.781 32.031 8.43 1 95.25 211 ARG B C 1
ATOM 4682 O O . ARG B 1 211 ? -15.602 31.781 8.703 1 95.25 211 ARG B O 1
ATOM 4689 N N . LYS B 1 212 ? -17.391 31.641 7.309 1 93.44 212 LYS B N 1
ATOM 4690 C CA . LYS B 1 212 ? -16.609 31.016 6.246 1 93.44 212 LYS B CA 1
ATOM 4691 C C . LYS B 1 212 ? -15.812 32.062 5.473 1 93.44 212 LYS B C 1
ATOM 4693 O O . LYS B 1 212 ? -16.219 33.219 5.359 1 93.44 212 LYS B O 1
ATOM 4698 N N . LEU B 1 213 ? -14.648 31.656 4.953 1 92.38 213 LEU B N 1
ATOM 4699 C CA . LEU B 1 213 ? -13.906 32.5 4.016 1 92.38 213 LEU B CA 1
ATOM 4700 C C . LEU B 1 213 ? -14.727 32.75 2.758 1 92.38 213 LEU B C 1
ATOM 4702 O O . LEU B 1 213 ? -15.625 31.984 2.424 1 92.38 213 LEU B O 1
ATOM 4706 N N . LYS B 1 214 ? -14.438 33.812 2.066 1 87.25 214 LYS B N 1
ATOM 4707 C CA . LYS B 1 214 ? -15.188 34.156 0.863 1 87.25 214 LYS B CA 1
ATOM 4708 C C . LYS B 1 214 ? -14.648 33.406 -0.357 1 87.25 214 LYS B C 1
ATOM 4710 O O . LYS B 1 214 ? -15.414 33.031 -1.248 1 87.25 214 LYS B O 1
ATOM 4715 N N . MET B 1 215 ? -13.406 33.125 -0.334 1 88.38 215 MET B N 1
ATOM 4716 C CA . MET B 1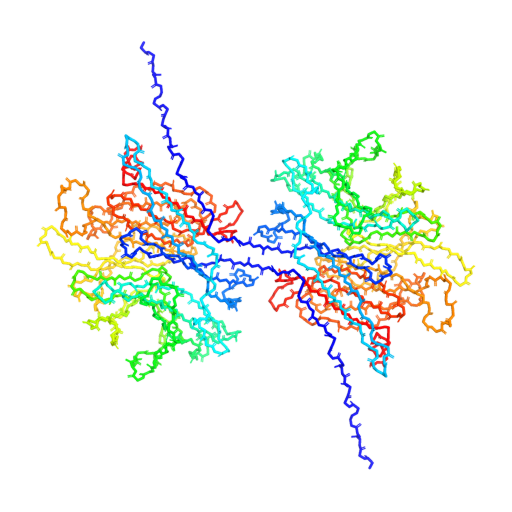 215 ? -12.758 32.531 -1.497 1 88.38 215 MET B CA 1
ATOM 4717 C C . MET B 1 215 ? -12.727 31 -1.381 1 88.38 215 MET B C 1
ATOM 4719 O O . MET B 1 215 ? -12.609 30.453 -0.28 1 88.38 215 MET B O 1
ATOM 4723 N N . LYS B 1 216 ? -12.82 30.328 -2.602 1 92.56 216 LYS B N 1
ATOM 4724 C CA . LYS B 1 216 ? -12.57 28.891 -2.648 1 92.56 216 LYS B CA 1
ATOM 4725 C C . LYS B 1 216 ? -11.273 28.547 -1.928 1 92.56 216 LYS B C 1
ATOM 4727 O O . LYS B 1 216 ? -10.234 29.172 -2.16 1 92.56 216 LYS B O 1
ATOM 4732 N N . SER B 1 217 ? -11.312 27.672 -1.02 1 94.5 217 SER B N 1
ATOM 4733 C CA . SER B 1 217 ? -10.188 27.25 -0.188 1 94.5 217 SER B CA 1
ATOM 4734 C C . SER B 1 217 ? -10.445 25.875 0.44 1 94.5 217 SER B C 1
ATOM 4736 O O . SER B 1 217 ? -11.578 25.578 0.83 1 94.5 217 SER B O 1
ATOM 4738 N N . ASN B 1 218 ? -9.43 25.078 0.422 1 95.19 218 ASN B N 1
ATOM 4739 C CA . ASN B 1 218 ? -9.523 23.719 0.972 1 95.19 218 ASN B CA 1
ATOM 4740 C C . ASN B 1 218 ? -8.305 23.391 1.828 1 95.19 218 ASN B C 1
ATOM 4742 O O . ASN B 1 218 ? -7.242 23.984 1.669 1 95.19 218 ASN B O 1
ATOM 4746 N N . GLU B 1 219 ? -8.516 22.484 2.797 1 96.75 219 GLU B N 1
ATOM 4747 C CA . GLU B 1 219 ? -7.414 21.891 3.551 1 96.75 219 GLU B CA 1
ATOM 4748 C C . GLU B 1 219 ? -6.512 22.969 4.152 1 96.75 219 GLU B C 1
ATOM 4750 O O . GLU B 1 219 ? -5.305 22.969 3.914 1 96.75 219 GLU B O 1
ATOM 4755 N N . CYS B 1 220 ? -7.074 23.812 5.016 1 97.5 220 CYS B N 1
ATOM 4756 C CA . CYS B 1 220 ? -6.363 24.938 5.609 1 97.5 220 CYS B CA 1
ATOM 4757 C C . CYS B 1 220 ? -5.742 24.547 6.945 1 97.5 220 CYS B C 1
ATOM 4759 O O . CYS B 1 220 ? -6.164 23.562 7.566 1 97.5 220 CYS B O 1
ATOM 4761 N N . GLU B 1 221 ? -4.754 25.25 7.324 1 98.25 221 GLU B N 1
ATOM 4762 C CA . GLU B 1 221 ? -4.148 25.266 8.656 1 98.25 221 GLU B CA 1
ATOM 4763 C C . GLU B 1 221 ? -4.02 26.688 9.18 1 98.25 221 GLU B C 1
ATOM 4765 O O . GLU B 1 221 ? -4.07 27.656 8.398 1 98.25 221 GLU B O 1
ATOM 4770 N N . MET B 1 222 ? -3.881 26.797 10.492 1 98.62 222 MET B N 1
ATOM 4771 C CA . MET B 1 222 ? -3.887 28.125 11.094 1 98.62 222 MET B CA 1
ATOM 4772 C C . MET B 1 222 ? -2.791 28.25 12.148 1 98.62 222 MET B C 1
ATOM 4774 O O . MET B 1 222 ? -2.355 27.25 12.719 1 98.62 222 MET B O 1
ATOM 4778 N N . ALA B 1 223 ? -2.395 29.453 12.367 1 98.75 223 ALA B N 1
ATOM 4779 C CA . ALA B 1 223 ? -1.394 29.781 13.375 1 98.75 223 ALA B CA 1
ATOM 4780 C C . ALA B 1 223 ? -1.67 31.156 14 1 98.75 223 ALA B C 1
ATOM 4782 O O . ALA B 1 223 ? -2.137 32.062 13.312 1 98.75 223 ALA B O 1
ATOM 4783 N N . GLU B 1 224 ? -1.404 31.281 15.234 1 98.75 224 GLU B N 1
ATOM 4784 C CA . GLU B 1 224 ? -1.515 32.562 15.914 1 98.75 224 GLU B CA 1
ATOM 4785 C C . GLU B 1 224 ? -0.189 33.312 15.891 1 98.75 224 GLU B C 1
ATOM 4787 O O . GLU B 1 224 ? 0.856 32.75 16.234 1 98.75 224 GLU B O 1
ATOM 4792 N N . VAL B 1 225 ? -0.249 34.562 15.508 1 98.06 225 VAL B N 1
ATOM 4793 C CA . VAL B 1 225 ? 0.942 35.406 15.508 1 98.06 225 VAL B CA 1
ATOM 4794 C C . VAL B 1 225 ? 0.626 36.719 16.172 1 98.06 225 VAL B C 1
ATOM 4796 O O . VAL B 1 225 ? -0.503 37.219 16.094 1 98.06 225 VAL B O 1
ATOM 4799 N N . PHE B 1 226 ? 1.631 37.25 16.828 1 97.12 226 PHE B N 1
ATOM 4800 C CA . PHE B 1 226 ? 1.511 38.562 17.422 1 97.12 226 PHE B CA 1
ATOM 4801 C C . PHE B 1 226 ? 2.318 39.594 16.641 1 97.12 226 PHE B C 1
ATOM 4803 O O . PHE B 1 226 ? 3.445 39.312 16.234 1 97.12 226 PHE B O 1
ATOM 4810 N N . ASP B 1 227 ? 1.688 40.688 16.406 1 91.88 227 ASP B N 1
ATOM 4811 C CA . ASP B 1 227 ? 2.43 41.75 15.727 1 91.88 227 ASP B CA 1
ATOM 4812 C C . ASP B 1 227 ? 3.299 42.531 16.719 1 91.88 227 ASP B C 1
ATOM 4814 O O . ASP B 1 227 ? 3.391 42.156 17.891 1 91.88 227 ASP B O 1
ATOM 4818 N N . ASP B 1 228 ? 3.969 43.562 16.219 1 88.19 228 ASP B N 1
ATOM 4819 C CA . ASP B 1 228 ? 4.938 44.281 17.031 1 88.19 228 ASP B CA 1
ATOM 4820 C C . ASP B 1 228 ? 4.242 45.062 18.156 1 88.19 228 ASP B C 1
ATOM 4822 O O . ASP B 1 228 ? 4.879 45.438 19.141 1 88.19 228 ASP B O 1
ATOM 4826 N N . LYS B 1 229 ? 2.992 45.281 18.047 1 91 229 LYS B N 1
ATOM 4827 C CA . LYS B 1 229 ? 2.24 46 19.062 1 91 229 LYS B CA 1
ATOM 4828 C C . LYS B 1 229 ? 1.614 45.062 20.078 1 91 229 LYS B C 1
ATOM 4830 O O . LYS B 1 229 ? 0.885 45.5 20.969 1 91 229 LYS B O 1
ATOM 4835 N N . GLY B 1 230 ? 1.812 43.812 19.875 1 91.5 230 GLY B N 1
ATOM 4836 C CA . GLY B 1 230 ? 1.313 42.812 20.828 1 91.5 230 GLY B CA 1
ATOM 4837 C C . GLY B 1 230 ? -0.103 42.375 20.516 1 91.5 230 GLY B C 1
ATOM 4838 O O . GLY B 1 230 ? -0.761 41.781 21.375 1 91.5 230 GLY B O 1
ATOM 4839 N N . LYS B 1 231 ? -0.562 42.719 19.328 1 95.44 231 LYS B N 1
ATOM 4840 C CA . LYS B 1 231 ? -1.902 42.281 18.938 1 95.44 231 LYS B CA 1
ATOM 4841 C C . LYS B 1 231 ? -1.87 40.875 18.312 1 95.44 231 LYS B C 1
ATOM 4843 O O . LYS B 1 231 ? -1.077 40.625 17.406 1 95.44 231 LYS B O 1
ATOM 4848 N N . SER B 1 232 ? -2.789 40.031 18.797 1 97.62 232 SER B N 1
ATOM 4849 C CA . SER B 1 232 ? -2.9 38.688 18.312 1 97.62 232 SER B CA 1
ATOM 4850 C C . SER B 1 232 ? -3.691 38.625 17 1 97.62 232 SER B C 1
ATOM 4852 O O . SER B 1 232 ? -4.711 39.281 16.859 1 97.62 232 SER B O 1
ATOM 4854 N N . ARG B 1 233 ? -3.17 37.875 16.078 1 97.38 233 ARG B N 1
ATOM 4855 C CA . ARG B 1 233 ? -3.85 37.562 14.82 1 97.38 233 ARG B CA 1
ATOM 4856 C C . ARG B 1 233 ? -3.783 36.062 14.516 1 97.38 233 ARG B C 1
ATOM 4858 O O . ARG B 1 233 ? -2.852 35.375 14.938 1 97.38 233 ARG B O 1
ATOM 4865 N N . ILE B 1 234 ? -4.859 35.594 13.844 1 98.38 234 ILE B N 1
ATOM 4866 C CA . ILE B 1 234 ? -4.82 34.25 13.344 1 98.38 234 ILE B CA 1
ATOM 4867 C C . ILE B 1 234 ? -4.57 34.25 11.836 1 98.38 234 ILE B C 1
ATOM 4869 O O . ILE B 1 234 ? -5.332 34.844 11.078 1 98.38 234 ILE B O 1
ATOM 4873 N N . TYR B 1 235 ? -3.479 33.656 11.453 1 97.88 235 TYR B N 1
ATOM 4874 C CA . TYR B 1 235 ? -3.137 33.469 10.047 1 97.88 235 TYR B CA 1
ATOM 4875 C C . TYR B 1 235 ? -3.686 32.156 9.531 1 97.88 235 TYR B C 1
ATOM 4877 O O . TYR B 1 235 ? -3.602 31.125 10.211 1 97.88 235 TYR B O 1
ATOM 4885 N N . CYS B 1 236 ? -4.305 32.188 8.359 1 97.44 236 CYS B N 1
ATOM 4886 C CA . CYS B 1 236 ? -4.855 31 7.711 1 97.44 236 CYS B CA 1
ATOM 4887 C C . CYS B 1 236 ? -4.18 30.766 6.363 1 97.44 236 CYS B C 1
ATOM 4889 O O . CYS B 1 236 ? -4.02 31.688 5.57 1 97.44 236 CYS B O 1
ATOM 4891 N N . ASN B 1 237 ? -3.719 29.578 6.137 1 96.81 237 ASN B N 1
ATOM 4892 C CA . ASN B 1 237 ? -3.133 29.109 4.887 1 96.81 237 ASN B CA 1
ATOM 4893 C C . ASN B 1 237 ? -3.91 27.922 4.309 1 96.81 237 ASN B C 1
ATOM 4895 O O . ASN B 1 237 ? -4.039 26.891 4.957 1 96.81 237 ASN B O 1
ATOM 4899 N N . ALA B 1 238 ? -4.41 28.047 3.035 1 96.56 238 ALA B N 1
ATOM 4900 C CA . ALA B 1 238 ? -5.293 27.016 2.498 1 96.56 238 ALA B CA 1
ATOM 4901 C C . ALA B 1 238 ? -4.875 26.625 1.085 1 96.56 238 ALA B C 1
ATOM 4903 O O . ALA B 1 238 ? -4.344 27.438 0.334 1 96.56 238 ALA B O 1
ATOM 4904 N N . ARG B 1 239 ? -5.117 25.328 0.835 1 95.19 239 ARG B N 1
ATOM 4905 C CA . ARG B 1 239 ? -4.895 24.781 -0.5 1 95.19 239 ARG B CA 1
ATOM 4906 C C . ARG B 1 239 ? -5.844 25.406 -1.513 1 95.19 239 ARG B C 1
ATOM 4908 O O . ARG B 1 239 ? -7.016 25.641 -1.209 1 95.19 239 ARG B O 1
ATOM 4915 N N . ASN B 1 240 ? -5.27 25.688 -2.572 1 89.31 240 ASN B N 1
ATOM 4916 C CA . ASN B 1 240 ? -6.016 26.141 -3.742 1 89.31 240 ASN B CA 1
ATOM 4917 C C . ASN B 1 240 ? -5.305 25.766 -5.039 1 89.31 240 ASN B C 1
ATOM 4919 O O . ASN B 1 240 ? -4.281 25.078 -5.016 1 89.31 240 ASN B O 1
ATOM 4923 N N . ALA B 1 241 ? -5.914 26 -6.18 1 82.25 241 ALA B N 1
ATOM 4924 C CA . ALA B 1 241 ? -5.234 25.734 -7.441 1 82.25 241 ALA B CA 1
ATOM 4925 C C . ALA B 1 241 ? -4.258 26.844 -7.793 1 82.25 241 ALA B C 1
ATOM 4927 O O . ALA B 1 241 ? -4.594 28.031 -7.695 1 82.25 241 ALA B O 1
ATOM 4928 N N . LYS B 1 242 ? -2.963 26.5 -8.016 1 86.19 242 LYS B N 1
ATOM 4929 C CA . LYS B 1 242 ? -1.906 27.375 -8.523 1 86.19 242 LYS B CA 1
ATOM 4930 C C . LYS B 1 242 ? -1.296 28.203 -7.395 1 86.19 242 LYS B C 1
ATOM 4932 O O . LYS B 1 242 ? -0.075 28.234 -7.227 1 86.19 242 LYS B O 1
ATOM 4937 N N . TYR B 1 243 ? -2.223 28.922 -6.574 1 92 243 TYR B N 1
ATOM 4938 C CA . TYR B 1 243 ? -1.711 29.734 -5.477 1 92 243 TYR B CA 1
ATOM 4939 C C . TYR B 1 243 ? -2.434 29.422 -4.176 1 92 243 TYR B C 1
ATOM 4941 O O . TYR B 1 243 ? -3.646 29.203 -4.172 1 92 243 TYR B O 1
ATOM 4949 N N . ARG B 1 244 ? -1.662 29.5 -3.107 1 95 244 ARG B N 1
ATOM 4950 C CA . ARG B 1 244 ? -2.256 29.328 -1.784 1 95 244 ARG B CA 1
ATOM 4951 C C . ARG B 1 244 ? -3.219 30.469 -1.467 1 95 244 ARG B C 1
ATOM 4953 O O . ARG B 1 244 ? -2.99 31.609 -1.872 1 95 244 ARG B O 1
ATOM 4960 N N . VAL B 1 245 ? -4.277 30.172 -0.754 1 95.19 245 VAL B N 1
ATOM 4961 C CA . VAL B 1 245 ? -5.098 31.203 -0.137 1 95.19 245 VAL B CA 1
ATOM 4962 C C . VAL B 1 245 ? -4.535 31.562 1.24 1 95.19 245 VAL B C 1
ATOM 4964 O O . VAL B 1 245 ? -4.312 30.672 2.068 1 95.19 245 VAL B O 1
ATOM 4967 N N . GLN B 1 246 ? -4.254 32.812 1.39 1 96.5 246 GLN B N 1
ATOM 4968 C CA . GLN B 1 246 ? -3.801 33.344 2.674 1 96.5 246 GLN B CA 1
ATOM 4969 C C . GLN B 1 246 ? -4.801 34.344 3.242 1 96.5 246 GLN B C 1
ATOM 4971 O O . GLN B 1 246 ? -5.316 35.188 2.516 1 96.5 246 GLN B O 1
ATOM 4976 N N . ALA B 1 247 ? -5.121 34.156 4.488 1 96.69 247 ALA B N 1
ATOM 4977 C CA . ALA B 1 247 ? -6.082 35.031 5.148 1 96.69 247 ALA B CA 1
ATOM 4978 C C . ALA B 1 247 ? -5.672 35.312 6.59 1 96.69 247 ALA B C 1
ATOM 4980 O O . ALA B 1 247 ? -4.812 34.625 7.141 1 96.69 247 ALA B O 1
ATOM 4981 N N . VAL B 1 248 ? -6.262 36.375 7.156 1 96.81 248 VAL B N 1
ATOM 4982 C CA . VAL B 1 248 ? -5.938 36.75 8.531 1 96.81 248 VAL B CA 1
ATOM 4983 C C . VAL B 1 248 ? -7.219 37.094 9.289 1 96.81 248 VAL B C 1
ATOM 4985 O O . VAL B 1 248 ? -8.172 37.625 8.703 1 96.81 248 VAL B O 1
ATOM 4988 N N . SER B 1 249 ? -7.281 36.719 10.508 1 97.69 249 SER B N 1
ATOM 4989 C CA . SER B 1 249 ? -8.352 37.094 11.43 1 97.69 249 SER B CA 1
ATOM 4990 C C . SER B 1 249 ? -7.836 38 12.539 1 97.69 249 SER B C 1
ATOM 4992 O O . SER B 1 249 ? -6.777 37.75 13.117 1 97.69 249 SER B O 1
ATOM 4994 N N . GLU B 1 250 ? -8.625 39.031 12.898 1 95.94 250 GLU B N 1
ATOM 4995 C CA . GLU B 1 250 ? -8.258 39.938 13.961 1 95.94 250 GLU B CA 1
ATOM 4996 C C . GLU B 1 250 ? -9.109 39.719 15.211 1 95.94 250 GLU B C 1
ATOM 4998 O O . GLU B 1 250 ? -8.922 40.375 16.219 1 95.94 250 GLU B O 1
ATOM 5003 N N . ASP B 1 251 ? -10.016 38.812 15.094 1 96.94 251 ASP B N 1
ATOM 5004 C CA . ASP B 1 251 ? -10.961 38.625 16.188 1 96.94 251 ASP B CA 1
ATOM 5005 C C . ASP B 1 251 ? -10.906 37.188 16.719 1 96.94 251 ASP B C 1
ATOM 5007 O O . ASP B 1 251 ? -11.938 36.625 17.109 1 96.94 251 ASP B O 1
ATOM 5011 N N . GLY B 1 252 ? -9.773 36.625 16.625 1 96.62 252 GLY B N 1
ATOM 5012 C CA . GLY B 1 252 ? -9.578 35.281 17.203 1 96.62 252 GLY B CA 1
ATOM 5013 C C . GLY B 1 252 ? -10.164 34.188 16.359 1 96.62 252 GLY B C 1
ATOM 5014 O O . GLY B 1 252 ? -10.578 33.156 16.891 1 96.62 252 GLY B O 1
ATOM 5015 N N . GLY B 1 253 ? -10.32 34.344 15.055 1 96.81 253 GLY B N 1
ATOM 5016 C CA . GLY B 1 253 ? -10.711 33.25 14.156 1 96.81 253 GLY B CA 1
ATOM 5017 C C . GLY B 1 253 ? -12.195 33.281 13.82 1 96.81 253 GLY B C 1
ATOM 5018 O O . GLY B 1 253 ? -12.695 32.375 13.164 1 96.81 253 GLY B O 1
ATOM 5019 N N . GLU B 1 254 ? -12.938 34.281 14.258 1 97.12 254 GLU B N 1
ATOM 5020 C CA . GLU B 1 254 ? -14.375 34.312 13.984 1 97.12 254 GLU B CA 1
ATOM 5021 C C . GLU B 1 254 ? -14.664 34.719 12.547 1 97.12 254 GLU B C 1
ATOM 5023 O O . GLU B 1 254 ? -15.648 34.312 11.953 1 97.12 254 GLU B O 1
ATOM 5028 N N . GLU B 1 255 ? -13.812 35.625 12.086 1 96.62 255 GLU B N 1
ATOM 5029 C CA . GLU B 1 255 ? -13.891 36.062 10.695 1 96.62 255 GLU B CA 1
ATOM 5030 C C . GLU B 1 255 ? -12.5 36.281 10.102 1 96.62 255 GLU B C 1
ATOM 5032 O O . GLU B 1 255 ? -11.609 36.781 10.766 1 96.62 255 GLU B O 1
ATOM 5037 N N . PHE B 1 256 ? -12.383 35.844 8.859 1 96.31 256 PHE B N 1
ATOM 5038 C CA . PHE B 1 256 ? -11.102 35.969 8.172 1 96.31 256 PHE B CA 1
ATOM 5039 C C . PHE B 1 256 ? -11.234 36.875 6.953 1 96.31 256 PHE B C 1
ATOM 5041 O O . PHE B 1 256 ? -12.273 36.906 6.289 1 96.31 256 PHE B O 1
ATOM 5048 N N . SER B 1 257 ? -10.156 37.625 6.727 1 94.31 257 SER B N 1
ATOM 5049 C CA . SER B 1 257 ? -10.016 38.406 5.508 1 94.31 257 SER B CA 1
ATOM 5050 C C . SER B 1 257 ? -8.852 37.906 4.656 1 94.31 257 SER B C 1
ATOM 5052 O O . SER B 1 257 ? -7.715 37.812 5.133 1 94.31 257 SER B O 1
ATOM 5054 N N . SER B 1 258 ? -9.18 37.594 3.398 1 93 258 SER B N 1
ATOM 5055 C CA . SER B 1 258 ? -8.148 37.062 2.514 1 93 258 SER B CA 1
ATOM 5056 C C . SER B 1 258 ? -7.23 38.156 1.998 1 93 258 SER B C 1
ATOM 5058 O O . SER B 1 258 ? -7.684 39.281 1.722 1 93 258 SER B O 1
ATOM 5060 N N . PHE B 1 259 ? -5.988 37.75 1.9 1 91.19 259 PHE B N 1
ATOM 5061 C CA . PHE B 1 259 ? -5.059 38.656 1.201 1 91.19 259 PHE B CA 1
ATOM 5062 C C . PHE B 1 259 ? -5.266 38.562 -0.306 1 91.19 259 PHE B C 1
ATOM 5064 O O . PHE B 1 259 ? -5.566 37.5 -0.839 1 91.19 259 PHE B O 1
ATOM 5071 N N . ASP B 1 260 ? -5.152 39.531 -1.04 1 80.25 260 ASP B N 1
ATOM 5072 C CA . ASP B 1 260 ? -5.387 39.594 -2.48 1 80.25 260 ASP B CA 1
ATOM 5073 C C . ASP B 1 260 ? -4.145 39.156 -3.252 1 80.25 260 ASP B C 1
ATOM 5075 O O . ASP B 1 260 ? -4.242 38.719 -4.402 1 80.25 260 ASP B O 1
ATOM 5079 N N . LYS B 1 261 ? -3.125 39.094 -2.666 1 77.75 261 LYS B N 1
ATOM 5080 C CA . LYS B 1 261 ? -1.884 38.844 -3.395 1 77.75 261 LYS B CA 1
ATOM 5081 C C . LYS B 1 261 ? -1.643 37.344 -3.578 1 77.75 261 LYS B C 1
ATOM 5083 O O . LYS B 1 261 ? -1.639 36.594 -2.605 1 77.75 261 LYS B O 1
ATOM 5088 N N . LYS B 1 262 ? -1.481 36.906 -4.875 1 79.5 262 LYS B N 1
ATOM 5089 C CA . LYS B 1 262 ? -1.083 35.562 -5.258 1 79.5 262 LYS B CA 1
ATOM 5090 C C . LYS B 1 262 ? 0.434 35.406 -5.211 1 79.5 262 LYS B C 1
ATOM 5092 O O . LYS B 1 262 ? 1.128 35.75 -6.172 1 79.5 262 LYS B O 1
ATOM 5097 N N . HIS B 1 263 ? 0.942 35 -4.098 1 82.88 263 HIS B N 1
ATOM 5098 C CA . HIS B 1 263 ? 2.395 34.969 -3.963 1 82.88 263 HIS B CA 1
ATOM 5099 C C . HIS B 1 263 ? 2.912 33.594 -3.602 1 82.88 263 HIS B C 1
ATOM 5101 O O . HIS B 1 263 ? 3.914 33.125 -4.156 1 82.88 263 HIS B O 1
ATOM 5107 N N . LEU B 1 264 ? 2.314 32.969 -2.74 1 89.94 264 LEU B N 1
ATOM 5108 C CA . LEU B 1 264 ? 2.734 31.656 -2.314 1 89.94 264 LEU B CA 1
ATOM 5109 C C . LEU B 1 264 ? 2.146 30.578 -3.225 1 89.94 264 LEU B C 1
ATOM 5111 O O . LEU B 1 264 ? 0.926 30.469 -3.354 1 89.94 264 LEU B O 1
ATOM 5115 N N . ASN B 1 265 ? 3.055 29.812 -3.861 1 88.19 265 ASN B N 1
ATOM 5116 C CA . ASN B 1 265 ? 2.631 28.859 -4.883 1 88.19 265 ASN B CA 1
ATOM 5117 C C . ASN B 1 265 ? 1.989 27.625 -4.266 1 88.19 265 ASN B C 1
ATOM 5119 O O . ASN B 1 265 ? 2.334 27.234 -3.148 1 88.19 265 ASN B O 1
ATOM 5123 N N . ASP B 1 266 ? 1.023 27.094 -4.992 1 89.81 266 ASP B N 1
ATOM 5124 C CA . ASP B 1 266 ? 0.534 25.734 -4.844 1 89.81 266 ASP B CA 1
ATOM 5125 C C . ASP B 1 266 ? 0.854 24.891 -6.082 1 89.81 266 ASP B C 1
ATOM 5127 O O . ASP B 1 266 ? 1.234 25.438 -7.121 1 89.81 266 ASP B O 1
ATOM 5131 N N . THR B 1 267 ? 0.825 23.578 -5.934 1 86.62 267 THR B N 1
ATOM 5132 C CA . THR B 1 267 ? 0.984 22.75 -7.121 1 86.62 267 THR B CA 1
ATOM 5133 C C . THR B 1 267 ? -0.239 22.859 -8.023 1 86.62 267 THR B C 1
ATOM 5135 O O . THR B 1 267 ? -1.303 23.312 -7.59 1 86.62 267 THR B O 1
ATOM 5138 N N . ASN B 1 268 ? -0.139 22.453 -9.25 1 84.25 268 ASN B N 1
ATOM 5139 C CA . ASN B 1 268 ? -1.24 22.531 -10.211 1 84.25 268 ASN B CA 1
ATOM 5140 C C . ASN B 1 268 ? -2.473 21.781 -9.703 1 84.25 268 ASN B C 1
ATOM 5142 O O . ASN B 1 268 ? -3.602 22.219 -9.914 1 84.25 268 ASN B O 1
ATOM 5146 N N . THR B 1 269 ? -2.205 20.656 -8.984 1 83.25 269 THR B N 1
ATOM 5147 C CA . THR B 1 269 ? -3.336 19.875 -8.484 1 83.25 269 THR B CA 1
ATOM 5148 C C . THR B 1 269 ? -3.547 20.125 -6.996 1 83.25 269 THR B C 1
ATOM 5150 O O . THR B 1 269 ? -4.398 19.484 -6.371 1 83.25 269 THR B O 1
ATOM 5153 N N . GLY B 1 270 ? -2.842 21.062 -6.535 1 89.75 270 GLY B N 1
ATOM 5154 C CA . GLY B 1 270 ? -2.982 21.406 -5.125 1 89.75 270 GLY B CA 1
ATOM 5155 C C . GLY B 1 270 ? -2.363 20.375 -4.199 1 89.75 270 GLY B C 1
ATOM 5156 O O . GLY B 1 270 ? -2.209 19.203 -4.574 1 89.75 270 GLY B O 1
ATOM 5157 N N . CYS B 1 271 ? -1.948 20.75 -3.08 1 95.62 271 CYS B N 1
ATOM 5158 C CA . CYS B 1 271 ? -1.451 19.922 -1.994 1 95.62 271 CYS B CA 1
ATOM 5159 C C . CYS B 1 271 ? -1.637 20.609 -0.646 1 95.62 271 CYS B C 1
ATOM 5161 O O . CYS B 1 271 ? -1.428 21.812 -0.527 1 95.62 271 CYS B O 1
ATOM 5163 N N . GLN B 1 272 ? -2.051 19.828 0.289 1 97 272 GLN B N 1
ATOM 5164 C CA . GLN B 1 272 ? -2.109 20.375 1.639 1 97 272 GLN B CA 1
ATOM 5165 C C . GLN B 1 272 ? -0.73 20.828 2.107 1 97 272 GLN B C 1
ATOM 5167 O O . GLN B 1 272 ? 0.285 20.234 1.737 1 97 272 GLN B O 1
ATOM 5172 N N . GLY B 1 273 ? -0.621 21.891 2.887 1 96.94 273 GLY B N 1
ATOM 5173 C CA . GLY B 1 273 ? 0.573 22.391 3.559 1 96.94 273 GLY B CA 1
ATOM 5174 C C . GLY B 1 273 ? 0.355 22.672 5.035 1 96.94 273 GLY B C 1
ATOM 5175 O O . GLY B 1 273 ? -0.777 22.625 5.52 1 96.94 273 GLY B O 1
ATOM 5176 N N . SER B 1 274 ? 1.506 22.906 5.68 1 98.69 274 SER B N 1
ATOM 5177 C CA . SER B 1 274 ? 1.405 23.141 7.117 1 98.69 274 SER B CA 1
ATOM 5178 C C . SER B 1 274 ? 2.008 24.484 7.5 1 98.69 274 SER B C 1
ATOM 5180 O O . SER B 1 274 ? 2.969 24.938 6.875 1 98.69 274 SER B O 1
ATOM 5182 N N . VAL B 1 275 ? 1.451 25.109 8.531 1 98.62 275 VAL B N 1
ATOM 5183 C CA . VAL B 1 275 ? 1.982 26.375 9.016 1 98.62 275 VAL B CA 1
ATOM 5184 C C . VAL B 1 275 ? 2.025 26.359 10.547 1 98.62 275 VAL B C 1
ATOM 5186 O O . VAL B 1 275 ? 1.104 25.859 11.195 1 98.62 275 VAL B O 1
ATOM 5189 N N . VAL B 1 276 ? 3.119 26.828 11.086 1 98.81 276 VAL B N 1
ATOM 5190 C CA . VAL B 1 276 ? 3.256 27.016 12.523 1 98.81 276 VAL B CA 1
ATOM 5191 C C . VAL B 1 276 ? 3.834 28.406 12.812 1 98.81 276 VAL B C 1
ATOM 5193 O O . VAL B 1 276 ? 4.473 29 11.945 1 98.81 276 VAL B O 1
ATOM 5196 N N . SER B 1 277 ? 3.529 28.922 13.961 1 98.62 277 SER B N 1
ATOM 5197 C CA . SER B 1 277 ? 4.168 30.141 14.445 1 98.62 277 SER B CA 1
ATOM 5198 C C . SER B 1 277 ? 5.199 29.828 15.523 1 98.62 277 SER B C 1
ATOM 5200 O O . SER B 1 277 ? 5.141 28.781 16.172 1 98.62 277 SER B O 1
ATOM 5202 N N . PHE B 1 278 ? 6.16 30.672 15.648 1 98.19 278 PHE B N 1
ATOM 5203 C CA . PHE B 1 278 ? 7.207 30.516 16.641 1 98.19 278 PHE B CA 1
ATOM 5204 C C . PHE B 1 278 ? 7.82 31.875 17 1 98.19 278 PHE B C 1
ATOM 5206 O O . PHE B 1 278 ? 7.582 32.875 16.312 1 98.19 278 PHE B O 1
ATOM 5213 N N . PRO B 1 279 ? 8.516 31.953 18.109 1 97.31 279 PRO B N 1
ATOM 5214 C CA . PRO B 1 279 ? 9.016 33.25 18.594 1 97.31 279 PRO B CA 1
ATOM 5215 C C . PRO B 1 279 ? 10.148 33.781 17.734 1 97.31 279 PRO B C 1
ATOM 5217 O O . PRO B 1 279 ? 10.836 33.031 17.047 1 97.31 279 PRO B O 1
ATOM 5220 N N . ASP B 1 280 ? 10.188 35.094 17.766 1 96 280 ASP B N 1
ATOM 5221 C CA . ASP B 1 280 ? 11.383 35.75 17.25 1 96 280 ASP B CA 1
ATOM 5222 C C . ASP B 1 280 ? 12.648 35.188 17.891 1 96 280 ASP B C 1
ATOM 5224 O O . ASP B 1 280 ? 12.859 35.344 19.094 1 96 280 ASP B O 1
ATOM 5228 N N . GLN B 1 281 ? 13.469 34.562 17.125 1 93.62 281 GLN B N 1
ATOM 5229 C CA . GLN B 1 281 ? 14.625 33.844 17.625 1 93.62 281 GLN B CA 1
ATOM 5230 C C . GLN B 1 281 ? 15.758 34.781 18.016 1 93.62 281 GLN B C 1
ATOM 5232 O O . GLN B 1 281 ? 16.734 34.375 18.641 1 93.62 281 GLN B O 1
ATOM 5237 N N . SER B 1 282 ? 15.641 36.062 17.703 1 91.12 282 SER B N 1
ATOM 5238 C CA . SER B 1 282 ? 16.641 37.062 18.062 1 91.12 282 SER B CA 1
ATOM 5239 C C . SER B 1 282 ? 16.375 37.594 19.469 1 91.12 282 SER B C 1
ATOM 5241 O O . SER B 1 282 ? 17.234 38.25 20.062 1 91.12 282 SER B O 1
ATOM 5243 N N . GLU B 1 283 ? 15.211 37.312 19.969 1 87.94 283 GLU B N 1
ATOM 5244 C CA . GLU B 1 283 ? 14.844 37.781 21.297 1 87.94 283 GLU B CA 1
ATOM 5245 C C . GLU B 1 283 ? 15.328 36.844 22.391 1 87.94 283 GLU B C 1
ATOM 5247 O O . GLU B 1 283 ? 15.227 35.625 22.234 1 87.94 283 GLU B O 1
ATOM 5252 N N . VAL B 1 284 ? 15.828 37.281 23.406 1 84.5 284 VAL B N 1
ATOM 5253 C CA . VAL B 1 284 ? 16.375 36.5 24.516 1 84.5 284 VAL B CA 1
ATOM 5254 C C . VAL B 1 284 ? 15.242 35.844 25.266 1 84.5 284 VAL B C 1
ATOM 5256 O O . VAL B 1 284 ? 15.328 34.656 25.609 1 84.5 284 VAL B O 1
ATOM 5259 N N . GLN B 1 285 ? 14.188 36.625 25.594 1 85.31 285 GLN B N 1
ATOM 5260 C CA . GLN B 1 285 ? 13.023 36.062 26.281 1 85.31 285 GLN B CA 1
ATOM 5261 C C . GLN B 1 285 ? 11.734 36.375 25.531 1 85.31 285 GLN B C 1
ATOM 5263 O O . GLN B 1 285 ? 10.945 37.219 25.969 1 85.31 285 GLN B O 1
ATOM 5268 N N . PRO B 1 286 ? 11.57 35.625 24.531 1 84.75 286 PRO B N 1
ATOM 5269 C CA . PRO B 1 286 ? 10.367 35.938 23.75 1 84.75 286 PRO B CA 1
ATOM 5270 C C . PRO B 1 286 ? 9.078 35.594 24.5 1 84.75 286 PRO B C 1
ATOM 5272 O O . PRO B 1 286 ? 9.008 34.594 25.203 1 84.75 286 PRO B O 1
ATOM 5275 N N . VAL B 1 287 ? 8.094 36.469 24.328 1 84.69 287 VAL B N 1
ATOM 5276 C CA . VAL B 1 287 ? 6.836 36.312 25.031 1 84.69 287 VAL B CA 1
ATOM 5277 C C . VAL B 1 287 ? 5.77 35.75 24.094 1 84.69 287 VAL B C 1
ATOM 5279 O O . VAL B 1 287 ? 4.883 35.031 24.531 1 84.69 287 VAL B O 1
ATOM 5282 N N . HIS B 1 288 ? 5.855 36.094 22.844 1 95.06 288 HIS B N 1
ATOM 5283 C CA . HIS B 1 288 ? 4.832 35.719 21.875 1 95.06 288 HIS B CA 1
ATOM 5284 C C . HIS B 1 288 ? 5.453 35.125 20.609 1 95.06 288 HIS B C 1
ATOM 5286 O O . HIS B 1 288 ? 6.59 35.469 20.266 1 95.06 288 HIS B O 1
ATOM 5292 N N . ASN B 1 289 ? 4.707 34.219 19.984 1 97.12 289 ASN B N 1
ATOM 5293 C CA . ASN B 1 289 ? 5.078 33.812 18.641 1 97.12 289 ASN B CA 1
ATOM 5294 C C . ASN B 1 289 ? 4.879 34.969 17.641 1 97.12 289 ASN B C 1
ATOM 5296 O O . ASN B 1 289 ? 3.822 35.594 17.625 1 97.12 289 ASN B O 1
ATOM 5300 N N . LYS B 1 290 ? 5.863 35.188 16.75 1 96.94 290 LYS B N 1
ATOM 5301 C CA . LYS B 1 290 ? 5.82 36.375 15.875 1 96.94 290 LYS B CA 1
ATOM 5302 C C . LYS B 1 290 ? 6.031 35.969 14.414 1 96.94 290 LYS B C 1
ATOM 5304 O O . LYS B 1 290 ? 5.676 36.688 13.5 1 96.94 290 LYS B O 1
ATOM 5309 N N . TRP B 1 291 ? 6.676 34.844 14.242 1 98.06 291 TRP B N 1
ATOM 5310 C CA . TRP B 1 291 ? 7.062 34.469 12.891 1 98.06 291 TRP B CA 1
ATOM 5311 C C . TRP B 1 291 ? 6.309 33.219 12.453 1 98.06 291 TRP B C 1
ATOM 5313 O O . TRP B 1 291 ? 5.715 32.5 13.281 1 98.06 291 TRP B O 1
ATOM 5323 N N . LEU B 1 292 ? 6.262 33 11.117 1 98.44 292 LEU B N 1
ATOM 5324 C CA . LEU B 1 292 ? 5.594 31.844 10.547 1 98.44 292 LEU B CA 1
ATOM 5325 C C . LEU B 1 292 ? 6.59 30.953 9.805 1 98.44 292 LEU B C 1
ATOM 5327 O O . LEU B 1 292 ? 7.527 31.453 9.18 1 98.44 292 LEU B O 1
ATOM 5331 N N . LEU B 1 293 ? 6.41 29.719 9.938 1 98.69 293 LEU B N 1
ATOM 5332 C CA . LEU B 1 293 ? 7.055 28.703 9.102 1 98.69 293 LEU B CA 1
ATOM 5333 C C . LEU B 1 293 ? 6.016 27.891 8.344 1 98.69 293 LEU B C 1
ATOM 5335 O O . LEU B 1 293 ? 5.012 27.453 8.914 1 98.69 293 LEU B O 1
ATOM 5339 N N . PHE B 1 294 ? 6.258 27.719 7.027 1 98.5 294 PHE B N 1
ATOM 5340 C CA . PHE B 1 294 ? 5.324 27.047 6.133 1 98.5 294 PHE B CA 1
ATOM 5341 C C . PHE B 1 294 ? 6.012 25.906 5.391 1 98.5 294 PHE B C 1
ATOM 5343 O O . PHE B 1 294 ? 7.113 26.078 4.867 1 98.5 294 PHE B O 1
ATOM 5350 N N . SER B 1 295 ? 5.387 24.672 5.375 1 98.69 295 SER B N 1
ATOM 5351 C CA . SER B 1 295 ? 5.918 23.547 4.613 1 98.69 295 SER B CA 1
ATOM 5352 C C . SER B 1 295 ? 5.012 23.188 3.438 1 98.69 295 SER B C 1
ATOM 5354 O O . SER B 1 295 ? 3.791 23.109 3.588 1 98.69 295 SER B O 1
ATOM 5356 N N . HIS B 1 296 ? 5.621 22.969 2.318 1 98.25 296 HIS B N 1
ATOM 5357 C CA . HIS B 1 296 ? 4.891 22.641 1.1 1 98.25 296 HIS B CA 1
ATOM 5358 C C . HIS B 1 296 ? 5.836 22.188 -0.005 1 98.25 296 HIS B C 1
ATOM 5360 O O . HIS B 1 296 ? 6.992 22.609 -0.058 1 98.25 296 HIS B O 1
ATOM 5366 N N . PRO B 1 297 ? 5.348 21.281 -0.908 1 97.31 297 PRO B N 1
ATOM 5367 C CA . PRO B 1 297 ? 6.16 21 -2.094 1 97.31 297 PRO B CA 1
ATOM 5368 C C . PRO B 1 297 ? 6.508 22.266 -2.879 1 97.31 297 PRO B C 1
ATOM 5370 O O . PRO B 1 297 ? 5.672 23.156 -3.012 1 97.31 297 PRO B O 1
ATOM 5373 N N . THR B 1 298 ? 7.699 22.312 -3.451 1 96.38 298 THR B N 1
ATOM 5374 C CA . THR B 1 298 ? 8.188 23.562 -4.016 1 96.38 298 THR B CA 1
ATOM 5375 C C . THR B 1 298 ? 7.961 23.609 -5.523 1 96.38 298 THR B C 1
ATOM 5377 O O . THR B 1 298 ? 8.047 24.672 -6.141 1 96.38 298 THR B O 1
ATOM 5380 N N . ASP B 1 299 ? 7.773 22.422 -6.094 1 94.62 299 ASP B N 1
ATOM 5381 C CA . ASP B 1 299 ? 7.516 22.391 -7.531 1 94.62 299 ASP B CA 1
ATOM 5382 C C . ASP B 1 299 ? 6.086 22.844 -7.84 1 94.62 299 ASP B C 1
ATOM 5384 O O . ASP B 1 299 ? 5.148 22.469 -7.133 1 94.62 299 ASP B O 1
ATOM 5388 N N . LYS B 1 300 ? 5.883 23.594 -8.883 1 91.31 300 LYS B N 1
ATOM 5389 C CA . LYS B 1 300 ? 4.582 24.172 -9.195 1 91.31 300 LYS B CA 1
ATOM 5390 C C . LYS B 1 300 ? 3.664 23.156 -9.852 1 91.31 300 LYS B C 1
ATOM 5392 O O . LYS B 1 300 ? 2.449 23.344 -9.914 1 91.31 300 LYS B O 1
ATOM 5397 N N . SER B 1 301 ? 4.254 22.125 -10.352 1 91.75 301 SER B N 1
ATOM 5398 C CA . SER B 1 301 ? 3.457 21.203 -11.148 1 91.75 301 SER B CA 1
ATOM 5399 C C . SER B 1 301 ? 3.332 19.844 -10.453 1 91.75 301 SER B C 1
ATOM 5401 O O . SER B 1 301 ? 2.359 19.125 -10.664 1 91.75 301 SER B O 1
ATOM 5403 N N . LYS B 1 302 ? 4.402 19.531 -9.656 1 93.44 302 LYS B N 1
ATOM 5404 C CA . LYS B 1 302 ? 4.445 18.188 -9.07 1 93.44 302 LYS B CA 1
ATOM 5405 C C . LYS B 1 302 ? 4.66 18.25 -7.562 1 93.44 302 LYS B C 1
ATOM 5407 O O . LYS B 1 302 ? 5.246 19.219 -7.051 1 93.44 302 LYS B O 1
ATOM 5412 N N . ARG B 1 303 ? 4.223 17.281 -6.906 1 96.06 303 ARG B N 1
ATOM 5413 C CA . ARG B 1 303 ? 4.461 17.141 -5.477 1 96.06 303 ARG B CA 1
ATOM 5414 C C . ARG B 1 303 ? 5.852 16.578 -5.207 1 96.06 303 ARG B C 1
ATOM 5416 O O . ARG B 1 303 ? 5.996 15.398 -4.879 1 96.06 303 ARG B O 1
ATOM 5423 N N . VAL B 1 304 ? 6.793 17.516 -5.375 1 97.38 304 VAL B N 1
ATOM 5424 C CA . VAL B 1 304 ? 8.18 17.109 -5.168 1 97.38 304 VAL B CA 1
ATOM 5425 C C . VAL B 1 304 ? 8.922 18.203 -4.402 1 97.38 304 VAL B C 1
ATOM 5427 O O . VAL B 1 304 ? 8.516 19.359 -4.414 1 97.38 304 VAL B O 1
ATOM 5430 N N . ASN B 1 305 ? 9.961 17.766 -3.689 1 97.69 305 ASN B N 1
ATOM 5431 C CA . ASN B 1 305 ? 10.875 18.656 -2.98 1 97.69 305 ASN B CA 1
ATOM 5432 C C . ASN B 1 305 ? 10.141 19.484 -1.928 1 97.69 305 ASN B C 1
ATOM 5434 O O . ASN B 1 305 ? 9.93 20.688 -2.113 1 97.69 305 ASN B O 1
ATOM 5438 N N . LEU B 1 306 ? 9.969 18.844 -0.809 1 98.19 306 LEU B N 1
ATOM 5439 C CA . LEU B 1 306 ? 9.289 19.562 0.269 1 98.19 306 LEU B CA 1
ATOM 5440 C C . LEU B 1 306 ? 10.172 20.656 0.839 1 98.19 306 LEU B C 1
ATOM 5442 O O . LEU B 1 306 ? 11.305 20.406 1.258 1 98.19 306 LEU B O 1
ATOM 5446 N N . GLY B 1 307 ? 9.641 21.828 0.837 1 97.81 307 GLY B N 1
ATOM 5447 C CA . GLY B 1 307 ? 10.367 22.984 1.353 1 97.81 307 GLY B CA 1
ATOM 5448 C C . GLY B 1 307 ? 9.703 23.609 2.564 1 97.81 307 GLY B C 1
ATOM 5449 O O . GLY B 1 307 ? 8.5 23.422 2.789 1 97.81 307 GLY B O 1
ATOM 5450 N N . VAL B 1 308 ? 10.508 24.328 3.336 1 98.12 308 VAL B N 1
ATOM 5451 C CA . VAL B 1 308 ? 10.016 25.156 4.438 1 98.12 308 VAL B CA 1
ATOM 5452 C C . VAL B 1 308 ? 10.336 26.625 4.164 1 98.12 308 VAL B C 1
ATOM 5454 O O . VAL B 1 308 ? 11.461 26.969 3.812 1 98.12 308 VAL B O 1
ATOM 5457 N N . TYR B 1 309 ? 9.336 27.406 4.262 1 97.94 309 TYR B N 1
ATOM 5458 C CA . TYR B 1 309 ? 9.406 28.828 4.016 1 97.94 309 TYR B CA 1
ATOM 5459 C C . TYR B 1 309 ? 9.266 29.625 5.316 1 97.94 309 TYR B C 1
ATOM 5461 O O . TYR B 1 309 ? 8.461 29.266 6.18 1 97.94 309 TYR B O 1
ATOM 5469 N N . LEU B 1 310 ? 10.039 30.656 5.375 1 98.12 310 LEU B N 1
ATOM 5470 C CA . LEU B 1 310 ? 10.039 31.516 6.555 1 98.12 310 LEU B CA 1
ATOM 5471 C C . LEU B 1 310 ? 9.398 32.875 6.242 1 98.12 310 LEU B C 1
ATOM 5473 O O . LEU B 1 310 ? 9.656 33.438 5.188 1 98.12 310 LEU B O 1
ATOM 5477 N N . ASN B 1 311 ? 8.516 33.312 7.113 1 97.81 311 ASN B N 1
ATOM 5478 C CA . ASN B 1 311 ? 7.957 34.656 7.055 1 97.81 311 ASN B CA 1
ATOM 5479 C C . ASN B 1 311 ? 8.094 35.375 8.391 1 97.81 311 ASN B C 1
ATOM 5481 O O . ASN B 1 311 ? 7.383 35.062 9.352 1 97.81 311 ASN B O 1
ATOM 5485 N N . LYS B 1 312 ? 8.938 36.438 8.445 1 96.19 312 LYS B N 1
ATOM 5486 C CA . LYS B 1 312 ? 9.172 37.188 9.664 1 96.19 312 LYS B CA 1
ATOM 5487 C C . LYS B 1 312 ? 8.234 38.406 9.75 1 96.19 312 LYS B C 1
ATOM 5489 O O . LYS B 1 312 ? 8.32 39.188 10.68 1 96.19 312 LYS B O 1
ATOM 5494 N N . SER B 1 313 ? 7.359 38.531 8.734 1 95.06 313 SER B N 1
ATOM 5495 C CA . SER B 1 313 ? 6.32 39.531 8.688 1 95.06 313 SER B CA 1
ATOM 5496 C C . SER B 1 313 ? 4.973 38.938 8.297 1 95.06 313 SER B C 1
ATOM 5498 O O . SER B 1 313 ? 4.426 39.281 7.238 1 95.06 313 SER B O 1
ATOM 5500 N N . PRO B 1 314 ? 4.398 38.25 9.219 1 91.88 314 PRO B N 1
ATOM 5501 C CA . PRO B 1 314 ? 3.26 37.375 8.883 1 91.88 314 PRO B CA 1
ATOM 5502 C C . PRO B 1 314 ? 2.078 38.188 8.312 1 91.88 314 PRO B C 1
ATOM 5504 O O . PRO B 1 314 ? 1.216 37.594 7.641 1 91.88 314 PRO B O 1
ATOM 5507 N N . LEU B 1 315 ? 1.981 39.438 8.57 1 89.69 315 LEU B N 1
ATOM 5508 C CA . LEU B 1 315 ? 0.871 40.25 8.055 1 89.69 315 LEU B CA 1
ATOM 5509 C C . LEU B 1 315 ? 1.138 40.688 6.617 1 89.69 315 LEU B C 1
ATOM 5511 O O . LEU B 1 315 ? 0.264 41.281 5.969 1 89.69 315 LEU B O 1
ATOM 5515 N N . ASP B 1 316 ? 2.264 40.438 6.117 1 93 316 ASP B N 1
ATOM 5516 C CA . ASP B 1 316 ? 2.584 40.625 4.707 1 93 316 ASP B CA 1
ATOM 5517 C C . ASP B 1 316 ? 2.732 39.281 3.986 1 93 316 ASP B C 1
ATOM 5519 O O . ASP B 1 316 ? 3.777 38.625 4.078 1 93 316 ASP B O 1
ATOM 5523 N N . PRO B 1 317 ? 1.721 38.938 3.189 1 92.31 317 PRO B N 1
ATOM 5524 C CA . PRO B 1 317 ? 1.697 37.594 2.562 1 92.31 317 PRO B CA 1
ATOM 5525 C C . PRO B 1 317 ? 2.77 37.438 1.489 1 92.31 317 PRO B C 1
ATOM 5527 O O . PRO B 1 317 ? 2.912 36.344 0.912 1 92.31 317 PRO B O 1
ATOM 5530 N N . THR B 1 318 ? 3.58 38.469 1.205 1 93.56 318 THR B N 1
ATOM 5531 C CA . THR B 1 318 ? 4.562 38.406 0.129 1 93.56 318 THR B CA 1
ATOM 5532 C C . THR B 1 318 ? 5.969 38.188 0.689 1 93.56 318 THR B C 1
ATOM 5534 O O . THR B 1 318 ? 6.93 38.062 -0.069 1 93.56 318 THR B O 1
ATOM 5537 N N . GLN B 1 319 ? 6.086 38.094 1.965 1 94.94 319 GLN B N 1
ATOM 5538 C CA . GLN B 1 319 ? 7.41 38.125 2.572 1 94.94 319 GLN B CA 1
ATOM 5539 C C . GLN B 1 319 ? 7.902 36.719 2.908 1 94.94 319 GLN B C 1
ATOM 5541 O O . GLN B 1 319 ? 8.633 36.531 3.885 1 94.94 319 GLN B O 1
ATOM 5546 N N . TRP B 1 320 ? 7.469 35.75 2.182 1 96.62 320 TRP B N 1
ATOM 5547 C CA . TRP B 1 320 ? 7.98 34.406 2.367 1 96.62 320 TRP B CA 1
ATOM 5548 C C . TRP B 1 320 ? 9.375 34.25 1.768 1 96.62 320 TRP B C 1
ATOM 5550 O O . TRP B 1 320 ? 9.648 34.781 0.682 1 96.62 320 TRP B O 1
ATOM 5560 N N . SER B 1 321 ? 10.242 33.594 2.402 1 96.81 321 SER B N 1
ATOM 5561 C CA . SER B 1 321 ? 11.617 33.375 1.97 1 96.81 321 SER B CA 1
ATOM 5562 C C . SER B 1 321 ? 11.688 32.344 0.864 1 96.81 321 SER B C 1
ATOM 5564 O O . SER B 1 321 ? 10.68 31.688 0.544 1 96.81 321 SER B O 1
ATOM 5566 N N . LYS B 1 322 ? 12.914 32.219 0.269 1 95.44 322 LYS B N 1
ATOM 5567 C CA . LYS B 1 322 ? 13.227 30.984 -0.446 1 95.44 322 LYS B CA 1
ATOM 5568 C C . LYS B 1 322 ? 13.156 29.781 0.485 1 95.44 322 LYS B C 1
ATOM 5570 O O . LYS B 1 322 ? 13.414 29.906 1.686 1 95.44 322 LYS B O 1
ATOM 5575 N N . PRO B 1 323 ? 12.852 28.672 -0.085 1 96.44 323 PRO B N 1
ATOM 5576 C CA . PRO B 1 323 ? 12.648 27.516 0.791 1 96.44 323 PRO B CA 1
ATOM 5577 C C . PRO B 1 323 ? 13.953 26.797 1.13 1 96.44 323 PRO B C 1
ATOM 5579 O O . PRO B 1 323 ? 14.852 26.719 0.289 1 96.44 323 PRO B O 1
ATOM 5582 N N . LEU B 1 324 ? 14.039 26.297 2.354 1 97.12 324 LEU B N 1
ATOM 5583 C CA . LEU B 1 324 ? 14.922 25.188 2.668 1 97.12 324 LEU B CA 1
ATOM 5584 C C . LEU B 1 324 ? 14.305 23.859 2.225 1 97.12 324 LEU B C 1
ATOM 5586 O O . LEU B 1 324 ? 13.227 23.484 2.691 1 97.12 324 LEU B O 1
ATOM 5590 N N . ILE B 1 325 ? 14.953 23.156 1.312 1 97.25 325 ILE B N 1
ATOM 5591 C CA . ILE B 1 325 ? 14.445 21.844 0.914 1 97.25 325 ILE B CA 1
ATOM 5592 C C . ILE B 1 325 ? 14.758 20.812 2 1 97.25 325 ILE B C 1
ATOM 5594 O O . ILE B 1 325 ? 15.922 20.484 2.234 1 97.25 325 ILE B O 1
ATOM 5598 N N . ILE B 1 326 ? 13.695 20.297 2.607 1 97.62 326 ILE B N 1
ATOM 5599 C CA . ILE B 1 326 ? 13.953 19.375 3.701 1 97.62 326 ILE B CA 1
ATOM 5600 C C . ILE B 1 326 ? 13.758 17.938 3.213 1 97.62 326 ILE B C 1
ATOM 5602 O O . ILE B 1 326 ? 14.141 16.984 3.898 1 97.62 326 ILE B O 1
ATOM 5606 N N . ASN B 1 327 ? 13.117 17.734 2.107 1 97.88 327 ASN B N 1
ATOM 5607 C CA . ASN B 1 327 ? 13.031 16.438 1.452 1 97.88 327 ASN B CA 1
ATOM 5608 C C . ASN B 1 327 ? 13.078 16.562 -0.067 1 97.88 327 ASN B C 1
ATOM 5610 O O . ASN B 1 327 ? 12.227 17.219 -0.667 1 97.88 327 ASN B O 1
ATOM 5614 N N . SER B 1 328 ? 14.055 15.977 -0.648 1 97.38 328 SER B N 1
ATOM 5615 C CA . SER B 1 328 ? 14.148 15.93 -2.104 1 97.38 328 SER B CA 1
ATOM 5616 C C . SER B 1 328 ? 13.32 14.781 -2.674 1 97.38 328 SER B C 1
ATOM 5618 O O . SER B 1 328 ? 13.266 13.703 -2.086 1 97.38 328 SER B O 1
ATOM 5620 N N . GLY B 1 329 ? 12.734 15.023 -3.838 1 97.31 329 GLY B N 1
ATOM 5621 C CA . GLY B 1 329 ? 11.945 13.992 -4.496 1 97.31 329 GLY B CA 1
ATOM 5622 C C . GLY B 1 329 ? 10.469 14.055 -4.145 1 97.31 329 GLY B C 1
ATOM 5623 O O . GLY B 1 329 ? 9.977 15.094 -3.709 1 97.31 329 GLY B O 1
ATOM 5624 N N . PRO B 1 330 ? 9.789 12.961 -4.441 1 97.5 330 PRO B N 1
ATOM 5625 C CA . PRO B 1 330 ? 8.352 12.945 -4.176 1 97.5 330 PRO B CA 1
ATOM 5626 C C . PRO B 1 330 ? 8.008 13.328 -2.74 1 97.5 330 PRO B C 1
ATOM 5628 O O . PRO B 1 330 ? 8.578 12.773 -1.797 1 97.5 330 PRO B O 1
ATOM 5631 N N . SER B 1 331 ? 7.145 14.297 -2.582 1 98.06 331 SER B N 1
ATOM 5632 C CA . SER B 1 331 ? 6.707 14.867 -1.31 1 98.06 331 SER B CA 1
ATOM 5633 C C . SER B 1 331 ? 5.254 15.32 -1.378 1 98.06 331 SER B C 1
ATOM 5635 O O . SER B 1 331 ? 4.836 15.93 -2.365 1 98.06 331 SER B O 1
ATOM 5637 N N . GLY B 1 332 ? 4.484 14.961 -0.344 1 97.56 332 GLY B N 1
ATOM 5638 C CA . GLY B 1 332 ? 3.078 15.328 -0.346 1 97.56 332 GLY B CA 1
ATOM 5639 C C . GLY B 1 332 ? 2.658 16.078 0.905 1 97.56 332 GLY B C 1
ATOM 5640 O O . GLY B 1 332 ? 3.279 17.078 1.276 1 97.56 332 GLY B O 1
ATOM 5641 N N . TYR B 1 333 ? 1.566 15.617 1.503 1 98.44 333 TYR B N 1
ATOM 5642 C CA . TYR B 1 333 ? 1.021 16.219 2.713 1 98.44 333 TYR B CA 1
ATOM 5643 C C . TYR B 1 333 ? 2.059 16.234 3.828 1 98.44 333 TYR B C 1
ATOM 5645 O O . TYR B 1 333 ? 2.898 15.344 3.92 1 98.44 333 TYR B O 1
ATOM 5653 N N . SER B 1 334 ? 1.984 17.297 4.605 1 98.75 334 SER B N 1
ATOM 5654 C CA . SER B 1 334 ? 2.924 17.438 5.711 1 98.75 334 SER B CA 1
ATOM 5655 C C . SER B 1 334 ? 2.287 18.172 6.891 1 98.75 334 SER B C 1
ATOM 5657 O O . SER B 1 334 ? 1.247 18.812 6.738 1 98.75 334 SER B O 1
ATOM 5659 N N . ASP B 1 335 ? 2.883 18.047 8.023 1 98.94 335 ASP B N 1
ATOM 5660 C CA . ASP B 1 335 ? 2.477 18.766 9.219 1 98.94 335 ASP B CA 1
ATOM 5661 C C . ASP B 1 335 ? 3.689 19.172 10.062 1 98.94 335 ASP B C 1
ATOM 5663 O O . ASP B 1 335 ? 4.602 18.359 10.258 1 98.94 335 ASP B O 1
ATOM 5667 N N . LEU B 1 336 ? 3.703 20.422 10.531 1 98.88 336 LEU B N 1
ATOM 5668 C CA . LEU B 1 336 ? 4.812 20.984 11.289 1 98.88 336 LEU B CA 1
ATOM 5669 C C . LEU B 1 336 ? 4.465 21.094 12.773 1 98.88 336 LEU B C 1
ATOM 5671 O O . LEU B 1 336 ? 3.299 21.297 13.125 1 98.88 336 LEU B O 1
ATOM 5675 N N . ALA B 1 337 ? 5.492 21.016 13.547 1 98.81 337 ALA B N 1
ATOM 5676 C CA . ALA B 1 337 ? 5.406 21.375 14.961 1 98.81 337 ALA B CA 1
ATOM 5677 C C . ALA B 1 337 ? 6.641 22.156 15.398 1 98.81 337 ALA B C 1
ATOM 5679 O O . ALA B 1 337 ? 7.77 21.781 15.078 1 98.81 337 ALA B O 1
ATOM 5680 N N . TYR B 1 338 ? 6.438 23.266 16.016 1 98.5 338 TYR B N 1
ATOM 5681 C CA . TYR B 1 338 ? 7.508 23.938 16.766 1 98.5 338 TYR B CA 1
ATOM 5682 C C . TYR B 1 338 ? 7.691 23.297 18.141 1 98.5 338 TYR B C 1
ATOM 5684 O O . TYR B 1 338 ? 6.75 23.25 18.938 1 98.5 338 TYR B O 1
ATOM 5692 N N . ILE B 1 339 ? 8.914 22.797 18.391 1 97.88 339 ILE B N 1
ATOM 5693 C CA . ILE B 1 339 ? 9.102 22.047 19.625 1 97.88 339 ILE B CA 1
ATOM 5694 C C . ILE B 1 339 ? 10.039 22.812 20.562 1 97.88 339 ILE B C 1
ATOM 5696 O O . ILE B 1 339 ? 10.914 22.203 21.203 1 97.88 339 ILE B O 1
ATOM 5700 N N . ASP B 1 340 ? 10 24.094 20.562 1 94 340 ASP B N 1
ATOM 5701 C CA . ASP B 1 340 ? 10.719 25 21.453 1 94 340 ASP B CA 1
ATOM 5702 C C . ASP B 1 340 ? 12.188 25.125 21.047 1 94 340 ASP B C 1
ATOM 5704 O O . ASP B 1 340 ? 12.688 24.312 20.281 1 94 340 ASP B O 1
ATOM 5708 N N . ASP B 1 341 ? 12.805 26.203 21.469 1 92.06 341 ASP B N 1
ATOM 5709 C CA . ASP B 1 341 ? 14.242 26.453 21.391 1 92.06 341 ASP B CA 1
ATOM 5710 C C . ASP B 1 341 ? 14.719 26.453 19.938 1 92.06 341 ASP B C 1
ATOM 5712 O O . ASP B 1 341 ? 15.805 25.953 19.641 1 92.06 341 ASP B O 1
ATOM 5716 N N . GLY B 1 342 ? 13.773 26.844 19.031 1 94.69 342 GLY B N 1
ATOM 5717 C CA . GLY B 1 342 ? 14.156 27.031 17.641 1 94.69 342 GLY B CA 1
ATOM 5718 C C . GLY B 1 342 ? 14.141 25.734 16.844 1 94.69 342 GLY B C 1
ATOM 5719 O O . GLY B 1 342 ? 14.656 25.688 15.727 1 94.69 342 GLY B O 1
ATOM 5720 N N . TRP B 1 343 ? 13.57 24.656 17.391 1 96.5 343 TRP B N 1
ATOM 5721 C CA . TRP B 1 343 ? 13.555 23.375 16.703 1 96.5 343 TRP B CA 1
ATOM 5722 C C . TRP B 1 343 ? 12.164 23.062 16.156 1 96.5 343 TRP B C 1
ATOM 5724 O O . TRP B 1 343 ? 11.156 23.438 16.766 1 96.5 343 TRP B O 1
ATOM 5734 N N . PHE B 1 344 ? 12.18 22.359 15.047 1 98.25 344 PHE B N 1
ATOM 5735 C CA . PHE B 1 344 ? 10.961 22 14.344 1 98.25 344 PHE B CA 1
ATOM 5736 C C . PHE B 1 344 ? 10.953 20.516 14 1 98.25 344 PHE B C 1
ATOM 5738 O O . PHE B 1 344 ? 12.016 19.922 13.773 1 98.25 344 PHE B O 1
ATOM 5745 N N . VAL B 1 345 ? 9.82 19.969 14.031 1 98.56 345 VAL B N 1
ATOM 5746 C CA . VAL B 1 345 ? 9.57 18.641 13.508 1 98.56 345 VAL B CA 1
ATOM 5747 C C . VAL B 1 345 ? 8.594 18.703 12.336 1 98.56 345 VAL B C 1
ATOM 5749 O O . VAL B 1 345 ? 7.609 19.453 12.383 1 98.56 345 VAL B O 1
ATOM 5752 N N . CYS B 1 346 ? 8.883 18.016 11.266 1 98.81 346 CYS B N 1
ATOM 5753 C CA . CYS B 1 346 ? 7.977 17.891 10.125 1 98.81 346 CYS B CA 1
ATOM 5754 C C . CYS B 1 346 ? 7.629 16.438 9.859 1 98.81 346 CYS B C 1
ATOM 5756 O O . CYS B 1 346 ? 8.523 15.602 9.672 1 98.81 346 CYS B O 1
ATOM 5758 N N . LEU B 1 347 ? 6.434 16.109 9.977 1 98.88 347 LEU B N 1
ATOM 5759 C CA . LEU B 1 347 ? 5.895 14.836 9.516 1 98.88 347 LEU B CA 1
ATOM 5760 C C . LEU B 1 347 ? 5.398 14.953 8.078 1 98.88 347 LEU B C 1
ATOM 5762 O O . LEU B 1 347 ? 4.574 15.812 7.766 1 98.88 347 LEU B O 1
ATOM 5766 N N . MET B 1 348 ? 5.883 14.031 7.172 1 98.81 348 MET B N 1
ATOM 5767 C CA . MET B 1 348 ? 5.594 14.289 5.766 1 98.81 348 MET B CA 1
ATOM 5768 C C . MET B 1 348 ? 5.406 12.984 4.996 1 98.81 348 MET B C 1
ATOM 5770 O O . MET B 1 348 ? 6.07 11.992 5.285 1 98.81 348 MET B O 1
ATOM 5774 N N . GLU B 1 349 ? 4.52 13.039 4.047 1 98.75 349 GLU B N 1
ATOM 5775 C CA . GLU B 1 349 ? 4.477 12 3.023 1 98.75 349 GLU B CA 1
ATOM 5776 C C . GLU B 1 349 ? 5.672 12.109 2.082 1 98.75 349 GLU B C 1
ATOM 5778 O O . GLU B 1 349 ? 6 13.195 1.607 1 98.75 349 GLU B O 1
ATOM 5783 N N . CYS B 1 350 ? 6.316 10.984 1.848 1 98.5 350 CYS B N 1
ATOM 5784 C CA . CYS B 1 350 ? 7.457 11.031 0.937 1 98.5 350 CYS B CA 1
ATOM 5785 C C . CYS B 1 350 ? 7.777 9.633 0.406 1 98.5 350 CYS B C 1
ATOM 5787 O O . CYS B 1 350 ? 7.211 8.641 0.867 1 98.5 350 CYS B O 1
ATOM 5789 N N . GLY B 1 351 ? 8.609 9.656 -0.623 1 96.81 351 GLY B N 1
ATOM 5790 C CA . GLY B 1 351 ? 9.062 8.414 -1.223 1 96.81 351 GLY B CA 1
ATOM 5791 C C . GLY B 1 351 ? 10.086 8.617 -2.326 1 96.81 351 GLY B C 1
ATOM 5792 O O . GLY B 1 351 ? 10.562 9.734 -2.535 1 96.81 351 GLY B O 1
ATOM 5793 N N . GLU B 1 352 ? 10.445 7.523 -2.963 1 93.38 352 GLU B N 1
ATOM 5794 C CA . GLU B 1 352 ? 11.383 7.555 -4.086 1 93.38 352 GLU B CA 1
ATOM 5795 C C . GLU B 1 352 ? 10.641 7.703 -5.41 1 93.38 352 GLU B C 1
ATOM 5797 O O . GLU B 1 352 ? 11.039 8.5 -6.266 1 93.38 352 GLU B O 1
ATOM 5802 N N . GLN B 1 353 ? 9.5 6.98 -5.551 1 91.88 353 GLN B N 1
ATOM 5803 C CA . GLN B 1 353 ? 8.719 7.012 -6.785 1 91.88 353 GLN B CA 1
ATOM 5804 C C . GLN B 1 353 ? 7.453 7.844 -6.621 1 91.88 353 GLN B C 1
ATOM 5806 O O . GLN B 1 353 ? 7.043 8.547 -7.543 1 91.88 353 GLN B O 1
ATOM 5811 N N . THR B 1 354 ? 6.859 7.684 -5.473 1 95.19 354 THR B N 1
ATOM 5812 C CA . THR B 1 354 ? 5.645 8.43 -5.156 1 95.19 354 THR B CA 1
ATOM 5813 C C . THR B 1 354 ? 5.664 8.906 -3.707 1 95.19 354 THR B C 1
ATOM 5815 O O . THR B 1 354 ? 6.371 8.336 -2.871 1 95.19 354 THR B O 1
ATOM 5818 N N . GLU B 1 355 ? 4.891 9.891 -3.412 1 97.06 355 GLU B N 1
ATOM 5819 C CA . GLU B 1 355 ? 4.883 10.477 -2.076 1 97.06 355 GLU B CA 1
ATOM 5820 C C . GLU B 1 355 ? 4.125 9.594 -1.09 1 97.06 355 GLU B C 1
ATOM 5822 O O . GLU B 1 355 ? 4.203 9.797 0.123 1 97.06 355 GLU B O 1
ATOM 5827 N N . THR B 1 356 ? 3.424 8.531 -1.542 1 96.69 356 THR B N 1
ATOM 5828 C CA . THR B 1 356 ? 2.566 7.746 -0.661 1 96.69 356 THR B CA 1
ATOM 5829 C C . THR B 1 356 ? 3.297 6.5 -0.165 1 96.69 356 THR B C 1
ATOM 5831 O O . THR B 1 356 ? 2.686 5.613 0.436 1 96.69 356 THR B O 1
ATOM 5834 N N . GLU B 1 357 ? 4.633 6.402 -0.383 1 97.38 357 GLU B N 1
ATOM 5835 C CA . GLU B 1 357 ? 5.391 5.215 0.005 1 97.38 357 GLU B CA 1
ATOM 5836 C C . GLU B 1 357 ? 5.566 5.145 1.52 1 97.38 357 GLU B C 1
ATOM 5838 O O . GLU B 1 357 ? 5.742 4.059 2.078 1 97.38 357 GLU B O 1
ATOM 5843 N N . GLN B 1 358 ? 5.566 6.328 2.145 1 98.31 358 GLN B N 1
ATOM 5844 C CA . GLN B 1 358 ? 5.766 6.375 3.59 1 98.31 358 GLN B CA 1
ATOM 5845 C C . GLN B 1 358 ? 5.395 7.746 4.152 1 98.31 358 GLN B C 1
ATOM 5847 O O . GLN B 1 358 ? 5.227 8.703 3.398 1 98.31 358 GLN B O 1
ATOM 5852 N N . ILE B 1 359 ? 5.234 7.82 5.41 1 98.81 359 ILE B N 1
ATOM 5853 C CA . ILE B 1 359 ? 5.258 9.055 6.18 1 98.81 359 ILE B CA 1
ATOM 5854 C C . ILE B 1 359 ? 6.5 9.086 7.066 1 98.81 359 ILE B C 1
ATOM 5856 O O . ILE B 1 359 ? 6.738 8.164 7.844 1 98.81 359 ILE B O 1
ATOM 5860 N N . ALA B 1 360 ? 7.27 10.109 6.883 1 98.81 360 ALA B N 1
ATOM 5861 C CA . ALA B 1 360 ? 8.539 10.203 7.602 1 98.81 360 ALA B CA 1
ATOM 5862 C C . ALA B 1 360 ? 8.602 11.469 8.445 1 98.81 360 ALA B C 1
ATOM 5864 O O . ALA B 1 360 ? 7.793 12.391 8.266 1 98.81 360 ALA B O 1
ATOM 5865 N N . CYS B 1 361 ? 9.531 11.461 9.359 1 98.44 361 CYS B N 1
ATOM 5866 C CA . CYS B 1 361 ? 9.766 12.578 10.266 1 98.44 361 CYS B CA 1
ATOM 5867 C C . CYS B 1 361 ? 11.125 13.219 10 1 98.44 361 CYS B C 1
ATOM 5869 O O . CYS B 1 361 ? 12.125 12.516 9.836 1 98.44 361 CYS B O 1
ATOM 5871 N N . ARG B 1 362 ? 11.172 14.508 9.891 1 97.94 362 ARG B N 1
ATOM 5872 C CA . ARG B 1 362 ? 12.391 15.305 9.812 1 97.94 362 ARG B CA 1
ATOM 5873 C C . ARG B 1 362 ? 12.461 16.312 10.953 1 97.94 362 ARG B C 1
ATOM 5875 O O . ARG B 1 362 ? 11.445 16.922 11.312 1 97.94 362 ARG B O 1
ATOM 5882 N N . ILE B 1 363 ? 13.672 16.438 11.453 1 97.81 363 ILE B N 1
ATOM 5883 C CA . ILE B 1 363 ? 13.922 17.422 12.5 1 97.81 363 ILE B CA 1
ATOM 5884 C C . ILE B 1 363 ? 14.961 18.438 12.016 1 97.81 363 ILE B C 1
ATOM 5886 O O . ILE B 1 363 ? 15.984 18.062 11.438 1 97.81 363 ILE B O 1
ATOM 5890 N N . PHE B 1 364 ? 14.672 19.672 12.164 1 96.88 364 PHE B N 1
ATOM 5891 C CA . PHE B 1 364 ? 15.602 20.719 11.75 1 96.88 364 PHE B CA 1
ATOM 5892 C C . PHE B 1 364 ? 15.469 21.938 12.648 1 96.88 364 PHE B C 1
ATOM 5894 O O . PHE B 1 364 ? 14.523 22.047 13.43 1 96.88 364 PHE B O 1
ATOM 5901 N N . SER B 1 365 ? 16.406 22.844 12.555 1 95.62 365 SER B N 1
ATOM 5902 C CA . SER B 1 365 ? 16.438 24.016 13.422 1 95.62 365 SER B CA 1
ATOM 5903 C C . SER B 1 365 ? 16.219 25.297 12.625 1 95.62 365 SER B C 1
ATOM 5905 O O . SER B 1 365 ? 16.312 25.297 11.398 1 95.62 365 SER B O 1
ATOM 5907 N N . TYR B 1 366 ? 15.93 26.328 13.398 1 96.12 366 TYR B N 1
ATOM 5908 C CA . TYR B 1 366 ? 15.852 27.641 12.789 1 96.12 366 TYR B CA 1
ATOM 5909 C C . TYR B 1 366 ? 17.156 28.016 12.102 1 96.12 366 TYR B C 1
ATOM 5911 O O . TYR B 1 366 ? 17.156 28.656 11.055 1 96.12 366 TYR B O 1
ATOM 5919 N N . ASN B 1 367 ? 18.266 27.641 12.688 1 94.19 367 ASN B N 1
ATOM 5920 C CA . ASN B 1 367 ? 19.562 27.922 12.086 1 94.19 367 ASN B CA 1
ATOM 5921 C C . ASN B 1 367 ? 19.703 27.266 10.711 1 94.19 367 ASN B C 1
ATOM 5923 O O . ASN B 1 367 ? 20.297 27.844 9.805 1 94.19 367 ASN B O 1
ATOM 5927 N N . ASP B 1 368 ? 19.188 26.062 10.609 1 94.62 368 ASP B N 1
ATOM 5928 C CA . ASP B 1 368 ? 19.188 25.406 9.305 1 94.62 368 ASP B CA 1
ATOM 5929 C C . ASP B 1 368 ? 18.438 26.234 8.273 1 94.62 368 ASP B C 1
ATOM 5931 O O . ASP B 1 368 ? 18.875 26.359 7.129 1 94.62 368 ASP B O 1
ATOM 5935 N N . VAL B 1 369 ? 17.266 26.75 8.664 1 96.5 369 VAL B N 1
ATOM 5936 C CA . VAL B 1 369 ? 16.422 27.531 7.781 1 96.5 369 VAL B CA 1
ATOM 5937 C C . VAL B 1 369 ? 17.125 28.828 7.383 1 96.5 369 VAL B C 1
ATOM 5939 O O . VAL B 1 369 ? 17.203 29.156 6.199 1 96.5 369 VAL B O 1
ATOM 5942 N N . GLU B 1 370 ? 17.688 29.5 8.352 1 94.88 370 GLU B N 1
ATOM 5943 C CA . GLU B 1 370 ? 18.359 30.766 8.109 1 94.88 370 GLU B CA 1
ATOM 5944 C C . GLU B 1 370 ? 19.547 30.594 7.164 1 94.88 370 GLU B C 1
ATOM 5946 O O . GLU B 1 370 ? 19.766 31.422 6.277 1 94.88 370 GLU B O 1
ATOM 5951 N N . GLN B 1 371 ? 20.281 29.578 7.383 1 92.56 371 GLN B N 1
ATOM 5952 C CA . GLN B 1 371 ? 21.438 29.312 6.551 1 92.56 371 GLN B CA 1
ATOM 5953 C C . GLN B 1 371 ? 21.031 29.062 5.102 1 92.56 371 GLN B C 1
ATOM 5955 O O . GLN B 1 371 ? 21.719 29.5 4.172 1 92.56 371 GLN B O 1
ATOM 5960 N N . ALA B 1 372 ? 19.984 28.328 4.949 1 90.38 372 ALA B N 1
ATOM 5961 C CA . ALA B 1 372 ? 19.531 28 3.602 1 90.38 372 ALA B CA 1
ATOM 5962 C C . ALA B 1 372 ? 19.031 29.234 2.869 1 90.38 372 ALA B C 1
ATOM 5964 O O . ALA B 1 372 ? 19.188 29.359 1.652 1 90.38 372 ALA B O 1
ATOM 5965 N N . ILE B 1 373 ? 18.391 30.094 3.586 1 89.38 373 ILE B N 1
ATOM 5966 C CA . ILE B 1 373 ? 17.844 31.312 2.996 1 89.38 373 ILE B CA 1
ATOM 5967 C C . ILE B 1 373 ? 18.984 32.25 2.586 1 89.38 373 ILE B C 1
ATOM 5969 O O . ILE B 1 373 ? 18.859 32.969 1.592 1 89.38 373 ILE B O 1
ATOM 5973 N N . ALA B 1 374 ? 20.047 32.25 3.332 1 86.81 374 ALA B N 1
ATOM 5974 C CA . ALA B 1 374 ? 21.172 33.125 3.082 1 86.81 374 ALA B CA 1
ATOM 5975 C C . ALA B 1 374 ? 21.969 32.688 1.857 1 86.81 374 ALA B C 1
ATOM 5977 O O . ALA B 1 374 ? 22.688 33.469 1.247 1 86.81 374 ALA B O 1
ATOM 5978 N N . GLU B 1 375 ? 21.969 31.469 1.426 1 75.12 375 GLU B N 1
ATOM 5979 C CA . GLU B 1 375 ? 22.688 30.953 0.269 1 75.12 375 GLU B CA 1
ATOM 5980 C C . GLU B 1 375 ? 21.938 31.25 -1.028 1 75.12 375 GLU B C 1
ATOM 5982 O O . GLU B 1 375 ? 22.562 31.547 -2.053 1 75.12 375 GLU B O 1
#

Organism: Scomber scombrus (NCBI:txid13677)

InterPro domains:
  IPR011040 Sialidase [PF13088] (75-342)
  IPR026856 Sialidase family [PTHR10628] (21-369)
  IPR036278 Sialidase superfamily [SSF50939] (20-370)

Nearest PDB structures (foldseek):
  2f27-assembly1_A  TM=8.971E-01  e=4.810E-34  Homo sapiens
  2f27-assembly2_B  TM=9.067E-01  e=8.442E-34  Homo sapiens
  2f25-assembly1_A  TM=8.990E-01  e=4.126E-34  Homo sapiens
  1vcu-assembly2_B  TM=9.078E-01  e=3.915E-33  Homo sapiens
  1vcu-assembly1_A  TM=8.957E-01  e=5.600E-33  Homo sapiens

Radius of gyration: 30.27 Å; Cα contacts (8 Å, |Δi|>4): 2180; chains: 2; bounding box: 93×91×64 Å

Solvent-accessible surface area (backbone atoms only — not comparable to full-atom values): 37884 Å² total; per-residue (Å²): 134,83,81,70,72,77,74,78,73,72,72,78,64,58,74,43,82,74,43,78,18,36,25,44,46,60,36,17,37,45,63,77,54,94,47,35,33,39,37,36,29,33,36,16,41,43,94,50,80,68,37,33,69,33,37,35,32,33,45,31,40,55,43,76,41,80,56,100,69,68,43,75,50,68,54,65,52,69,85,41,71,44,76,45,60,58,52,92,71,34,28,31,42,39,47,24,39,32,59,40,75,90,80,45,35,38,35,41,29,27,28,33,30,38,63,82,58,46,72,66,56,17,57,76,68,63,43,54,56,54,40,51,34,34,31,42,15,73,61,86,72,75,49,66,39,70,58,42,68,67,45,54,87,67,40,62,68,57,75,49,32,14,38,64,46,35,18,46,12,39,33,42,53,45,95,89,55,34,34,38,38,34,22,21,31,25,35,67,92,39,93,51,39,26,29,34,28,39,34,17,81,60,84,68,76,51,66,44,72,31,47,65,41,89,54,73,18,33,32,22,21,47,30,55,32,31,50,97,85,67,50,64,30,29,38,36,44,19,23,26,69,46,30,37,43,41,30,40,11,76,66,78,49,43,45,57,48,71,59,86,71,80,60,46,71,21,19,58,82,36,56,43,36,21,46,35,42,38,50,50,82,86,45,91,78,62,87,54,30,33,23,35,41,37,38,37,38,66,35,55,72,44,55,24,29,25,18,40,26,43,19,81,44,65,90,42,79,73,50,58,48,64,55,31,71,78,38,77,45,24,13,44,38,28,15,48,33,66,72,56,96,54,31,34,41,36,36,28,26,25,33,86,87,41,24,57,30,19,29,29,37,36,51,52,41,50,66,59,44,52,54,45,54,72,105,134,82,80,72,73,77,74,76,75,73,73,79,66,58,74,42,82,73,43,77,18,36,24,42,47,60,35,17,37,46,61,76,54,93,45,35,34,39,37,38,29,33,35,15,41,42,95,50,81,69,39,32,69,33,35,35,32,34,45,29,41,55,44,76,42,81,57,99,71,67,42,73,50,68,54,65,52,69,84,38,71,43,77,45,62,58,50,93,71,33,26,31,41,39,46,24,39,32,58,39,74,90,80,47,34,38,35,40,30,26,27,32,30,37,64,82,58,45,73,67,56,18,56,76,66,63,43,54,57,53,39,51,33,35,31,41,14,72,61,86,70,75,51,67,38,70,58,42,70,69,44,54,89,65,39,61,68,58,75,50,30,15,39,66,45,35,16,47,13,38,32,42,54,44,94,90,55,35,35,39,38,34,22,21,31,26,35,67,95,39,92,53,38,26,28,34,29,38,35,17,81,61,82,69,75,50,66,44,72,31,48,64,42,90,54,74,19,33,33,23,21,47,30,57,32,32,50,98,86,67,49,63,29,29,40,36,43,20,23,25,69,46,31,37,42,42,29,41,10,76,67,79,50,45,46,58,47,71,59,86,71,81,58,46,71,21,18,58,81,38,57,46,35,22,46,36,41,38,51,51,83,87,47,91,78,62,86,55,30,34,24,36,42,37,38,35,37,66,36,57,72,44,56,24,27,25,18,40,26,44,20,82,44,65,90,43,79,73,49,57,49,64,56,31,71,78,38,78,44,24,14,44,39,28,15,50,32,65,69,57,96,56,31,35,40,36,36,29,25,25,32,87,88,40,25,55,31,19,30,29,37,36,52,53,40,49,66,57,45,53,54,45,56,73,104

pLDDT: mean 93.62, std 11.15, range [27.5, 98.94]

Sequence (750 aa):
MENNPSVHCTKELSKETIFTTVVYRIPALIYLGDDKILCFAERRKTTNDASTVALDMRTGKVNRNKESNPEVTIKWSELNPVKEAHLHGCRPMNPCPVYEKKSKTLFLFFICVKDGVTEGHQRRHHKNETHLCYIKSTDDGQNWSEVTVFTENELDELKKWDTMAVGPGHGIQMESGRLIVPLCAYYRENSSPISLCLYSDDQGNTWKLSRKLKMKSNECEMAEVFDDKGKSRIYCNARNAKYRVQAVSEDGGEEFSSFDKKHLNDTNTGCQGSVVSFPDQSEVQPVHNKWLLFSHPTDKSKRVNLGVYLNKSPLDPTQWSKPLIINSGPSGYSDLAYIDDGWFVCLMECGEQTETEQIACRIFSYNDVEQAIAEMENNPSVHCTKELSKETIFTTVVYRIPALIYLGDDKILCFAERRKTTNDASTVALDMRTGKVNRNKESNPEVTIKWSELNPVKEAHLHGCRPMNPCPVYEKKSKTLFLFFICVKDGVTEGHQRRHHKNETHLCYIKSTDDGQNWSEVTVFTENELDELKKWDTMAVGPGHGIQMESGRLIVPLCAYYRENSSPISLCLYSDDQGNTWKLSRKLKMKSNECEMAEVFDDKGKSRIYCNARNAKYRVQAVSEDGGEEFSSFDKKHLNDTNTGCQGSVVSFPDQSEVQPVHNKWLLFSHPTDKSKRVNLGVYLNKSPLDPTQWSKPLIINSGPSGYSDLAYIDDGWFVCLMECGEQTETEQIACRIFSYNDVEQAIAE

Secondary structure (DSSP, 8-state):
--------------EEEEEE-BEEEEEEEEEEETTEEEEEEEEESSSSGGGEEEEEEEEEEEEEE-SSS-EEEEEE---EE-TTS--TTEEEEEEEEEEETTTTEEEEEEEEEETT--HHHHHHHT---EEEEEEEESSTTSS-PPPEE--TTT-GGGGGEEEEEE-SS--EE-TTS-EEEEEEEEETT-SSEEEEEEEESSTTSS-EEPPPPSSB-EEEEEEEEE-TT--EEEEEEEE-SSB-EEEEESSSSSS-EE-----SB--TT----EEEEEE-TT-SS--SEEEEEEEEE--SSSSEEEEEEEES-TT-TT-PPPPEEEEEEEEEEEEEEE-STTEEEEEEEE-SS-GGGEEEEEEEEHHHHHHHHH-/--------------EEEEEE-BEEEEEEEEEEETTEEEEEEEEESSSSGGGEEEEEEEEEEEEEE-SSS-EEEEEE---EE-TTS--TTEEEEEEEEEEETTTTEEEEEEEEEETT--HHHHHHHT---EEEEEEEESSTTSS-PPPEE--TTT-GGGGGEEEEEE-SS--EE-TTS-EEEEEEEEETT-SSEEEEEEEESSTTSS-EEPPPPSSB-EEEEEEEEE-TTS-EEEEEEEE-SSB-EEEEESSSSSS-EE-----SB--TT----EEEEEE-TT-SS--SEEEEEEEEE--SSSSEEEEEEEES-TT-TT-PPPPEEEEEEEEEEEEEEE-STTEEEEEEEE-SS-GGGEEEEEEEEHHHHHHHHH-

Foldseek 3Di:
DPPPPPPPCPPDDDDDDDDAAWFWDQKAKDDLAPQKIKIKTFIASDPDPLGTDFMKMKIWGWDWDPPPDIDIDIDIDDIDTPVQQDDPQWHWDQWAWEAQNPQRKIKTKTKTAGRPADLVNLLVVVNERIWIWIWMDNPSPPDIDHIDTDDCVQEVCSNQFSYKTWARYYWYQDPLRKTKTKMWTHGNVHRAIWIWIWIDDPSPPGIYIADTDPDRFARKDWEWAADPVRQIKIWIWTKDAQAIWIWIDRPRRNDIDTDPDRAHTAARVIAHKEKYFAFDLPDPDTDTTHKMKIWAQDDRHAQFFIWIWIGNHRVDPNRTFDTDRQHGTHWGYKYKDDRDPFKMKMWTQCDHHHSRPDTDIDIDGNVSGVVVRVD/DPPPPPPPCPPDDDDDDDDAAWFWDQKAKDDLAPQKIKIKTFIASDPDPLGTDFMKMKIWGWDWDPPPDIDIDIDIDDIDTPVQQDDPQWHWDQWAWEAQNPQRKIKTKTKTAGRPADLVNLLVVVNERIWIWIWMDNPSSPDIDHIDTDDCVQEVCSNQFSYKTWARYYWYQDPLRKTKTKMWTHGNVHNAIWIWIWIDNPSPPGIYIADTDPDRFARKDWEWAAAPVRQIKIWIWTKDAQAIWIWIDRPRRNDIDTDPDRAHTAARVIAHKEKYFAFDLVDPDTDTTHKMKIWAQDDRHAQFFIWIWIGNHRVDPNRTFDTDRQHGTAWGYKYKDDRDPFKIKMWTQCDHHHSRPDTDIDIDGNVSGVVVRVD